Protein AF-0000000075746248 (afdb_homodimer)

Solvent-accessible surface area (backbone atoms only — not comparable to full-atom values): 30682 Å² total; per-residue (Å²): 119,76,53,39,78,80,53,58,86,33,44,60,57,70,67,57,39,54,51,15,45,62,68,57,39,67,68,55,47,50,39,48,50,46,31,56,51,49,52,47,64,72,66,44,85,36,56,56,53,65,52,75,48,77,47,79,45,95,90,53,33,28,39,36,39,37,39,31,38,23,62,31,35,35,38,27,27,21,63,73,71,54,19,34,24,60,50,47,45,61,47,50,55,54,51,45,22,51,29,79,43,52,35,39,38,32,38,29,87,65,80,79,55,43,60,44,40,28,42,38,50,75,71,67,52,77,46,39,30,50,35,47,78,82,61,77,79,63,88,32,72,58,84,65,45,26,25,29,36,15,30,44,69,61,3,42,53,52,39,51,48,45,40,71,68,31,79,62,37,42,78,44,82,44,84,63,74,51,39,32,36,32,52,36,57,99,82,66,73,70,58,45,65,40,40,56,57,30,43,28,81,46,45,37,38,33,28,65,49,84,62,80,83,44,82,85,42,44,79,40,83,78,51,71,68,57,60,60,68,50,92,44,42,30,36,37,32,48,70,94,43,44,76,78,59,57,42,64,58,16,29,34,29,17,65,89,36,52,44,52,56,63,64,46,72,69,53,62,70,74,60,39,38,23,17,30,34,44,38,54,45,78,76,58,68,74,79,129,119,76,55,38,78,80,52,59,88,33,43,61,58,70,68,57,40,55,51,15,45,60,69,58,38,67,68,55,47,50,39,48,51,47,30,53,51,50,52,46,63,71,66,43,85,37,54,55,55,66,52,76,48,76,46,79,46,95,87,52,33,28,39,37,40,36,39,31,37,23,63,32,36,36,38,27,27,22,62,73,70,55,20,34,25,60,50,47,46,62,48,50,57,54,51,44,22,50,28,81,42,55,35,40,38,31,37,29,88,66,80,78,53,43,61,46,41,27,42,37,51,75,71,67,49,77,45,40,29,50,34,48,78,82,61,75,79,64,90,32,72,58,85,63,46,25,25,30,38,16,29,43,69,61,3,42,51,52,40,51,50,45,39,72,68,31,78,61,36,41,78,43,81,44,84,64,74,53,40,32,35,32,52,38,57,98,78,67,74,70,58,46,65,40,41,56,57,28,44,27,82,47,46,38,37,34,28,65,51,84,60,81,83,44,81,87,42,44,81,42,83,77,53,70,68,58,60,61,69,48,92,43,44,30,36,38,32,50,69,94,44,44,74,78,60,56,41,63,58,16,29,32,29,17,67,89,37,54,41,53,56,65,63,46,70,70,54,62,72,73,57,39,38,23,17,30,32,43,39,55,44,80,76,57,68,74,78,128

Radius of gyration: 25.15 Å; Cα contacts (8 Å, |Δi|>4): 1266; chains: 2; bounding box: 55×68×60 Å

Organism: Desulfohalobium retbaense (strain ATCC 49708 / DSM 5692 / JCM 16813 / HR100) (NCBI:txid485915)

Sequence (576 aa):
MQWGTVLEPYLVPDTLFGQAYEAVGDVRRSWLKTQIARLYSWYGRGPCDAGYRERRHAEGFMTCVSWQPPQWGVVCLDASVQSPAVLLSAVVPLIMTGCPEVVVIRHTDADWPASLLAALELAGIEYVAGVPASFAIQETLPAGPGTVVSVGEQGRVAAQTIQSVSPGCRGVDHPDPKRLGLWNREQASWNTEALSWMYAGLSLDVWGRPVDDLSWATPLEGSWEMFCARSYDGVFVPEDRMRSAMAPGRLVLTPGFEYCWCDPELELASLGHRSLAWADTQATGEGIMQWGTVLEPYLVPDTLFGQAYEAVGDVRRSWLKTQIARLYSWYGRGPCDAGYRERRHAEGFMTCVSWQPPQWGVVCLDASVQSPAVLLSAVVPLIMTGCPEVVVIRHTDADWPASLLAALELAGIEYVAGVPASFAIQETLPAGPGTVVS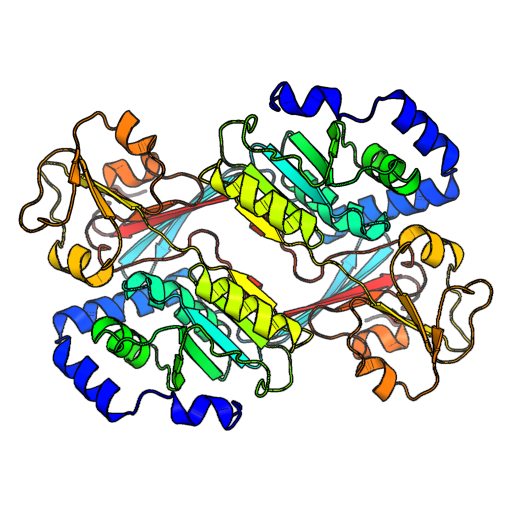VGEQGRVAAQTIQSVSPGCRGVDHPDPKRLGLWNREQASWNTEALSWMYAGLSLDVWGRPVDDLSWATPLEGSWEMFCARSYDGVFVPEDRMRSAMAPGRLVLTPGFEYCWCDPELELASLGHRSLAWADTQATGEGI

Foldseek 3Di:
DLWDPPQVVFWDDPVLLVVLQVVCDDVLLVLLLVQLVVVCVVQDQAQQDWDKDKDDDPVFKIKIKTWHQFQEEEEEEEPLDQALQLVCQQQSLSVSNNHPAYAYEYADPDDRHSSNSNSCVSSPHDTYGYHHLPDQSQPTHHAGEYEYEAEDDSSVVNQVSNCVNHPNYHYDYDYHFAEEEEEDDPPADAPLVLLCRNRPSHEYEYEDDDDPPNVRHHYDYDDPVVRLPDDGQEYEYAPVCQVVSDDPQYHYDYHPCSSYDHGPPDHSSSNIDMDMDMGGNVVPPPDD/DLWDPPQVVFWDDPVLLVVLLVVCDDVLLVLLLVQLVVVCVVQDQAQQDWDKDKDDDPVFKIKIKTWHQFQEEEEEEEPLDQALQLVCQQQSLSVSNNHPAYAYEYADPDDRHSSNSNSCVSSPHDTYGYHHLPDASQPTHHAGEYEYEAEDDSSVVNQVSNCVNHPNYHYDYDYHFAEEEEEDDPPADAPLVLLCRNRPSHEYEYEDDDDPPNVRHHYDYDDPVVRLPDDGQEYEYAPVCQVVSDDPQYHYDYHPCSSYDHGPPDHSSSNIDMDMDMGGNVVPPPDD

Secondary structure (DSSP, 8-state):
--S-GGGGGGBPPHHHHHHHHHHHHHHHHHHHHHHHHHHHHHH-S-----EEEEEE-TTSEEEEEEEE--SEEEEEEETT---HHHHHHHHHHHHHTT-S-EEEEEE-SSPPPHHHHHHHHHHT--EEEEE-TT---GGGPPSS-EEEEEESHHHHHHHHHHHHHSTT-EEEEE----EEEEEE-TT----HHHHHHHTTTSEEEEEESPPTT-TTSEEE---HHHHHHS--SEEE--GGGHHHH--TT-EEE-TT-TT----TT--GGGGSEEEEEEEESTT--S--/--S-GGGGGGBPPHHHHHHHHHHHHHHHHHHHHHHHHHHHHHH-S-----EEEEEE-TTSEEEEEEEE--SEEEEEEETT---HHHHHHHHHHHHHTT-S-EEEEEE-SSPPPHHHHHHHHHHT--EEEEE-TT---GGGPPSS-EEEEEESHHHHHHHHHHHHHSTT-EEEEE----EEEEEE-TT----HHHHHHHTTTSEEEEEESPPTT-TTSEEE---HHHHHHS--SEEE--GGGHHHH--TT-EEE-TT-TT----TT--GGGGSEEEEEEEESTT--S--

Nearest PDB structures (foldseek):
  4g09-assembly1_A-2  TM=6.142E-01  e=3.007E-10  Brucella suis 1330
  8v36-assembly1_A  TM=5.755E-01  e=6.902E-09  Cupriavidus pinatubonensis JMP134
  8v35-assembly1_A  TM=5.621E-01  e=3.698E-08  Cupriavidus pinatubonensis JMP134
  8v37-assembly1_B  TM=5.718E-01  e=6.119E-08  Cupriavidus pinatubonensis JMP134
  8v37-assembly1_A  TM=5.521E-01  e=3.307E-08  Cupriavidus pinatubonensis JMP134

Structure (mmCIF, N/CA/C/O backbone):
data_AF-0000000075746248-model_v1
#
loop_
_entity.id
_entity.type
_entity.pdbx_description
1 polymer 'Uncharacterized protein'
#
loop_
_atom_site.group_PDB
_atom_site.id
_atom_site.type_symbol
_atom_site.label_atom_id
_atom_site.label_alt_id
_atom_site.label_comp_id
_atom_site.label_asym_id
_atom_site.label_entity_id
_atom_site.label_seq_id
_atom_site.pdbx_PDB_ins_code
_atom_site.Cartn_x
_atom_site.Cartn_y
_atom_site.Cartn_z
_atom_site.occupancy
_atom_site.B_iso_or_equiv
_atom_site.auth_seq_id
_atom_site.auth_comp_id
_atom_site.auth_asym_id
_atom_site.auth_atom_id
_atom_site.pdbx_PDB_model_num
ATOM 1 N N . MET A 1 1 ? 26.219 12.789 -1.706 1 54.72 1 MET A N 1
ATOM 2 C CA . MET A 1 1 ? 24.828 12.539 -2.07 1 54.72 1 MET A CA 1
ATOM 3 C C . MET A 1 1 ? 24.703 11.32 -2.979 1 54.72 1 MET A C 1
ATOM 5 O O . MET A 1 1 ? 25.438 11.211 -3.971 1 54.72 1 MET A O 1
ATOM 9 N N . GLN A 1 2 ? 24.047 10.344 -2.418 1 63.12 2 GLN A N 1
ATOM 10 C CA . GLN A 1 2 ? 23.859 9.164 -3.256 1 63.12 2 GLN A CA 1
ATOM 11 C C . GLN A 1 2 ? 23.141 9.516 -4.547 1 63.12 2 GLN A C 1
ATOM 13 O O . GLN A 1 2 ? 23.172 8.75 -5.512 1 63.12 2 GLN A O 1
ATOM 18 N N . TRP A 1 3 ? 22.656 10.773 -4.414 1 65.56 3 TRP A N 1
ATOM 19 C CA . TRP A 1 3 ? 21.797 11.148 -5.527 1 65.56 3 TRP A CA 1
ATOM 20 C C . TRP A 1 3 ? 22.594 11.836 -6.633 1 65.56 3 TRP A C 1
ATOM 22 O O . TRP A 1 3 ? 23.594 12.492 -6.363 1 65.56 3 TRP A O 1
ATOM 32 N N . GLY A 1 4 ? 22.531 11.391 -7.766 1 61.19 4 GLY A N 1
ATOM 33 C CA . GLY A 1 4 ? 23.312 11.805 -8.922 1 61.19 4 GLY A CA 1
ATOM 34 C C . GLY A 1 4 ? 23.312 13.312 -9.117 1 61.19 4 GLY A C 1
ATOM 35 O O . GLY A 1 4 ? 22.547 14.039 -8.484 1 61.19 4 GLY A O 1
ATOM 36 N N . THR A 1 5 ? 24.172 13.828 -9.867 1 67.81 5 THR A N 1
ATOM 37 C CA . THR A 1 5 ? 24.5 15.203 -10.211 1 67.81 5 THR A CA 1
ATOM 38 C C . THR A 1 5 ? 23.328 15.867 -10.938 1 67.81 5 THR A C 1
ATOM 40 O O . THR A 1 5 ? 23.266 17.094 -11.016 1 67.81 5 THR A O 1
ATOM 43 N N . VAL A 1 6 ? 22.281 15.133 -11.266 1 74.69 6 VAL A N 1
ATOM 44 C CA . VAL A 1 6 ? 21.203 15.664 -12.102 1 74.69 6 VAL A CA 1
ATOM 45 C C . VAL A 1 6 ? 20.281 16.531 -11.258 1 74.69 6 VAL A C 1
ATOM 47 O O . VAL A 1 6 ? 19.703 17.516 -11.758 1 74.69 6 VAL A O 1
ATOM 50 N N . LEU A 1 7 ? 20.188 16.297 -9.953 1 81.69 7 LEU A N 1
ATOM 51 C CA . LEU A 1 7 ? 19.266 17 -9.086 1 81.69 7 LEU A CA 1
ATOM 52 C C . LEU A 1 7 ? 19.906 18.266 -8.508 1 81.69 7 LEU A C 1
ATOM 54 O O . LEU A 1 7 ? 19.219 19.141 -7.988 1 81.69 7 LEU A O 1
ATOM 58 N N . GLU A 1 8 ? 21.203 18.406 -8.664 1 83.44 8 GLU A N 1
ATOM 59 C CA . GLU A 1 8 ? 21.984 19.438 -7.977 1 83.44 8 GLU A CA 1
ATOM 60 C C . GLU A 1 8 ? 21.5 20.828 -8.344 1 83.44 8 GLU A C 1
ATOM 62 O O . GLU A 1 8 ? 21.312 21.672 -7.465 1 83.44 8 GLU A O 1
ATOM 67 N N . PRO A 1 9 ? 21.219 21.047 -9.625 1 85.69 9 PRO A N 1
ATOM 68 C CA . PRO A 1 9 ? 20.781 22.391 -10 1 85.69 9 PRO A CA 1
ATOM 69 C C . PRO A 1 9 ? 19.406 22.75 -9.43 1 85.69 9 PRO A C 1
ATOM 71 O O . PRO A 1 9 ? 19.031 23.938 -9.43 1 85.69 9 PRO A O 1
ATOM 74 N N . TYR A 1 10 ? 18.688 21.797 -8.945 1 88.88 10 TYR A N 1
ATOM 75 C CA . TYR A 1 10 ? 17.312 22.047 -8.523 1 88.88 10 TYR A CA 1
ATOM 76 C C . TYR A 1 10 ? 17.188 22.031 -7.008 1 88.88 10 TYR A C 1
ATOM 78 O O . TYR A 1 10 ? 16.109 22.266 -6.461 1 88.88 10 TYR A O 1
ATOM 86 N N . LEU A 1 11 ? 18.297 21.875 -6.371 1 91.25 11 LEU A N 1
ATOM 87 C CA . LEU A 1 11 ? 18.281 21.766 -4.914 1 91.25 11 LEU A CA 1
ATOM 88 C C . LEU A 1 11 ? 18.031 23.125 -4.277 1 91.25 11 LEU A C 1
ATOM 90 O O . LEU A 1 11 ? 18.578 24.141 -4.727 1 91.25 11 LEU A O 1
ATOM 94 N N . VAL A 1 12 ? 17.203 23.109 -3.299 1 93.62 12 VAL A N 1
ATOM 95 C CA . VAL A 1 12 ? 16.953 24.312 -2.512 1 93.62 12 VAL A CA 1
ATOM 96 C C . VAL A 1 12 ? 18.203 24.672 -1.692 1 93.62 12 VAL A C 1
ATOM 98 O O . VAL A 1 12 ? 18.719 23.828 -0.952 1 93.62 12 VAL A O 1
ATOM 101 N N . PRO A 1 13 ? 18.719 25.891 -1.808 1 93.62 13 PRO A N 1
ATOM 102 C CA . PRO A 1 13 ? 19.906 26.281 -1.051 1 93.62 13 PRO A CA 1
ATOM 103 C C . PRO A 1 13 ? 19.641 26.375 0.451 1 93.62 13 PRO A C 1
ATOM 105 O O . PRO A 1 13 ? 18.531 26.703 0.869 1 93.62 13 PRO A O 1
ATOM 108 N N . ASP A 1 14 ? 20.688 26.219 1.259 1 92.75 14 ASP A N 1
ATOM 109 C CA . ASP A 1 14 ? 20.609 26.266 2.717 1 92.75 14 ASP A CA 1
ATOM 110 C C . ASP A 1 14 ? 20.078 27.609 3.203 1 92.75 14 ASP A C 1
ATOM 112 O O . ASP A 1 14 ? 19.375 27.672 4.211 1 92.75 14 ASP A O 1
ATOM 116 N N . THR A 1 15 ? 20.375 28.594 2.518 1 94.75 15 THR A N 1
ATOM 117 C CA . THR A 1 15 ? 19.984 29.938 2.908 1 94.75 15 THR A CA 1
ATOM 118 C C . THR A 1 15 ? 18.453 30.062 2.938 1 94.75 15 THR A C 1
ATOM 120 O O . THR A 1 15 ? 17.906 30.734 3.812 1 94.75 15 THR A O 1
ATOM 123 N N . LEU A 1 16 ? 17.812 29.375 2.041 1 94.31 16 LEU A N 1
ATOM 124 C CA . LEU A 1 16 ? 16.359 29.453 1.977 1 94.31 16 LEU A CA 1
ATOM 125 C C . LEU A 1 16 ? 15.711 28.719 3.145 1 94.31 16 LEU A C 1
ATOM 127 O O . LEU A 1 16 ? 14.656 29.109 3.637 1 94.31 16 LEU A O 1
ATOM 131 N N . PHE A 1 17 ? 16.375 27.672 3.611 1 94.06 17 PHE A N 1
ATOM 132 C CA . PHE A 1 17 ? 15.883 26.969 4.789 1 94.06 17 PHE A CA 1
ATOM 133 C C . PHE A 1 17 ? 15.922 27.875 6.016 1 94.06 17 PHE A C 1
ATOM 135 O O . PHE A 1 17 ? 14.945 27.953 6.766 1 94.06 17 PHE A O 1
ATOM 142 N N . GLY A 1 18 ? 17.031 28.531 6.141 1 93 18 GLY A N 1
ATOM 143 C CA . GLY A 1 18 ? 17.172 29.438 7.262 1 93 18 GLY A CA 1
ATOM 144 C C . GLY A 1 18 ? 16.156 30.562 7.242 1 93 18 GLY A C 1
ATOM 145 O O . GLY A 1 18 ? 15.555 30.891 8.273 1 93 18 GLY A O 1
ATOM 146 N N . GLN A 1 19 ? 15.953 31.109 6.102 1 95.06 19 GLN A N 1
ATOM 147 C CA . GLN A 1 19 ? 14.969 32.188 5.941 1 95.06 19 GLN A CA 1
ATOM 148 C C . GLN A 1 19 ? 13.562 31.688 6.273 1 95.06 19 GLN A C 1
ATOM 150 O O . GLN A 1 19 ? 12.797 32.375 6.945 1 95.06 19 GLN A O 1
ATOM 155 N N . ALA A 1 20 ? 13.234 30.531 5.793 1 95.62 20 ALA A N 1
ATOM 156 C CA . ALA A 1 20 ? 11.914 29.953 6.043 1 95.62 20 ALA A CA 1
ATOM 157 C C . ALA A 1 20 ? 11.703 29.703 7.531 1 95.62 20 ALA A C 1
ATOM 159 O O . ALA A 1 20 ? 10.641 30.016 8.078 1 95.62 20 ALA A O 1
ATOM 160 N N . TYR A 1 21 ? 12.719 29.156 8.148 1 94.5 21 TYR A N 1
ATOM 161 C CA . TYR A 1 21 ? 12.68 28.875 9.578 1 94.5 21 TYR A CA 1
ATOM 162 C C . TYR A 1 21 ? 12.406 30.141 10.383 1 94.5 21 TYR A C 1
ATOM 164 O O . TYR A 1 21 ? 11.555 30.141 11.273 1 94.5 21 TYR A O 1
ATOM 172 N N . GLU A 1 22 ? 13.039 31.203 10 1 94.62 22 GLU A N 1
ATOM 173 C CA . GLU A 1 22 ? 12.859 32.469 10.688 1 94.62 22 GLU A CA 1
ATOM 174 C C . GLU A 1 22 ? 11.5 33.094 10.375 1 94.62 22 GLU A C 1
ATOM 176 O O . GLU A 1 22 ? 10.852 33.656 11.258 1 94.62 22 GLU A O 1
ATOM 181 N N . ALA A 1 23 ? 11.125 32.938 9.211 1 95.5 23 ALA A N 1
ATOM 182 C CA . ALA A 1 23 ? 9.883 33.562 8.742 1 95.5 23 ALA A CA 1
ATOM 183 C C . ALA A 1 23 ? 8.672 32.938 9.422 1 95.5 23 ALA A C 1
ATOM 185 O O . ALA A 1 23 ? 7.664 33.625 9.656 1 95.5 23 ALA A O 1
ATOM 186 N N . VAL A 1 24 ? 8.641 31.703 9.75 1 96.25 24 VAL A N 1
ATOM 187 C CA . VAL A 1 24 ? 7.496 30.969 10.273 1 96.25 24 VAL A CA 1
ATOM 188 C C . VAL A 1 24 ? 7.266 31.344 11.734 1 96.25 24 VAL A C 1
ATOM 190 O O . VAL A 1 24 ? 6.125 31.359 12.211 1 96.25 24 VAL A O 1
ATOM 193 N N . GLY A 1 25 ? 8.297 31.75 12.508 1 96.12 25 GLY A N 1
ATOM 194 C CA . GLY A 1 25 ? 8.156 32.156 13.891 1 96.12 25 GLY A CA 1
ATOM 195 C C . GLY A 1 25 ? 8.078 31 14.859 1 96.12 25 GLY A C 1
ATOM 196 O O . GLY A 1 25 ? 7.949 29.844 14.438 1 96.12 25 GLY A O 1
ATOM 197 N N . ASP A 1 26 ? 8.023 31.297 16.141 1 97.06 26 ASP A N 1
ATOM 198 C CA . ASP A 1 26 ? 8.18 30.312 17.203 1 97.06 26 ASP A CA 1
ATOM 199 C C . ASP A 1 26 ? 6.918 29.469 17.375 1 97.06 26 ASP A C 1
ATOM 201 O O . ASP A 1 26 ? 6.992 28.25 17.531 1 97.06 26 ASP A O 1
ATOM 205 N N . VAL A 1 27 ? 5.844 30.109 17.328 1 97.56 27 VAL A N 1
ATOM 206 C CA . VAL A 1 27 ? 4.582 29.422 17.578 1 97.56 27 VAL A CA 1
ATOM 207 C C . VAL A 1 27 ? 4.332 28.391 16.484 1 97.56 27 VAL A C 1
ATOM 209 O O . VAL A 1 27 ? 4.062 27.219 16.781 1 97.56 27 VAL A O 1
ATOM 212 N N . ARG A 1 28 ? 4.473 28.766 15.227 1 98.12 28 ARG A N 1
ATOM 213 C CA . ARG A 1 28 ? 4.246 27.859 14.109 1 98.12 28 ARG A CA 1
ATOM 214 C C . ARG A 1 28 ? 5.293 26.734 14.086 1 98.12 28 ARG A C 1
ATOM 216 O O . ARG A 1 28 ? 4.973 25.594 13.789 1 98.12 28 ARG A O 1
ATOM 223 N N . ARG A 1 29 ? 6.508 27.078 14.484 1 98.25 29 ARG A N 1
ATOM 224 C CA . ARG A 1 29 ? 7.535 26.047 14.602 1 98.25 29 ARG A CA 1
ATOM 225 C C . ARG A 1 29 ? 7.156 25.016 15.672 1 98.25 29 ARG A C 1
ATOM 227 O O . ARG A 1 29 ? 7.426 23.828 15.516 1 98.25 29 ARG A O 1
ATOM 234 N N . SER A 1 30 ? 6.574 25.484 16.703 1 98.12 30 SER A N 1
ATOM 235 C CA . SER A 1 30 ? 6.176 24.578 17.781 1 98.12 30 SER A CA 1
ATOM 236 C C . SER A 1 30 ? 5.094 23.609 17.297 1 98.12 30 SER A C 1
ATOM 238 O O . SER A 1 30 ? 5.059 22.453 17.719 1 98.12 30 SER A O 1
ATOM 240 N N . TRP A 1 31 ? 4.152 24.078 16.406 1 98 31 TRP A N 1
ATOM 241 C CA . TRP A 1 31 ? 3.146 23.188 15.836 1 98 31 TRP A CA 1
ATOM 242 C C . TRP A 1 31 ? 3.799 22.094 15 1 98 31 TRP A C 1
ATOM 244 O O . TRP A 1 31 ? 3.443 20.922 15.117 1 98 31 TRP A O 1
ATOM 254 N N . LEU A 1 32 ? 4.781 22.469 14.219 1 98.56 32 LEU A N 1
ATOM 255 C CA . LEU A 1 32 ? 5.5 21.516 13.383 1 98.56 32 LEU A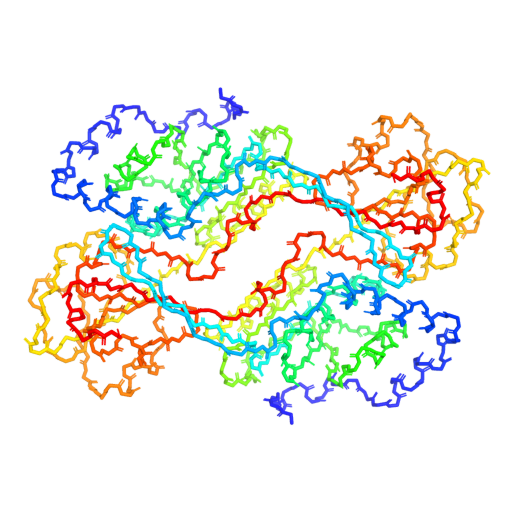 CA 1
ATOM 256 C C . LEU A 1 32 ? 6.238 20.484 14.234 1 98.56 32 LEU A C 1
ATOM 258 O O . LEU A 1 32 ? 6.16 19.281 13.977 1 98.56 32 LEU A O 1
ATOM 262 N N . LYS A 1 33 ? 6.898 20.969 15.258 1 98.25 33 LYS A N 1
ATOM 263 C CA . LYS A 1 33 ? 7.629 20.078 16.156 1 98.25 33 LYS A CA 1
ATOM 264 C C . LYS A 1 33 ? 6.684 19.125 16.875 1 98.25 33 LYS A C 1
ATOM 266 O O . LYS A 1 33 ? 7 17.953 17.047 1 98.25 33 LYS A O 1
ATOM 271 N N . THR A 1 34 ? 5.625 19.641 17.25 1 96.62 34 THR A N 1
ATOM 272 C CA . THR A 1 34 ? 4.656 18.812 17.953 1 96.62 34 THR A CA 1
ATOM 273 C C . THR A 1 34 ? 4.109 17.719 17.047 1 96.62 34 THR A C 1
ATOM 275 O O . THR A 1 34 ? 3.967 16.578 17.469 1 96.62 34 THR A O 1
ATOM 278 N N . GLN A 1 35 ? 3.746 18.078 15.836 1 96.94 35 GLN A N 1
ATOM 279 C CA . GLN A 1 35 ? 3.271 17.047 14.922 1 96.94 35 GLN A CA 1
ATOM 280 C C . GLN A 1 35 ? 4.324 15.953 14.727 1 96.94 35 GLN A C 1
ATOM 282 O O . GLN A 1 35 ? 4.004 14.758 14.742 1 96.94 35 GLN A O 1
ATOM 287 N N . ILE A 1 36 ? 5.57 16.359 14.492 1 97.69 36 ILE A N 1
ATOM 288 C CA . ILE A 1 36 ? 6.648 15.391 14.32 1 97.69 36 ILE A CA 1
ATOM 289 C C . ILE A 1 36 ? 6.707 14.469 15.531 1 97.69 36 ILE A C 1
ATOM 291 O O . ILE A 1 36 ? 6.742 13.242 15.391 1 97.69 36 ILE A O 1
ATOM 295 N N . ALA A 1 37 ? 6.633 15.062 16.703 1 96 37 ALA A N 1
ATOM 296 C CA . ALA A 1 37 ? 6.688 14.289 17.938 1 96 37 ALA A CA 1
ATOM 297 C C . ALA A 1 37 ? 5.508 13.32 18.031 1 96 37 ALA A C 1
ATOM 299 O O . ALA A 1 37 ? 5.664 12.18 18.469 1 96 37 ALA A O 1
ATOM 300 N N . ARG A 1 38 ? 4.328 13.766 17.641 1 95 38 ARG A N 1
ATOM 301 C CA . ARG A 1 38 ? 3.137 12.922 17.703 1 95 38 ARG A CA 1
ATOM 302 C C . ARG A 1 38 ? 3.232 11.758 16.734 1 95 38 ARG A C 1
ATOM 304 O O . ARG A 1 38 ? 2.809 10.648 17.031 1 95 38 ARG A O 1
ATOM 311 N N . LEU A 1 39 ? 3.758 12.016 15.547 1 95.75 39 LEU A N 1
ATOM 312 C CA . LEU A 1 39 ? 3.959 10.945 14.578 1 95.75 39 LEU A CA 1
ATOM 313 C C . LEU A 1 39 ? 4.922 9.898 15.125 1 95.75 39 LEU A C 1
ATOM 315 O O . LEU A 1 39 ? 4.676 8.695 15 1 95.75 39 LEU A O 1
ATOM 319 N N . TYR A 1 40 ? 5.988 10.289 15.797 1 94.5 40 TYR A N 1
ATOM 320 C CA . TYR A 1 40 ? 6.922 9.352 16.406 1 94.5 40 TYR A CA 1
ATOM 321 C C . TYR A 1 40 ? 6.25 8.555 17.531 1 94.5 40 TYR A C 1
ATOM 323 O O . TYR A 1 40 ? 6.504 7.363 17.688 1 94.5 40 TYR A O 1
ATOM 331 N N . SER A 1 41 ? 5.43 9.203 18.266 1 92.88 41 SER A N 1
ATOM 332 C CA . SER A 1 41 ? 4.715 8.508 19.344 1 92.88 41 SER A CA 1
ATOM 333 C C . SER A 1 41 ? 3.723 7.496 18.781 1 92.88 41 SER A C 1
ATOM 335 O O . SER A 1 41 ? 3.6 6.387 19.297 1 92.88 41 SER A O 1
ATOM 337 N N . TRP A 1 42 ? 3.016 7.832 17.734 1 92.56 42 TRP A N 1
ATOM 338 C CA . TRP A 1 42 ? 1.992 6.984 17.141 1 92.56 42 TRP A CA 1
ATOM 339 C C . TRP A 1 42 ? 2.615 5.738 16.516 1 92.56 42 TRP A C 1
ATOM 341 O O . TRP A 1 42 ? 2.189 4.617 16.797 1 92.56 42 TRP A O 1
ATOM 351 N N . TYR A 1 43 ? 3.656 5.941 15.68 1 91.12 43 TYR A N 1
ATOM 352 C CA . TYR A 1 43 ? 4.219 4.82 14.938 1 91.12 43 TYR A CA 1
ATOM 353 C C . TYR A 1 43 ? 5.184 4.02 15.805 1 91.12 43 TYR A C 1
ATOM 355 O O . TYR A 1 43 ? 5.41 2.832 15.562 1 91.12 43 TYR A O 1
ATOM 363 N N . GLY A 1 44 ? 5.652 4.688 16.859 1 86.75 44 GLY A N 1
ATOM 364 C CA . GLY A 1 44 ? 6.637 4.012 17.688 1 86.75 44 GLY A CA 1
ATOM 365 C C . GLY A 1 44 ? 7.961 3.785 16.984 1 86.75 44 GLY A C 1
ATOM 366 O O . GLY A 1 44 ? 8.336 4.562 16.109 1 86.75 44 GLY A O 1
ATOM 367 N N . ARG A 1 45 ? 8.695 2.775 17.609 1 71.62 45 ARG A N 1
ATOM 368 C CA . ARG A 1 45 ? 9.992 2.477 17 1 71.62 45 ARG A CA 1
ATOM 369 C C . ARG A 1 45 ? 9.812 1.82 15.641 1 71.62 45 ARG A C 1
ATOM 371 O O . ARG A 1 45 ? 9.156 0.782 15.523 1 71.62 45 ARG A O 1
ATOM 378 N N . GLY A 1 46 ? 9.953 2.52 14.609 1 65.19 46 GLY A N 1
ATOM 379 C CA . GLY A 1 46 ? 9.883 1.981 13.266 1 65.19 46 GLY A CA 1
ATOM 380 C C . GLY A 1 46 ? 10.859 0.846 13.023 1 65.19 46 GLY A C 1
ATOM 381 O O . GLY A 1 46 ? 11.727 0.575 13.859 1 65.19 46 GLY A O 1
ATOM 382 N N . PRO A 1 47 ? 10.461 0.086 12.023 1 65.69 47 PRO A N 1
ATOM 383 C CA . PRO A 1 47 ? 11.383 -0.993 11.68 1 65.69 47 PRO A CA 1
ATOM 384 C C . PRO A 1 47 ? 12.734 -0.474 11.18 1 65.69 47 PRO A C 1
ATOM 386 O O . PRO A 1 47 ? 12.945 -0.367 9.969 1 65.69 47 PRO A O 1
ATOM 389 N N . CYS A 1 48 ? 13.562 -0.128 12.078 1 75.31 48 CYS A N 1
ATOM 390 C CA . CYS A 1 48 ? 14.867 0.417 11.695 1 75.31 48 CYS A CA 1
ATOM 391 C C . CYS A 1 48 ? 15.914 -0.683 11.609 1 75.31 48 CYS A C 1
ATOM 393 O O . CYS A 1 48 ? 17.062 -0.428 11.227 1 75.31 48 CYS A O 1
ATOM 395 N N . ASP A 1 49 ? 15.391 -1.833 11.812 1 84.94 49 ASP A N 1
ATOM 396 C CA . ASP A 1 49 ? 16.344 -2.941 11.82 1 84.94 49 ASP A CA 1
ATOM 397 C C . ASP A 1 49 ? 16.141 -3.848 10.609 1 84.94 49 ASP A C 1
ATOM 399 O O . ASP A 1 49 ? 15.125 -3.754 9.914 1 84.94 49 ASP A O 1
ATOM 403 N N . ALA A 1 50 ? 17.203 -4.441 10.281 1 90.81 50 ALA A N 1
ATOM 404 C CA . ALA A 1 50 ? 17.156 -5.559 9.344 1 90.81 50 ALA A CA 1
ATOM 405 C C . ALA A 1 50 ? 17.172 -6.898 10.078 1 90.81 50 ALA A C 1
ATOM 407 O O . ALA A 1 50 ? 17.719 -7.008 11.172 1 90.81 50 ALA A O 1
ATOM 408 N N . GLY A 1 51 ? 16.406 -7.84 9.547 1 91.5 51 GLY A N 1
ATOM 409 C CA . GLY A 1 51 ? 16.375 -9.117 10.234 1 91.5 51 GLY A CA 1
ATOM 410 C C . GLY A 1 51 ? 15.945 -10.266 9.344 1 91.5 51 GLY A C 1
ATOM 411 O O . GLY A 1 51 ? 15.859 -10.109 8.125 1 91.5 51 GLY A O 1
ATOM 412 N N . TYR A 1 52 ? 15.992 -11.445 10.016 1 91.62 52 TYR A N 1
ATOM 413 C CA . TYR A 1 52 ? 15.68 -12.711 9.375 1 91.62 52 TYR A CA 1
ATOM 414 C C . TYR A 1 52 ? 14.922 -13.633 10.328 1 91.62 52 TYR A C 1
ATOM 416 O O . TYR A 1 52 ? 15.219 -13.688 11.516 1 91.62 52 TYR A O 1
ATOM 424 N N . ARG A 1 53 ? 13.836 -14.203 9.828 1 93.44 53 ARG A N 1
ATOM 425 C CA . ARG A 1 53 ? 13.055 -15.133 10.641 1 93.44 53 ARG A CA 1
ATOM 426 C C . ARG A 1 53 ? 12.68 -16.375 9.836 1 93.44 53 ARG A C 1
ATOM 428 O O . ARG A 1 53 ? 12.32 -16.281 8.656 1 93.44 53 ARG A O 1
ATOM 435 N N . GLU A 1 54 ? 12.82 -17.5 10.477 1 93.88 54 GLU A N 1
ATOM 436 C CA . GLU A 1 54 ? 12.367 -18.781 9.93 1 93.88 54 GLU A CA 1
ATOM 437 C C . GLU A 1 54 ? 11.18 -19.312 10.711 1 93.88 54 GLU A C 1
ATOM 439 O O . GLU A 1 54 ? 11.148 -19.234 11.938 1 93.88 54 GLU A O 1
ATOM 444 N N . ARG A 1 55 ? 10.164 -19.766 10.023 1 92.62 55 ARG A N 1
ATOM 445 C CA . ARG A 1 55 ? 8.992 -20.375 10.641 1 92.62 55 ARG A CA 1
ATOM 446 C C . ARG A 1 55 ? 8.68 -21.734 10.016 1 92.62 55 ARG A C 1
ATOM 448 O O . ARG A 1 55 ? 8.602 -21.859 8.789 1 92.62 55 ARG A O 1
ATOM 455 N N . ARG A 1 56 ? 8.5 -22.734 10.883 1 92.56 56 ARG A N 1
ATOM 456 C CA . ARG A 1 56 ? 8.039 -24.047 10.453 1 92.56 56 ARG A CA 1
ATOM 457 C C . ARG A 1 56 ? 6.531 -24.188 10.641 1 92.56 56 ARG A C 1
ATOM 459 O O . ARG A 1 56 ? 6.008 -23.906 11.719 1 92.56 56 ARG A O 1
ATOM 466 N N . HIS A 1 57 ? 5.895 -24.547 9.57 1 90.38 57 HIS A N 1
ATOM 467 C CA . HIS A 1 57 ? 4.441 -24.703 9.602 1 90.38 57 HIS A CA 1
ATOM 468 C C . HIS A 1 57 ? 4.043 -26.156 9.836 1 90.38 57 HIS A C 1
ATOM 470 O O . HIS A 1 57 ? 4.75 -27.062 9.414 1 90.38 57 HIS A O 1
ATOM 476 N N . ALA A 1 58 ? 2.879 -26.359 10.453 1 87 58 ALA A N 1
ATOM 477 C CA . ALA A 1 58 ? 2.377 -27.688 10.781 1 87 58 ALA A CA 1
ATOM 478 C C . ALA A 1 58 ? 2.088 -28.5 9.523 1 87 58 ALA A C 1
ATOM 480 O O . ALA A 1 58 ? 2.135 -29.734 9.539 1 87 58 ALA A O 1
ATOM 481 N N . GLU A 1 59 ? 1.933 -27.797 8.469 1 87 59 GLU A N 1
ATOM 482 C CA . GLU A 1 59 ? 1.562 -28.438 7.207 1 87 59 GLU A CA 1
ATOM 483 C C . GLU A 1 59 ? 2.785 -29 6.492 1 87 59 GLU A C 1
ATOM 485 O O . GLU A 1 59 ? 2.68 -29.5 5.371 1 87 59 GLU A O 1
ATOM 490 N N . GLY A 1 60 ? 4.02 -28.844 7.055 1 87.5 60 GLY A N 1
ATOM 491 C CA . GLY A 1 60 ? 5.184 -29.562 6.555 1 87.5 60 GLY A CA 1
ATOM 492 C C . GLY A 1 60 ? 6.074 -28.703 5.672 1 87.5 60 GLY A C 1
ATOM 493 O O . GLY A 1 60 ? 6.848 -29.234 4.871 1 87.5 60 GLY A O 1
ATOM 494 N N . PHE A 1 61 ? 5.941 -27.375 5.75 1 91.19 61 PHE A N 1
ATOM 495 C CA . PHE A 1 61 ? 6.852 -26.5 5.016 1 91.19 61 PHE A CA 1
ATOM 496 C C . PHE A 1 61 ? 7.367 -25.375 5.91 1 91.19 61 PHE A C 1
ATOM 498 O O . PHE A 1 61 ? 6.902 -25.219 7.039 1 91.19 61 PHE A O 1
ATOM 505 N N . MET A 1 62 ? 8.375 -24.781 5.457 1 93.75 62 MET A N 1
ATOM 506 C CA . MET A 1 62 ? 8.969 -23.672 6.191 1 93.75 62 MET A CA 1
ATOM 507 C C . MET A 1 62 ? 8.992 -22.406 5.34 1 93.75 62 MET A C 1
ATOM 509 O O . MET A 1 62 ? 9.047 -22.484 4.109 1 93.75 62 MET A O 1
ATOM 513 N N . THR A 1 63 ? 8.859 -21.312 6.027 1 94.44 63 THR A N 1
ATOM 514 C CA . THR A 1 63 ? 9.008 -20 5.395 1 94.44 63 THR A CA 1
ATOM 515 C C . THR A 1 63 ? 10.148 -19.219 6.039 1 94.44 63 THR A C 1
ATOM 517 O O . THR A 1 63 ? 10.383 -19.344 7.242 1 94.44 63 THR A O 1
ATOM 520 N N . CYS A 1 64 ? 10.867 -18.562 5.199 1 95.5 64 CYS A N 1
ATOM 521 C CA . CYS A 1 64 ? 11.891 -17.609 5.633 1 95.5 64 CYS A CA 1
ATOM 522 C C . CYS A 1 64 ? 11.562 -16.203 5.152 1 95.5 64 CYS A C 1
ATOM 524 O O . CYS A 1 64 ? 11.266 -15.992 3.973 1 95.5 64 CYS A O 1
ATOM 526 N N . VAL A 1 65 ? 11.602 -15.227 6.117 1 95.31 65 VAL A N 1
ATOM 527 C CA . VAL A 1 65 ? 11.352 -13.828 5.785 1 95.31 65 VAL A CA 1
ATOM 528 C C . VAL A 1 65 ? 12.562 -12.984 6.156 1 95.31 65 VAL A C 1
ATOM 530 O O . VAL A 1 65 ? 13.141 -13.156 7.234 1 95.31 65 VAL A O 1
ATOM 533 N N . SER A 1 66 ? 13.023 -12.211 5.246 1 95.19 66 SER A N 1
ATOM 534 C CA . SER A 1 66 ? 13.984 -11.156 5.562 1 95.19 66 SER A CA 1
ATOM 535 C C . SER A 1 66 ? 13.375 -9.773 5.375 1 95.19 66 SER A C 1
ATOM 537 O O . SER A 1 66 ? 12.469 -9.594 4.555 1 95.19 66 SER A O 1
ATOM 539 N N . TRP A 1 67 ? 13.789 -8.859 6.219 1 94.25 67 TRP A N 1
ATOM 540 C CA . TRP A 1 67 ? 13.312 -7.484 6.094 1 94.25 67 TRP A CA 1
ATOM 541 C C . TRP A 1 67 ? 14.461 -6.492 6.289 1 94.25 67 TRP A C 1
ATOM 543 O O . TRP A 1 67 ? 15.484 -6.832 6.879 1 94.25 67 TRP A O 1
ATOM 553 N N . GLN A 1 68 ? 14.352 -5.371 5.691 1 94.06 68 GLN A N 1
ATOM 554 C CA . GLN A 1 68 ? 15.32 -4.289 5.852 1 94.06 68 GLN A CA 1
ATOM 555 C C . GLN A 1 68 ? 14.688 -2.938 5.531 1 94.06 68 GLN A C 1
ATOM 557 O O . GLN A 1 68 ? 13.734 -2.857 4.75 1 94.06 68 GLN A O 1
ATOM 562 N N . PRO A 1 69 ? 15.219 -1.911 6.129 1 94.31 69 PRO A N 1
ATOM 563 C CA . PRO A 1 69 ? 14.805 -0.564 5.727 1 94.31 69 PRO A CA 1
ATOM 564 C C . PRO A 1 69 ? 15.203 -0.236 4.285 1 94.31 69 PRO A C 1
ATOM 566 O O . PRO A 1 69 ? 16.078 -0.898 3.715 1 94.31 69 PRO A O 1
ATOM 569 N N . PRO A 1 70 ? 14.492 0.742 3.699 1 94.56 70 PRO A N 1
ATOM 570 C CA . PRO A 1 70 ? 14.984 1.218 2.404 1 94.56 70 PRO A CA 1
ATOM 571 C C . PRO A 1 70 ? 16.391 1.803 2.488 1 94.56 70 PRO A C 1
ATOM 573 O O . PRO A 1 70 ? 16.75 2.434 3.488 1 94.56 70 PRO A O 1
ATOM 576 N N . GLN A 1 71 ? 17.141 1.612 1.413 1 93.12 71 GLN A N 1
ATOM 577 C CA . GLN A 1 71 ? 18.5 2.156 1.363 1 93.12 71 GLN A CA 1
ATOM 578 C C . GLN A 1 71 ? 18.484 3.621 0.936 1 93.12 71 GLN A C 1
ATOM 580 O O . GLN A 1 71 ? 19.453 4.348 1.16 1 93.12 71 GLN A O 1
ATOM 585 N N . TRP A 1 72 ? 17.453 3.996 0.257 1 92.5 72 TRP A N 1
ATOM 586 C CA . TRP A 1 72 ? 17.203 5.387 -0.098 1 92.5 72 TRP A CA 1
ATOM 587 C C . TRP A 1 72 ? 15.695 5.648 -0.216 1 92.5 72 TRP A C 1
ATOM 589 O O . TRP A 1 72 ? 14.914 4.719 -0.429 1 92.5 72 TRP A O 1
ATOM 599 N N . GLY A 1 73 ? 15.289 6.852 -0.01 1 94.38 73 GLY A N 1
ATOM 600 C CA . GLY A 1 73 ? 13.891 7.234 -0.085 1 94.38 73 GLY A CA 1
ATOM 601 C C . GLY A 1 73 ? 13.664 8.539 -0.829 1 94.38 73 GLY A C 1
ATOM 602 O O . GLY A 1 73 ? 14.492 9.445 -0.762 1 94.38 73 GLY A O 1
ATOM 603 N N . VAL A 1 74 ? 12.57 8.594 -1.509 1 94 74 VAL A N 1
ATOM 604 C CA . VAL A 1 74 ? 12.156 9.82 -2.189 1 94 74 VAL A CA 1
ATOM 605 C C . VAL A 1 74 ? 10.688 10.109 -1.89 1 94 74 VAL A C 1
ATOM 607 O O . VAL A 1 74 ? 9.859 9.195 -1.886 1 94 74 VAL A O 1
ATOM 610 N N . VAL A 1 75 ? 10.406 11.289 -1.57 1 96.69 75 VAL A N 1
ATOM 611 C CA . VAL A 1 75 ? 9.023 11.758 -1.51 1 96.69 75 VAL A CA 1
ATOM 612 C C . VAL A 1 75 ? 8.75 12.711 -2.666 1 96.69 75 VAL A C 1
ATOM 614 O O . VAL A 1 75 ? 9.391 13.766 -2.773 1 96.69 75 VAL A O 1
ATOM 617 N N . CYS A 1 76 ? 7.859 12.328 -3.514 1 94.38 76 CYS A N 1
ATOM 618 C CA . CYS A 1 76 ? 7.492 13.133 -4.672 1 94.38 76 CYS A CA 1
ATOM 619 C C . CYS A 1 76 ? 6.172 13.859 -4.434 1 94.38 76 CYS A C 1
ATOM 621 O O . CYS A 1 76 ? 5.148 13.227 -4.168 1 94.38 76 CYS A O 1
ATOM 623 N N . LEU A 1 77 ? 6.219 15.141 -4.648 1 94.94 77 LEU A N 1
ATOM 624 C CA . LEU A 1 77 ? 5.051 15.961 -4.352 1 94.94 77 LEU A CA 1
ATOM 625 C C . LEU A 1 77 ? 4.551 16.672 -5.605 1 94.94 77 LEU A C 1
ATOM 627 O O . LEU A 1 77 ? 5.352 17.125 -6.426 1 94.94 77 LEU A O 1
ATOM 631 N N . ASP A 1 78 ? 3.217 16.688 -5.566 1 91.19 78 ASP A N 1
ATOM 632 C CA . ASP A 1 78 ? 2.545 17.609 -6.492 1 91.19 78 ASP A CA 1
ATOM 633 C C . ASP A 1 78 ? 2.629 19.047 -6 1 91.19 78 ASP A C 1
ATOM 635 O O . ASP A 1 78 ? 2.68 19.297 -4.793 1 91.19 78 ASP A O 1
ATOM 639 N N . ALA A 1 79 ? 2.586 20.031 -6.934 1 90.06 79 ALA A N 1
ATOM 640 C CA . ALA A 1 79 ? 2.658 21.453 -6.598 1 90.06 79 ALA A CA 1
ATOM 641 C C . ALA A 1 79 ? 1.461 21.875 -5.754 1 90.06 79 ALA A C 1
ATOM 643 O O . ALA A 1 79 ? 1.525 22.875 -5.031 1 90.06 79 ALA A O 1
ATOM 644 N N . SER A 1 80 ? 0.476 21.188 -5.82 1 89.62 80 SER A N 1
ATOM 645 C CA . SER A 1 80 ? -0.749 21.562 -5.121 1 89.62 80 SER A CA 1
ATOM 646 C C . SER A 1 80 ? -0.626 21.312 -3.621 1 89.62 80 SER A C 1
ATOM 648 O O . SER A 1 80 ? -1.429 21.828 -2.836 1 89.62 80 SER A O 1
ATOM 650 N N . VAL A 1 81 ? 0.358 20.562 -3.199 1 92.75 81 VAL A N 1
ATOM 651 C CA . VAL A 1 81 ? 0.551 20.297 -1.777 1 92.75 81 VAL A CA 1
ATOM 652 C C . VAL A 1 81 ? 1.093 21.547 -1.087 1 92.75 81 VAL A C 1
ATOM 654 O O . VAL A 1 81 ? 2.227 21.969 -1.338 1 92.75 81 VAL A O 1
ATOM 657 N N . GLN A 1 82 ? 0.289 22.094 -0.226 1 95.5 82 GLN A N 1
ATOM 658 C CA . GLN A 1 82 ? 0.644 23.328 0.471 1 95.5 82 GLN A CA 1
ATOM 659 C C . GLN A 1 82 ? 0.618 23.125 1.983 1 95.5 82 GLN A C 1
ATOM 661 O O . GLN A 1 82 ? 1.075 23.984 2.736 1 95.5 82 GLN A O 1
ATOM 666 N N . SER A 1 83 ? 0.117 22.062 2.449 1 97.44 83 SER A N 1
ATOM 667 C CA . SER A 1 83 ? -0.085 21.797 3.871 1 97.44 83 SER A CA 1
ATOM 668 C C . SER A 1 83 ? 1.17 21.219 4.512 1 97.44 83 SER A C 1
ATOM 670 O O . SER A 1 83 ? 1.576 20.094 4.188 1 97.44 83 SER A O 1
ATOM 672 N N . PRO A 1 84 ? 1.748 21.875 5.527 1 98.25 84 PRO A N 1
ATOM 673 C CA . PRO A 1 84 ? 2.877 21.266 6.23 1 98.25 84 PRO A CA 1
ATOM 674 C C . PRO A 1 84 ? 2.482 20.016 7.004 1 98.25 84 PRO A C 1
ATOM 676 O O . PRO A 1 84 ? 3.291 19.094 7.152 1 98.25 84 PRO A O 1
ATOM 679 N N . ALA A 1 85 ? 1.228 19.984 7.461 1 98.31 85 ALA A N 1
ATOM 680 C CA . ALA A 1 85 ? 0.753 18.797 8.164 1 98.31 85 ALA A CA 1
ATOM 681 C C . ALA A 1 85 ? 0.757 17.578 7.254 1 98.31 85 ALA A C 1
ATOM 683 O O . ALA A 1 85 ? 1.236 16.5 7.641 1 98.31 85 ALA A O 1
ATOM 684 N N . VAL A 1 86 ? 0.269 17.75 6.055 1 97.12 86 VAL A N 1
ATOM 685 C CA . VAL A 1 86 ? 0.205 16.656 5.086 1 97.12 86 VAL A CA 1
ATOM 686 C C . VAL A 1 86 ? 1.617 16.25 4.66 1 97.12 86 VAL A C 1
ATOM 688 O O . VAL A 1 86 ? 1.94 15.07 4.586 1 97.12 86 VAL A O 1
ATOM 691 N N . LEU A 1 87 ? 2.445 17.234 4.441 1 98 87 LEU A N 1
ATOM 692 C CA . LEU A 1 87 ? 3.826 16.969 4.059 1 98 87 LEU A CA 1
ATOM 693 C C . LEU A 1 87 ? 4.527 16.125 5.113 1 98 87 LEU A C 1
ATOM 695 O O . LEU A 1 87 ? 5.152 15.109 4.789 1 98 87 LEU A O 1
ATOM 699 N N . LEU A 1 88 ? 4.41 16.531 6.348 1 98.56 88 LEU A N 1
ATOM 700 C CA . LEU A 1 88 ? 5.082 15.828 7.43 1 98.56 88 LEU A CA 1
ATOM 701 C C . LEU A 1 88 ? 4.543 14.406 7.562 1 98.56 88 LEU A C 1
ATOM 703 O O . LEU A 1 88 ? 5.297 13.477 7.859 1 98.56 88 LEU A O 1
ATOM 707 N N . SER A 1 89 ? 3.232 14.25 7.301 1 97.94 89 SER A N 1
ATOM 708 C CA . SER A 1 89 ? 2.635 12.922 7.395 1 97.94 89 SER A CA 1
ATOM 709 C C . SER A 1 89 ? 3.176 11.992 6.312 1 97.94 89 SER A C 1
ATOM 711 O O . SER A 1 89 ? 3.111 10.773 6.445 1 97.94 89 SER A O 1
ATOM 713 N N . ALA A 1 90 ? 3.75 12.508 5.25 1 97.69 90 ALA A N 1
ATOM 714 C CA . ALA A 1 90 ? 4.312 11.711 4.16 1 97.69 90 ALA A CA 1
ATOM 715 C C . ALA A 1 90 ? 5.801 11.461 4.379 1 97.69 90 ALA A C 1
ATOM 717 O O . ALA A 1 90 ? 6.316 10.406 3.994 1 97.69 90 ALA A O 1
ATOM 718 N N . VAL A 1 91 ? 6.5 12.352 5.043 1 98 91 VAL A N 1
ATOM 719 C CA . VAL A 1 91 ? 7.961 12.352 5.098 1 98 91 VAL A CA 1
ATOM 720 C C . VAL A 1 91 ? 8.43 11.641 6.363 1 98 91 VAL A C 1
ATOM 722 O O . VAL A 1 91 ? 9.344 10.812 6.316 1 98 91 VAL A O 1
ATOM 725 N N . VAL A 1 92 ? 7.801 11.945 7.434 1 97.88 92 VAL A N 1
ATOM 726 C CA . VAL A 1 92 ? 8.312 11.539 8.734 1 97.88 92 VAL A CA 1
ATOM 727 C C . VAL A 1 92 ? 8.281 10.016 8.852 1 97.88 92 VAL A C 1
ATOM 729 O O . VAL A 1 92 ? 9.266 9.406 9.281 1 97.88 92 VAL A O 1
ATOM 732 N N . PRO A 1 93 ? 7.199 9.344 8.391 1 97.12 93 PRO A N 1
ATOM 733 C CA . PRO A 1 93 ? 7.223 7.879 8.469 1 97.12 93 PRO A CA 1
ATOM 734 C C . PRO A 1 93 ? 8.383 7.266 7.695 1 97.12 93 PRO A C 1
ATOM 736 O O . PRO A 1 93 ? 8.953 6.262 8.125 1 97.12 93 PRO A O 1
ATOM 739 N N . LEU A 1 94 ? 8.695 7.812 6.543 1 96.62 94 LEU A N 1
ATOM 740 C CA . LEU A 1 94 ? 9.812 7.297 5.758 1 96.62 94 LEU A CA 1
ATOM 741 C C . LEU A 1 94 ? 11.125 7.449 6.512 1 96.62 94 LEU A C 1
ATOM 743 O O . LEU A 1 94 ? 11.961 6.539 6.508 1 96.62 94 LEU A O 1
ATOM 747 N N . ILE A 1 95 ? 11.305 8.562 7.223 1 96.06 95 ILE A N 1
ATOM 748 C CA . ILE A 1 95 ? 12.469 8.781 8.07 1 96.06 95 ILE A CA 1
ATOM 749 C C . ILE A 1 95 ? 12.5 7.734 9.18 1 96.06 95 ILE A C 1
ATOM 751 O O . ILE A 1 95 ? 13.555 7.164 9.469 1 96.06 95 ILE A O 1
ATOM 755 N N . MET A 1 96 ? 11.352 7.418 9.703 1 95.81 96 MET A N 1
ATOM 756 C CA . MET A 1 96 ? 11.227 6.543 10.867 1 95.81 96 MET A CA 1
ATOM 757 C C . MET A 1 96 ? 11.594 5.105 10.5 1 95.81 96 MET A C 1
ATOM 759 O O . MET A 1 96 ? 11.797 4.273 11.391 1 95.81 96 MET A O 1
ATOM 763 N N . THR A 1 97 ? 11.641 4.758 9.227 1 94.75 97 THR A N 1
ATOM 764 C CA . THR A 1 97 ? 12.031 3.414 8.82 1 94.75 97 THR A CA 1
ATOM 765 C C . THR A 1 97 ? 13.531 3.207 9.023 1 94.75 97 THR A C 1
ATOM 767 O O . THR A 1 97 ? 14.023 2.076 8.977 1 94.75 97 THR A O 1
ATOM 770 N N . GLY A 1 98 ? 14.25 4.281 9.242 1 93.19 98 GLY A N 1
ATOM 771 C CA . GLY A 1 98 ? 15.703 4.215 9.305 1 93.19 98 GLY A CA 1
ATOM 772 C C . GLY A 1 98 ? 16.359 4.434 7.953 1 93.19 98 GLY A C 1
ATOM 773 O O . GLY A 1 98 ? 17.547 4.148 7.789 1 93.19 98 GLY A O 1
ATOM 774 N N . CYS A 1 99 ? 15.625 4.824 6.965 1 93.69 99 CYS A N 1
ATOM 775 C CA . CYS A 1 99 ? 16.203 5.18 5.672 1 93.69 99 CYS A CA 1
ATOM 776 C C . CYS A 1 99 ? 17.312 6.207 5.832 1 93.69 99 CYS A C 1
ATOM 778 O O . CYS A 1 99 ? 17.094 7.277 6.398 1 93.69 99 CYS A O 1
ATOM 780 N N . PRO A 1 100 ? 18.484 5.922 5.359 1 91.5 100 PRO A N 1
ATOM 781 C CA . PRO A 1 100 ? 19.625 6.797 5.645 1 91.5 100 PRO A CA 1
ATOM 782 C C . PRO A 1 100 ? 19.531 8.133 4.914 1 91.5 100 PRO A C 1
ATOM 784 O O . PRO A 1 100 ? 20.078 9.133 5.387 1 91.5 100 PRO A O 1
ATOM 787 N N . GLU A 1 101 ? 18.875 8.125 3.752 1 91.5 101 GLU A N 1
ATOM 788 C CA . GLU A 1 101 ? 18.766 9.359 2.971 1 91.5 101 GLU A CA 1
ATOM 789 C C . GLU A 1 101 ? 17.375 9.492 2.34 1 91.5 101 GLU A C 1
ATOM 791 O O . GLU A 1 101 ? 16.938 8.594 1.622 1 91.5 101 GLU A O 1
ATOM 796 N N . VAL A 1 102 ? 16.75 10.555 2.621 1 94.69 102 VAL A N 1
ATOM 797 C CA . VAL A 1 102 ? 15.453 10.867 2.049 1 94.69 102 VAL A CA 1
ATOM 798 C C . VAL A 1 102 ? 15.531 12.18 1.273 1 94.69 102 VAL A C 1
ATOM 800 O O . VAL A 1 102 ? 16.031 13.188 1.786 1 94.69 102 VAL A O 1
ATOM 803 N N . VAL A 1 103 ? 15.102 12.156 0.047 1 93.75 103 VAL A N 1
ATOM 804 C CA . VAL A 1 103 ? 15.023 13.344 -0.796 1 93.75 103 VAL A CA 1
ATOM 805 C C . VAL A 1 103 ? 13.555 13.711 -1.025 1 93.75 103 VAL A C 1
ATOM 807 O O . VAL A 1 103 ? 12.719 12.836 -1.241 1 93.75 103 VAL A O 1
ATOM 810 N N . VAL A 1 104 ? 13.289 14.992 -0.933 1 95.94 104 VAL A N 1
ATOM 811 C CA . VAL A 1 104 ? 11.938 15.461 -1.231 1 95.94 104 VAL A CA 1
ATOM 812 C C . VAL A 1 104 ? 11.945 16.266 -2.527 1 95.94 104 VAL A C 1
ATOM 814 O O . VAL A 1 104 ? 12.703 17.234 -2.658 1 95.94 104 VAL A O 1
ATOM 817 N N . ILE A 1 105 ? 11.117 15.852 -3.441 1 93.25 105 ILE A N 1
ATOM 818 C CA . ILE A 1 105 ? 11.039 16.5 -4.746 1 93.25 105 ILE A CA 1
ATOM 819 C C . ILE A 1 105 ? 9.648 17.078 -4.953 1 93.25 105 ILE A C 1
ATOM 821 O O . ILE A 1 105 ? 8.641 16.391 -4.789 1 93.25 105 ILE A O 1
ATOM 825 N N . ARG A 1 106 ? 9.586 18.25 -5.223 1 94.12 106 ARG A N 1
ATOM 826 C CA . ARG A 1 106 ? 8.344 18.922 -5.582 1 94.12 106 ARG A CA 1
ATOM 827 C C . ARG A 1 106 ? 8.336 19.328 -7.055 1 94.12 106 ARG A C 1
ATOM 829 O O . ARG A 1 106 ? 9.266 19.984 -7.527 1 94.12 106 ARG A O 1
ATOM 836 N N . HIS A 1 107 ? 7.324 18.875 -7.711 1 90.12 107 HIS A N 1
ATOM 837 C CA . HIS A 1 107 ? 7.203 19.203 -9.125 1 90.12 107 HIS A CA 1
ATOM 838 C C . HIS A 1 107 ? 6.508 20.547 -9.328 1 90.12 107 HIS A C 1
ATOM 840 O O . HIS A 1 107 ? 5.273 20.609 -9.359 1 90.12 107 HIS A O 1
ATOM 846 N N . THR A 1 108 ? 7.328 21.531 -9.492 1 85.25 108 THR A N 1
ATOM 847 C CA . THR A 1 108 ? 6.793 22.891 -9.562 1 85.25 108 THR A CA 1
ATOM 848 C C . THR A 1 108 ? 7.805 23.844 -10.195 1 85.25 108 THR A C 1
ATOM 850 O O . THR A 1 108 ? 9.008 23.578 -10.188 1 85.25 108 THR A O 1
ATOM 853 N N . ASP A 1 109 ? 7.156 24.938 -10.719 1 83.12 109 ASP A N 1
ATOM 854 C CA . ASP A 1 109 ? 7.984 26.062 -11.148 1 83.12 109 ASP A CA 1
ATOM 855 C C . ASP A 1 109 ? 7.938 27.203 -10.141 1 83.12 109 ASP A C 1
ATOM 857 O O . ASP A 1 109 ? 8.664 28.188 -10.281 1 83.12 109 ASP A O 1
ATOM 861 N N . ALA A 1 110 ? 7.172 26.984 -9.18 1 86.31 110 ALA A N 1
ATOM 862 C CA . ALA A 1 110 ? 6.988 28.047 -8.188 1 86.31 110 ALA A CA 1
ATOM 863 C C . ALA A 1 110 ? 7.953 27.875 -7.016 1 86.31 110 ALA A C 1
ATOM 865 O O . ALA A 1 110 ? 8.57 26.812 -6.859 1 86.31 110 ALA A O 1
ATOM 866 N N . ASP A 1 111 ? 8.07 28.953 -6.258 1 89.38 111 ASP A N 1
ATOM 867 C CA . ASP A 1 111 ? 8.898 28.906 -5.059 1 89.38 111 ASP A CA 1
ATOM 868 C C . ASP A 1 111 ? 8.273 28.016 -3.988 1 89.38 111 ASP A C 1
ATOM 870 O O . ASP A 1 111 ? 7.047 27.891 -3.92 1 89.38 111 ASP A O 1
ATOM 874 N N . TRP A 1 112 ? 9.148 27.406 -3.188 1 94.38 112 TRP A N 1
ATOM 875 C CA . TRP A 1 112 ? 8.672 26.641 -2.047 1 94.38 112 TRP A CA 1
ATOM 876 C C . TRP A 1 112 ? 8.055 27.547 -0.988 1 94.38 112 TRP A C 1
ATOM 878 O O . TRP A 1 112 ? 8.625 28.578 -0.633 1 94.38 112 TRP A O 1
ATOM 888 N N . PRO A 1 113 ? 6.84 27.188 -0.604 1 95.38 113 PRO A N 1
ATOM 889 C CA . PRO A 1 113 ? 6.324 27.922 0.56 1 95.38 113 PRO A CA 1
ATOM 890 C C . PRO A 1 113 ? 7.234 27.797 1.78 1 95.38 113 PRO A C 1
ATOM 892 O O . PRO A 1 113 ? 7.805 26.734 2.029 1 95.38 113 PRO A O 1
ATOM 895 N N . ALA A 1 114 ? 7.332 28.891 2.533 1 97.06 114 ALA A N 1
ATOM 896 C CA . ALA A 1 114 ? 8.172 28.906 3.73 1 97.06 114 ALA A CA 1
ATOM 897 C C . ALA A 1 114 ? 7.715 27.844 4.73 1 97.06 114 ALA A C 1
ATOM 899 O O . ALA A 1 114 ? 8.531 27.25 5.434 1 97.06 114 ALA A O 1
ATOM 900 N N . SER A 1 115 ? 6.41 27.625 4.797 1 97.81 115 SER A N 1
ATOM 901 C CA . SER A 1 115 ? 5.852 26.641 5.727 1 97.81 115 SER A CA 1
ATOM 902 C C . SER A 1 115 ? 6.375 25.234 5.438 1 97.81 115 SER A C 1
ATOM 904 O O . SER A 1 115 ? 6.719 24.5 6.359 1 97.81 115 SER A O 1
ATOM 906 N N . LEU A 1 116 ? 6.488 24.875 4.172 1 98.06 116 LEU A N 1
ATOM 907 C CA . LEU A 1 116 ? 6.965 23.562 3.789 1 98.06 116 LEU A CA 1
ATOM 908 C C . LEU A 1 116 ? 8.461 23.422 4.051 1 98.06 116 LEU A C 1
ATOM 910 O O . LEU A 1 116 ? 8.914 22.391 4.562 1 98.06 116 LEU A O 1
ATOM 914 N N . LEU A 1 117 ? 9.211 24.453 3.711 1 97.94 117 LEU A N 1
ATOM 915 C CA . LEU A 1 117 ? 10.656 24.406 3.93 1 97.94 117 LEU A CA 1
ATOM 916 C C . LEU A 1 117 ? 10.977 24.297 5.418 1 97.94 117 LEU A C 1
ATOM 918 O O . LEU A 1 117 ? 11.859 23.531 5.812 1 97.94 117 LEU A O 1
ATOM 922 N N . ALA A 1 118 ? 10.219 25.078 6.211 1 98.19 118 ALA A N 1
ATOM 923 C CA . ALA A 1 118 ? 10.422 25.016 7.656 1 98.19 118 ALA A CA 1
ATOM 924 C C . ALA A 1 118 ? 10.094 23.625 8.195 1 98.19 118 ALA A C 1
ATOM 926 O O . ALA A 1 118 ? 10.812 23.094 9.047 1 98.19 118 ALA A O 1
ATOM 927 N N . ALA A 1 119 ? 9 23.031 7.707 1 98.44 119 ALA A N 1
ATOM 928 C CA . ALA A 1 119 ? 8.617 21.672 8.109 1 98.44 119 ALA A CA 1
ATOM 929 C C . ALA A 1 119 ? 9.719 20.672 7.77 1 98.44 119 ALA A C 1
ATOM 931 O O . ALA A 1 119 ? 10.078 19.828 8.602 1 98.44 119 ALA A O 1
ATOM 932 N N . LEU A 1 120 ? 10.266 20.766 6.562 1 98.12 120 LEU A N 1
ATOM 933 C CA . LEU A 1 120 ? 11.297 19.844 6.102 1 98.12 120 LEU A CA 1
ATOM 934 C C . LEU A 1 120 ? 12.586 20.031 6.891 1 98.12 120 LEU A C 1
ATOM 936 O O . LEU A 1 120 ? 13.258 19.062 7.238 1 98.12 120 LEU A O 1
ATOM 940 N N . GLU A 1 121 ? 12.914 21.266 7.176 1 96.94 121 GLU A N 1
ATOM 941 C CA . GLU A 1 121 ? 14.078 21.562 8 1 96.94 121 GLU A CA 1
ATOM 942 C C . GLU A 1 121 ? 13.953 20.922 9.383 1 96.94 121 GLU A C 1
ATOM 944 O O . GLU A 1 121 ? 14.875 20.266 9.852 1 96.94 121 GLU A O 1
ATOM 949 N N . LEU A 1 122 ? 12.82 21.109 9.969 1 97.75 122 LEU A N 1
ATOM 950 C CA . LEU A 1 122 ? 12.586 20.594 11.312 1 97.75 122 LEU A CA 1
ATOM 951 C C . LEU A 1 122 ? 12.547 19.062 11.312 1 97.75 122 LEU A C 1
ATOM 953 O O . LEU A 1 122 ? 12.898 18.438 12.312 1 97.75 122 LEU A O 1
ATOM 957 N N . ALA A 1 123 ? 12.164 18.469 10.188 1 97.5 123 ALA A N 1
ATOM 958 C CA . ALA A 1 123 ? 12.148 17.016 10.062 1 97.5 123 ALA A CA 1
ATOM 959 C C . ALA A 1 123 ? 13.547 16.469 9.773 1 97.5 123 ALA A C 1
ATOM 961 O O . ALA A 1 123 ? 13.75 15.258 9.742 1 97.5 123 ALA A O 1
ATOM 962 N N . GLY A 1 124 ? 14.492 17.297 9.438 1 95.44 124 GLY A N 1
ATOM 963 C CA . GLY A 1 124 ? 15.867 16.891 9.211 1 95.44 124 GLY A CA 1
ATOM 964 C C . GLY A 1 124 ? 16.156 16.516 7.766 1 95.44 124 GLY A C 1
ATOM 965 O O . GLY A 1 124 ? 17.094 15.781 7.48 1 95.44 124 GLY A O 1
ATOM 966 N N . ILE A 1 125 ? 15.344 16.969 6.852 1 96.44 125 ILE A N 1
ATOM 967 C CA . ILE A 1 125 ? 15.562 16.688 5.434 1 96.44 125 ILE A CA 1
ATOM 968 C C . ILE A 1 125 ? 16.594 17.672 4.867 1 96.44 125 ILE A C 1
ATOM 970 O O . ILE A 1 125 ? 16.391 18.875 4.91 1 96.44 125 ILE A O 1
ATOM 974 N N . GLU A 1 126 ? 17.578 17.156 4.277 1 90.88 126 GLU A N 1
ATOM 975 C CA . GLU A 1 126 ? 18.656 17.984 3.74 1 90.88 126 GLU A CA 1
ATOM 976 C C . GLU A 1 126 ? 18.469 18.234 2.248 1 90.88 126 GLU A C 1
ATOM 978 O O . GLU A 1 126 ? 18.828 19.297 1.748 1 90.88 126 GLU A O 1
ATOM 983 N N . TYR A 1 127 ? 17.969 17.266 1.594 1 92.62 127 TYR A N 1
ATOM 984 C CA . TYR A 1 127 ? 17.891 17.344 0.14 1 92.62 127 TYR A CA 1
ATOM 985 C C . TYR A 1 127 ? 16.453 17.594 -0.307 1 92.62 127 TYR A C 1
ATOM 987 O O . TYR A 1 127 ? 15.625 16.672 -0.28 1 92.62 127 TYR A O 1
ATOM 995 N N . VAL A 1 128 ? 16.219 18.781 -0.667 1 95.38 128 VAL A N 1
ATOM 996 C CA . VAL A 1 128 ? 14.93 19.234 -1.156 1 95.38 128 VAL A CA 1
ATOM 997 C C . VAL A 1 128 ? 15.086 19.859 -2.537 1 95.38 128 VAL A C 1
ATOM 999 O O . VAL A 1 128 ? 15.961 20.719 -2.742 1 95.38 128 VAL A O 1
ATOM 1002 N N . ALA A 1 129 ? 14.242 19.422 -3.479 1 92.62 129 ALA A N 1
ATOM 1003 C CA . ALA A 1 129 ? 14.398 19.922 -4.844 1 92.62 129 ALA A CA 1
ATOM 1004 C C . ALA A 1 129 ? 13.062 20.344 -5.43 1 92.62 129 ALA A C 1
ATOM 1006 O O . ALA A 1 129 ? 12.039 19.703 -5.203 1 92.62 129 ALA A O 1
ATOM 1007 N N . GLY A 1 130 ? 13.039 21.469 -6.062 1 92.69 130 GLY A N 1
ATOM 1008 C CA . GLY A 1 130 ? 11.969 21.875 -6.953 1 92.69 130 GLY A CA 1
ATOM 1009 C C . GLY A 1 130 ? 12.297 21.672 -8.422 1 92.69 130 GLY A C 1
ATOM 1010 O O . GLY A 1 130 ? 13.266 22.234 -8.93 1 92.69 130 GLY A O 1
ATOM 1011 N N . VAL A 1 131 ? 11.484 20.766 -9.047 1 89.06 131 VAL A N 1
ATOM 1012 C CA . VAL A 1 131 ? 11.789 20.453 -10.445 1 89.06 131 VAL A CA 1
ATOM 1013 C C . VAL A 1 131 ? 10.586 20.797 -11.32 1 89.06 131 VAL A C 1
ATOM 1015 O O . VAL A 1 131 ? 9.438 20.734 -10.867 1 89.06 131 VAL A O 1
ATOM 1018 N N . PRO A 1 132 ? 10.836 21.156 -12.531 1 84.88 132 PRO A N 1
ATOM 1019 C CA . PRO A 1 132 ? 9.703 21.375 -13.43 1 84.88 132 PRO A CA 1
ATOM 1020 C C . PRO A 1 132 ? 8.906 20.094 -13.703 1 84.88 132 PRO A C 1
ATOM 1022 O O . PRO A 1 132 ? 9.422 18.984 -13.508 1 84.88 132 PRO A O 1
ATOM 1025 N N . ALA A 1 133 ? 7.664 20.266 -14.047 1 75.88 133 ALA A N 1
ATOM 1026 C CA . ALA A 1 133 ? 6.777 19.141 -14.312 1 75.88 133 ALA A CA 1
ATOM 1027 C C . ALA A 1 133 ? 7.363 18.219 -15.383 1 75.88 133 ALA A C 1
ATOM 1029 O O . ALA A 1 133 ? 7.129 17.016 -15.367 1 75.88 133 ALA A O 1
ATOM 1030 N N . SER A 1 134 ? 8.164 18.766 -16.219 1 73.81 134 SER A N 1
ATOM 1031 C CA . SER A 1 134 ? 8.711 18.031 -17.344 1 73.81 134 SER A CA 1
ATOM 1032 C C . SER A 1 134 ? 9.953 17.25 -16.953 1 73.81 134 SER A C 1
ATOM 1034 O O . SER A 1 134 ? 10.469 16.438 -17.719 1 73.81 134 SER A O 1
ATOM 1036 N N . PHE A 1 135 ? 10.344 17.5 -15.719 1 75.19 135 PHE A N 1
ATOM 1037 C CA . PHE A 1 135 ? 11.594 16.891 -15.281 1 75.19 135 PHE A CA 1
ATOM 1038 C C . PHE A 1 135 ? 11.438 15.391 -15.094 1 75.19 135 PHE A C 1
ATOM 1040 O O . PHE A 1 135 ? 10.555 14.938 -14.367 1 75.19 135 PHE A O 1
ATOM 1047 N N . ALA A 1 136 ? 12.18 14.523 -15.883 1 66.56 136 ALA A N 1
ATOM 1048 C CA . ALA A 1 136 ? 12.227 13.078 -15.695 1 66.56 136 ALA A CA 1
ATOM 1049 C C . ALA A 1 136 ? 13.391 12.672 -14.789 1 66.56 136 ALA A C 1
ATOM 1051 O O . ALA A 1 136 ? 14.555 12.938 -15.109 1 66.56 136 ALA A O 1
ATOM 1052 N N . ILE A 1 137 ? 13.156 12.219 -13.547 1 65.12 137 ILE A N 1
ATOM 1053 C CA . ILE A 1 137 ? 14.133 11.898 -12.508 1 65.12 137 ILE A CA 1
ATOM 1054 C C . ILE A 1 137 ? 14.961 10.688 -12.945 1 65.12 137 ILE A C 1
ATOM 1056 O O . ILE A 1 137 ? 15.945 10.336 -12.289 1 65.12 137 ILE A O 1
ATOM 1060 N N . GLN A 1 138 ? 14.914 9.977 -14.086 1 62.06 138 GLN A N 1
ATOM 1061 C CA . GLN A 1 138 ? 15.391 8.664 -14.516 1 62.06 138 GLN A CA 1
ATOM 1062 C C . GLN A 1 138 ? 16.875 8.5 -14.242 1 62.06 138 GLN A C 1
ATOM 1064 O O . GLN A 1 138 ? 17.344 7.402 -13.922 1 62.06 138 GLN A O 1
ATOM 1069 N N . GLU A 1 139 ? 17.844 9.453 -14.336 1 58.16 139 GLU A N 1
ATOM 1070 C CA . GLU A 1 139 ? 19.266 9.164 -14.562 1 58.16 139 GLU A CA 1
ATOM 1071 C C . GLU A 1 139 ? 20.016 9.062 -13.234 1 58.16 139 GLU A C 1
ATOM 1073 O O . GLU A 1 139 ? 21.219 8.766 -13.219 1 58.16 139 GLU A O 1
ATOM 1078 N N . THR A 1 140 ? 19.312 9.156 -12.094 1 62.16 140 THR A N 1
ATOM 1079 C CA . THR A 1 140 ? 20.281 9.352 -11.023 1 62.16 140 THR A CA 1
ATOM 1080 C C . THR A 1 140 ? 19.828 8.648 -9.75 1 62.16 140 THR A C 1
ATOM 1082 O O . THR A 1 140 ? 20.172 9.07 -8.641 1 62.16 140 THR A O 1
ATOM 1085 N N . LEU A 1 141 ? 19.344 7.359 -9.867 1 75.31 141 LEU A N 1
ATOM 1086 C CA . LEU A 1 141 ? 18.938 6.785 -8.594 1 75.31 141 LEU A CA 1
ATOM 1087 C C . LEU A 1 141 ? 20.016 5.859 -8.039 1 75.31 141 LEU A C 1
ATOM 1089 O O . LEU A 1 141 ? 20.75 5.23 -8.797 1 75.31 141 LEU A O 1
ATOM 1093 N N . PRO A 1 142 ? 20.203 6.004 -6.668 1 78.19 142 PRO A N 1
ATOM 1094 C CA . PRO A 1 142 ? 21.156 5.074 -6.062 1 78.19 142 PRO A CA 1
ATOM 1095 C C . PRO A 1 142 ? 20.781 3.611 -6.277 1 78.19 142 PRO A C 1
ATOM 1097 O O . PRO A 1 142 ? 19.609 3.311 -6.57 1 78.19 142 PRO A O 1
ATOM 1100 N N . ALA A 1 143 ? 21.844 2.801 -6.195 1 78.06 143 ALA A N 1
ATOM 1101 C CA . ALA A 1 143 ? 21.594 1.363 -6.242 1 78.06 143 ALA A CA 1
ATOM 1102 C C . ALA A 1 143 ? 20.922 0.879 -4.957 1 78.06 143 ALA A C 1
ATOM 1104 O O . ALA A 1 143 ? 21 1.546 -3.924 1 78.06 143 ALA A O 1
ATOM 1105 N N . GLY A 1 144 ? 20.203 -0.25 -5.027 1 84 144 GLY A N 1
ATOM 1106 C CA . GLY A 1 144 ? 19.625 -0.855 -3.844 1 84 144 GLY A CA 1
ATOM 1107 C C . GLY A 1 144 ? 18.125 -0.636 -3.744 1 84 144 GLY A C 1
ATOM 1108 O O . GLY A 1 144 ? 17.547 0.1 -4.547 1 84 144 GLY A O 1
ATOM 1109 N N . PRO A 1 145 ? 17.578 -1.268 -2.729 1 90.62 145 PRO A N 1
ATOM 1110 C CA . PRO A 1 145 ? 16.125 -1.173 -2.57 1 90.62 145 PRO A CA 1
ATOM 1111 C C . PRO A 1 145 ? 15.68 0.17 -1.997 1 90.62 145 PRO A C 1
ATOM 1113 O O . PRO A 1 145 ? 15.977 0.482 -0.841 1 90.62 145 PRO A O 1
ATOM 1116 N N . GLY A 1 146 ? 15.078 0.95 -2.846 1 93.19 146 GLY A N 1
ATOM 1117 C CA . GLY A 1 146 ? 14.57 2.25 -2.439 1 93.19 146 GLY A CA 1
ATOM 1118 C C . GLY A 1 146 ? 13.062 2.279 -2.297 1 93.19 146 GLY A C 1
ATOM 1119 O O . GLY A 1 146 ? 12.375 1.327 -2.678 1 93.19 146 GLY A O 1
ATOM 1120 N N . THR A 1 147 ? 12.594 3.291 -1.628 1 95.5 147 THR A N 1
ATOM 1121 C CA . THR A 1 147 ? 11.156 3.518 -1.485 1 95.5 147 THR A CA 1
ATOM 1122 C C . THR A 1 147 ? 10.789 4.934 -1.926 1 95.5 147 THR A C 1
ATOM 1124 O O . THR A 1 147 ? 11.461 5.898 -1.555 1 95.5 147 THR A O 1
ATOM 1127 N N . VAL A 1 148 ? 9.812 5.004 -2.738 1 94.5 148 VAL A N 1
ATOM 1128 C CA . VAL A 1 148 ? 9.305 6.293 -3.197 1 94.5 148 VAL A CA 1
ATOM 1129 C C . VAL A 1 148 ? 7.875 6.496 -2.705 1 94.5 148 VAL A C 1
ATOM 1131 O O . VAL A 1 148 ? 7.008 5.656 -2.941 1 94.5 148 VAL A O 1
ATOM 1134 N N . VAL A 1 149 ? 7.641 7.605 -2.008 1 96.69 149 VAL A N 1
ATOM 1135 C CA . VAL A 1 149 ? 6.316 7.996 -1.536 1 96.69 149 VAL A CA 1
ATOM 1136 C C . VAL A 1 149 ? 5.781 9.141 -2.395 1 96.69 149 VAL A C 1
ATOM 1138 O O . VAL A 1 149 ? 6.48 10.133 -2.627 1 96.69 149 VAL A O 1
ATOM 1141 N N . SER A 1 150 ? 4.566 9.008 -2.867 1 95.06 150 SER A N 1
ATOM 1142 C CA . SER A 1 150 ? 3.982 10.031 -3.729 1 95.06 150 SER A CA 1
ATOM 1143 C C . SER A 1 150 ? 2.803 10.719 -3.049 1 95.06 150 SER A C 1
ATOM 1145 O O . SER A 1 150 ? 2.049 10.078 -2.311 1 95.06 150 SER A O 1
ATOM 1147 N N . VAL A 1 151 ? 2.678 11.984 -3.285 1 94.75 151 VAL A N 1
ATOM 1148 C CA . VAL A 1 151 ? 1.522 12.758 -2.852 1 94.75 151 VAL A CA 1
ATOM 1149 C C . VAL A 1 151 ? 0.981 13.578 -4.023 1 94.75 151 VAL A C 1
ATOM 1151 O O . VAL A 1 151 ? 1.699 14.398 -4.602 1 94.75 151 VAL A O 1
ATOM 1154 N N . GLY A 1 152 ? -0.247 13.32 -4.355 1 90.31 152 GLY A N 1
ATOM 1155 C CA . GLY A 1 152 ? -0.851 14.023 -5.473 1 90.31 152 GLY A CA 1
ATOM 1156 C C . GLY A 1 152 ? -0.567 13.367 -6.812 1 90.31 152 GLY A C 1
ATOM 1157 O O . GLY A 1 152 ? 0.277 12.477 -6.91 1 90.31 152 GLY A O 1
ATOM 1158 N N . GLU A 1 153 ? -1.184 13.875 -7.848 1 85.62 153 GLU A N 1
ATOM 1159 C CA . GLU A 1 153 ? -1.166 13.25 -9.164 1 85.62 153 GLU A CA 1
ATOM 1160 C C . GLU A 1 153 ? 0.229 13.297 -9.781 1 85.62 153 GLU A C 1
ATOM 1162 O O . GLU A 1 153 ? 0.738 12.281 -10.266 1 85.62 153 GLU A O 1
ATOM 1167 N N . GLN A 1 154 ? 0.821 14.469 -9.844 1 88 154 GLN A N 1
ATOM 1168 C CA . GLN A 1 154 ? 2.15 14.586 -10.438 1 88 154 GLN A CA 1
ATOM 1169 C C . GLN A 1 154 ? 3.182 13.812 -9.617 1 88 154 GLN A C 1
ATOM 1171 O O . GLN A 1 154 ? 4.152 13.289 -10.172 1 88 154 GLN A O 1
ATOM 1176 N N . GLY A 1 155 ? 2.98 13.812 -8.289 1 90.06 155 GLY A N 1
ATOM 1177 C CA . GLY A 1 155 ? 3.828 12.977 -7.449 1 90.06 155 GLY A CA 1
ATOM 1178 C C . GLY A 1 155 ? 3.77 11.508 -7.816 1 90.06 155 GLY A C 1
ATOM 1179 O O . GLY A 1 155 ? 4.801 10.828 -7.863 1 90.06 155 GLY A O 1
ATOM 1180 N N . ARG A 1 156 ? 2.586 11.008 -8.109 1 87.94 156 ARG A N 1
ATOM 1181 C CA . ARG A 1 156 ? 2.383 9.617 -8.5 1 87.94 156 ARG A CA 1
ATOM 1182 C C . ARG A 1 156 ? 3.07 9.312 -9.828 1 87.94 156 ARG A C 1
ATOM 1184 O O . ARG A 1 156 ? 3.709 8.266 -9.977 1 87.94 156 ARG A O 1
ATOM 1191 N N . VAL A 1 157 ? 2.934 10.203 -10.727 1 85.75 157 VAL A N 1
ATOM 1192 C CA . VAL A 1 157 ? 3.557 10.031 -12.031 1 85.75 157 VAL A CA 1
ATOM 1193 C C . VAL A 1 157 ? 5.074 9.961 -11.883 1 85.75 157 VAL A C 1
ATOM 1195 O O . VAL A 1 157 ? 5.727 9.102 -12.477 1 85.75 157 VAL A O 1
ATOM 1198 N N . ALA A 1 158 ? 5.586 10.82 -11.086 1 87.69 158 ALA A N 1
ATOM 1199 C CA . ALA A 1 158 ? 7.023 10.844 -10.836 1 87.69 158 ALA A CA 1
ATOM 1200 C C . ALA A 1 158 ? 7.484 9.547 -10.18 1 87.69 158 ALA A C 1
ATOM 1202 O O . ALA A 1 158 ? 8.516 8.984 -10.547 1 87.69 158 ALA A O 1
ATOM 1203 N N . ALA A 1 159 ? 6.695 9.117 -9.188 1 88.06 159 ALA A N 1
ATOM 1204 C CA . ALA A 1 159 ? 7.023 7.875 -8.484 1 88.06 159 ALA A CA 1
ATOM 1205 C C . ALA A 1 159 ? 7.035 6.691 -9.453 1 88.06 159 ALA A C 1
ATOM 1207 O O . ALA A 1 159 ? 7.926 5.84 -9.391 1 88.06 159 ALA A O 1
ATOM 1208 N N . GLN A 1 160 ? 6.113 6.645 -10.312 1 83.81 160 GLN A N 1
ATOM 1209 C CA . GLN A 1 160 ? 6.035 5.57 -11.297 1 83.81 160 GLN A CA 1
ATOM 1210 C C . GLN A 1 160 ? 7.242 5.59 -12.227 1 83.81 160 GLN A C 1
ATOM 1212 O O . GLN A 1 160 ? 7.766 4.539 -12.602 1 83.81 160 GLN A O 1
ATOM 1217 N N . THR A 1 161 ? 7.598 6.781 -12.633 1 83.81 161 THR A N 1
ATOM 1218 C CA . THR A 1 161 ? 8.773 6.934 -13.477 1 83.81 161 THR A CA 1
ATOM 1219 C C . THR A 1 161 ? 10.023 6.41 -12.766 1 83.81 161 THR A C 1
ATOM 1221 O O . THR A 1 161 ? 10.828 5.695 -13.359 1 83.81 161 THR A O 1
ATOM 1224 N N . ILE A 1 162 ? 10.164 6.711 -11.516 1 85.75 162 ILE A N 1
ATOM 1225 C CA . ILE A 1 162 ? 11.297 6.246 -10.727 1 85.75 162 ILE A CA 1
ATOM 1226 C C . ILE A 1 162 ? 11.273 4.723 -10.641 1 85.75 162 ILE A C 1
ATOM 1228 O O . ILE A 1 162 ? 12.305 4.066 -10.82 1 85.75 162 ILE A O 1
ATOM 1232 N N . GLN A 1 163 ? 10.117 4.184 -10.352 1 84.12 163 GLN A N 1
ATOM 1233 C CA . GLN A 1 163 ? 9.984 2.734 -10.234 1 84.12 163 GLN A CA 1
ATOM 1234 C C . GLN A 1 163 ? 10.352 2.037 -11.539 1 84.12 163 GLN A C 1
ATOM 1236 O O . GLN A 1 163 ? 10.883 0.923 -11.523 1 84.12 163 GLN A O 1
ATOM 1241 N N . SER A 1 164 ? 10.117 2.684 -12.656 1 80.81 164 SER A N 1
ATOM 1242 C CA . SER A 1 164 ? 10.375 2.074 -13.953 1 80.81 164 SER A CA 1
ATOM 1243 C C . SER A 1 164 ? 11.867 1.957 -14.227 1 80.81 164 SER A C 1
ATOM 1245 O O . SER A 1 164 ? 12.297 1.104 -15 1 80.81 164 SER A O 1
ATOM 1247 N N . VAL A 1 165 ? 12.633 2.777 -13.609 1 80.81 165 VAL A N 1
ATOM 1248 C CA . VAL A 1 165 ? 14.062 2.775 -13.906 1 80.81 165 VAL A CA 1
ATOM 1249 C C . VAL A 1 165 ? 14.836 2.217 -12.711 1 80.81 165 VAL A C 1
ATOM 1251 O O . VAL A 1 165 ? 16.062 2.119 -12.758 1 80.81 165 VAL A O 1
ATOM 1254 N N . SER A 1 166 ? 14.172 1.912 -11.68 1 81.5 166 SER A N 1
ATOM 1255 C CA . SER A 1 166 ? 14.789 1.321 -10.5 1 81.5 166 SER A CA 1
ATOM 1256 C C . SER A 1 166 ? 14.078 0.038 -10.086 1 81.5 166 SER A C 1
ATOM 1258 O O . SER A 1 166 ? 13.242 0.051 -9.18 1 81.5 166 SER A O 1
ATOM 1260 N N . PRO A 1 167 ? 14.555 -1 -10.68 1 74.75 167 PRO A N 1
ATOM 1261 C CA . PRO A 1 167 ? 13.938 -2.273 -10.297 1 74.75 167 PRO A CA 1
ATOM 1262 C C . PRO A 1 167 ? 14.102 -2.576 -8.812 1 74.75 167 PRO A C 1
ATOM 1264 O O . PRO A 1 167 ? 15.156 -2.311 -8.227 1 74.75 167 PRO A O 1
ATOM 1267 N N . GLY A 1 168 ? 13.031 -2.963 -8.172 1 77.12 168 GLY A N 1
ATOM 1268 C CA . GLY A 1 168 ? 13.062 -3.295 -6.754 1 77.12 168 GLY A CA 1
ATOM 1269 C C . GLY A 1 168 ? 12.602 -2.156 -5.863 1 77.12 168 GLY A C 1
ATOM 1270 O O . GLY A 1 168 ? 12.461 -2.328 -4.652 1 77.12 168 GLY A O 1
ATOM 1271 N N . CYS A 1 169 ? 12.5 -1.006 -6.5 1 88.44 169 CYS A N 1
ATOM 1272 C CA . CYS A 1 169 ? 12.016 0.147 -5.754 1 88.44 169 CYS A CA 1
ATOM 1273 C C . CYS A 1 169 ? 10.539 -0.007 -5.414 1 88.44 169 CYS A C 1
ATOM 1275 O O . CYS A 1 169 ? 9.742 -0.417 -6.262 1 88.44 169 CYS A O 1
ATOM 1277 N N . ARG A 1 170 ? 10.242 0.313 -4.191 1 91.19 170 ARG A N 1
ATOM 1278 C CA . ARG A 1 170 ? 8.859 0.241 -3.74 1 91.19 170 ARG A CA 1
ATOM 1279 C C . ARG A 1 170 ? 8.172 1.602 -3.844 1 91.19 170 ARG A C 1
ATOM 1281 O O . ARG A 1 170 ? 8.766 2.625 -3.486 1 91.19 170 ARG A O 1
ATOM 1288 N N . GLY A 1 171 ? 6.992 1.546 -4.383 1 91.44 171 GLY A N 1
ATOM 1289 C CA . GLY A 1 171 ? 6.18 2.748 -4.426 1 91.44 171 GLY A CA 1
ATOM 1290 C C . GLY A 1 171 ? 5.02 2.721 -3.443 1 91.44 171 GLY A C 1
ATOM 1291 O O . GLY A 1 171 ? 4.355 1.694 -3.291 1 91.44 171 GLY A O 1
ATOM 1292 N N . VAL A 1 172 ? 4.82 3.846 -2.738 1 93 172 VAL A N 1
ATOM 1293 C CA . VAL A 1 172 ? 3.699 3.992 -1.817 1 93 172 VAL A CA 1
ATOM 1294 C C . VAL A 1 172 ? 2.967 5.301 -2.1 1 93 172 VAL A C 1
ATOM 1296 O O . VAL A 1 172 ? 3.576 6.375 -2.098 1 93 172 VAL A O 1
ATOM 1299 N N . ASP A 1 173 ? 1.69 5.191 -2.328 1 90.75 173 ASP A N 1
ATOM 1300 C CA . ASP A 1 173 ? 0.873 6.379 -2.539 1 90.75 173 ASP A CA 1
ATOM 1301 C C . ASP A 1 173 ? 0.302 6.895 -1.221 1 90.75 173 ASP A C 1
ATOM 1303 O O . ASP A 1 173 ? -0.548 6.246 -0.61 1 90.75 173 ASP A O 1
ATOM 1307 N N . HIS A 1 174 ? 0.792 8.016 -0.854 1 93.56 174 HIS A N 1
ATOM 1308 C CA . HIS A 1 174 ? 0.208 8.703 0.294 1 93.56 174 HIS A CA 1
ATOM 1309 C C . HIS A 1 174 ? -1.092 9.406 -0.084 1 93.56 174 HIS A C 1
ATOM 1311 O O . HIS A 1 174 ? -1.179 10.031 -1.143 1 93.56 174 HIS A O 1
ATOM 1317 N N . PRO A 1 175 ? -2.086 9.336 0.788 1 90.19 175 PRO A N 1
ATOM 1318 C CA . PRO A 1 175 ? -3.316 10.078 0.492 1 90.19 175 PRO A CA 1
ATOM 1319 C C . PRO A 1 175 ? -3.074 11.57 0.305 1 90.19 175 PRO A C 1
ATOM 1321 O O . PRO A 1 175 ? -2.141 12.125 0.89 1 90.19 175 PRO A O 1
ATOM 1324 N N . ASP A 1 176 ? -3.824 12.141 -0.574 1 91.19 176 ASP A N 1
ATOM 1325 C CA . ASP A 1 176 ? -3.848 13.578 -0.849 1 91.19 176 ASP A CA 1
ATOM 1326 C C . ASP A 1 176 ? -5.16 14.203 -0.384 1 91.19 176 ASP A C 1
ATOM 1328 O O . ASP A 1 176 ? -6.043 14.477 -1.197 1 91.19 176 ASP A O 1
ATOM 1332 N N . PRO A 1 177 ? -5.262 14.406 0.941 1 93.75 177 PRO A N 1
ATOM 1333 C CA . PRO A 1 177 ? -6.523 14.945 1.457 1 93.75 177 PRO A CA 1
ATOM 1334 C C . PRO A 1 177 ? -6.906 16.281 0.816 1 93.75 177 PRO A C 1
ATOM 1336 O O . PRO A 1 177 ? -6.039 17.109 0.553 1 93.75 177 PRO A O 1
ATOM 1339 N N . LYS A 1 178 ? -8.242 16.453 0.625 1 93.19 178 LYS A N 1
ATOM 1340 C CA . LYS A 1 178 ? -8.734 17.672 -0.015 1 93.19 178 LYS A CA 1
ATOM 1341 C C . LYS A 1 178 ? -9.789 18.359 0.85 1 93.19 178 LYS A C 1
ATOM 1343 O O . LYS A 1 178 ? -9.883 19.594 0.861 1 93.19 178 LYS A O 1
ATOM 1348 N N . ARG A 1 179 ? -10.523 17.609 1.593 1 95.38 179 ARG A N 1
ATOM 1349 C CA . ARG A 1 179 ? -11.695 18.156 2.26 1 95.38 179 ARG A CA 1
ATOM 1350 C C . ARG A 1 179 ? -11.711 17.781 3.738 1 95.38 179 ARG A C 1
ATOM 1352 O O . ARG A 1 179 ? -11.609 16.609 4.09 1 95.38 179 ARG A O 1
ATOM 1359 N N . LEU A 1 180 ? -11.875 18.75 4.516 1 97.94 180 LEU A N 1
ATOM 1360 C CA . LEU A 1 180 ? -11.977 18.594 5.961 1 97.94 180 LEU A CA 1
ATOM 1361 C C . LEU A 1 180 ? -13.328 19.078 6.465 1 97.94 180 LEU A C 1
ATOM 1363 O O . LEU A 1 180 ? -13.992 19.891 5.809 1 97.94 180 LEU A O 1
ATOM 1367 N N . GLY A 1 181 ? -13.758 18.531 7.547 1 97.44 181 GLY A N 1
ATOM 1368 C CA . GLY A 1 181 ? -14.961 18.969 8.227 1 97.44 181 GLY A CA 1
ATOM 1369 C C . GLY A 1 181 ? -14.711 19.359 9.68 1 97.44 181 GLY A C 1
ATOM 1370 O O . GLY A 1 181 ? -13.938 18.703 10.375 1 97.44 181 GLY A O 1
ATOM 1371 N N . LEU A 1 182 ? -15.312 20.422 10.086 1 96.75 182 LEU A N 1
ATOM 1372 C CA . LEU A 1 182 ? -15.266 20.859 11.477 1 96.75 182 LEU A CA 1
ATOM 1373 C C . LEU A 1 182 ? -16.672 21 12.055 1 96.75 182 LEU A C 1
ATOM 1375 O O . LEU A 1 182 ? -17.516 21.703 11.477 1 96.75 182 LEU A O 1
ATOM 1379 N N . TRP A 1 183 ? -16.891 20.266 13.078 1 95.75 183 TRP A N 1
ATOM 1380 C CA . TRP A 1 183 ? -18.125 20.406 13.828 1 95.75 183 TRP A CA 1
ATOM 1381 C C . TRP A 1 183 ? -17.953 21.359 15.008 1 95.75 183 TRP A C 1
ATOM 1383 O O . TRP A 1 183 ? -17.297 21 15.992 1 95.75 183 TRP A O 1
ATOM 1393 N N . ASN A 1 184 ? -18.547 22.578 14.867 1 90.88 184 ASN A N 1
ATOM 1394 C CA . ASN A 1 184 ? -18.312 23.609 15.875 1 90.88 184 ASN A CA 1
ATOM 1395 C C . ASN A 1 184 ? -19.547 23.812 16.75 1 90.88 184 ASN A C 1
ATOM 1397 O O . ASN A 1 184 ? -20.5 24.469 16.344 1 90.88 184 ASN A O 1
ATOM 1401 N N . ARG A 1 185 ? -19.672 23.172 17.781 1 75.12 185 ARG A N 1
ATOM 1402 C CA . ARG A 1 185 ? -20.703 23.5 18.766 1 75.12 185 ARG A CA 1
ATOM 1403 C C . ARG A 1 185 ? -20.141 24.344 19.906 1 75.12 185 ARG A C 1
ATOM 1405 O O . ARG A 1 185 ? -18.922 24.484 20.031 1 75.12 185 ARG A O 1
ATOM 1412 N N . GLU A 1 186 ? -20.984 25 20.781 1 63.72 186 GLU A N 1
ATOM 1413 C CA . GLU A 1 186 ? -20.766 26.094 21.719 1 63.72 186 GLU A CA 1
ATOM 1414 C C . GLU A 1 186 ? -19.516 25.859 22.562 1 63.72 186 GLU A C 1
ATOM 1416 O O . GLU A 1 186 ? -18.828 26.812 22.938 1 63.72 186 GLU A O 1
ATOM 1421 N N . GLN A 1 187 ? -19.031 24.625 22.656 1 62.12 187 GLN A N 1
ATOM 1422 C CA . GLN A 1 187 ? -18.094 24.484 23.75 1 62.12 187 GLN A CA 1
ATOM 1423 C C . GLN A 1 187 ? -16.688 24.219 23.25 1 62.12 187 GLN A C 1
ATOM 1425 O O . GLN A 1 187 ? -15.727 24.25 24.016 1 62.12 187 GLN A O 1
ATOM 1430 N N . ALA A 1 188 ? -16.375 24.312 21.906 1 65.25 188 ALA A N 1
ATOM 1431 C CA . ALA A 1 188 ? -15.016 23.922 21.562 1 65.25 188 ALA A CA 1
ATOM 1432 C C . ALA A 1 188 ? -14.188 25.125 21.141 1 65.25 188 ALA A C 1
ATOM 1434 O O . ALA A 1 188 ? -14.695 26.047 20.484 1 65.25 188 ALA A O 1
ATOM 1435 N N . SER A 1 189 ? -13.023 25.219 21.844 1 83.81 189 SER A N 1
ATOM 1436 C CA . SER A 1 189 ? -12.07 26.234 21.422 1 83.81 189 SER A CA 1
ATOM 1437 C C . SER A 1 189 ? -11.078 25.672 20.406 1 83.81 189 SER A C 1
ATOM 1439 O O . SER A 1 189 ? -10.266 24.812 20.75 1 83.81 189 SER A O 1
ATOM 1441 N N . TRP A 1 190 ? -11.25 26.094 19.156 1 92 190 TRP A N 1
ATOM 1442 C CA . TRP A 1 190 ? -10.375 25.625 18.078 1 92 190 TRP A CA 1
ATOM 1443 C C . TRP A 1 190 ? -9.25 26.625 17.828 1 92 190 TRP A C 1
ATOM 1445 O O . TRP A 1 190 ? -9.477 27.828 17.844 1 92 190 TRP A O 1
ATOM 1455 N N . ASN A 1 191 ? -8.078 26.094 17.688 1 94.31 191 ASN A N 1
ATOM 1456 C CA . ASN A 1 191 ? -6.973 26.922 17.203 1 94.31 191 ASN A CA 1
ATOM 1457 C C . ASN A 1 191 ? -7.094 27.219 15.711 1 94.31 191 ASN A C 1
ATOM 1459 O O . ASN A 1 191 ? -6.562 26.469 14.883 1 94.31 191 ASN A O 1
ATOM 1463 N N . THR A 1 192 ? -7.719 28.344 15.375 1 94.12 192 THR A N 1
ATOM 1464 C CA . THR A 1 192 ? -8.07 28.641 13.992 1 94.12 192 THR A CA 1
ATOM 1465 C C . THR A 1 192 ? -6.832 29.031 13.188 1 94.12 192 THR A C 1
ATOM 1467 O O . THR A 1 192 ? -6.77 28.797 11.977 1 94.12 192 THR A O 1
ATOM 1470 N N . GLU A 1 193 ? -5.918 29.594 13.875 1 95.12 193 GLU A N 1
ATOM 1471 C CA . GLU A 1 193 ? -4.676 29.906 13.172 1 95.12 193 GLU A CA 1
ATOM 1472 C C . GLU A 1 193 ? -3.955 28.641 12.734 1 95.12 193 GLU A C 1
ATOM 1474 O O . GLU A 1 193 ? -3.471 28.547 11.602 1 95.12 193 GLU A O 1
ATOM 1479 N N . ALA A 1 194 ? -3.879 27.703 13.633 1 96.75 194 ALA A N 1
ATOM 1480 C CA . ALA A 1 194 ? -3.25 26.422 13.297 1 96.75 194 ALA A CA 1
ATOM 1481 C C . ALA A 1 194 ? -3.969 25.75 12.133 1 96.75 194 ALA A C 1
ATOM 1483 O O . ALA A 1 194 ? -3.328 25.25 11.203 1 96.75 194 ALA A O 1
ATOM 1484 N N . LEU A 1 195 ? -5.285 25.734 12.219 1 96.12 195 LEU A N 1
ATOM 1485 C CA . LEU A 1 195 ? -6.07 25.141 11.148 1 96.12 195 LEU A CA 1
ATOM 1486 C C . LEU A 1 195 ? -5.746 25.781 9.805 1 96.12 195 LEU A C 1
ATOM 1488 O O . LEU A 1 195 ? -5.512 25.094 8.812 1 96.12 195 LEU A O 1
ATOM 1492 N N . SER A 1 196 ? -5.656 27.109 9.773 1 96.19 196 SER A N 1
ATOM 1493 C CA . SER A 1 196 ? -5.438 27.859 8.539 1 96.19 196 SER A CA 1
ATOM 1494 C C . SER A 1 196 ? -4.027 27.641 8 1 96.19 196 SER A C 1
ATOM 1496 O O . SER A 1 196 ? -3.824 27.531 6.789 1 96.19 196 SER A O 1
ATOM 1498 N N . TRP A 1 197 ? -3.137 27.562 8.906 1 97.19 197 TRP A N 1
ATOM 1499 C CA . TRP A 1 197 ? -1.737 27.531 8.5 1 97.19 197 TRP A CA 1
ATOM 1500 C C . TRP A 1 197 ? -1.284 26.109 8.211 1 97.19 197 TRP A C 1
ATOM 1502 O O . TRP A 1 197 ? -0.623 25.844 7.203 1 97.19 197 TRP A O 1
ATOM 1512 N N . MET A 1 198 ? -1.679 25.078 9.039 1 98.12 198 MET A N 1
ATOM 1513 C CA . MET A 1 198 ? -1.203 23.703 8.938 1 98.12 198 MET A CA 1
ATOM 1514 C C . MET A 1 198 ? -1.894 22.984 7.785 1 98.12 198 MET A C 1
ATOM 1516 O O . MET A 1 198 ? -1.352 22.016 7.242 1 98.12 198 MET A O 1
ATOM 1520 N N . TYR A 1 199 ? -3.1 23.453 7.445 1 97.62 199 TYR A N 1
ATOM 1521 C CA . TYR A 1 199 ? -3.883 22.75 6.434 1 97.62 199 TYR A CA 1
ATOM 1522 C C . TYR A 1 199 ? -4.105 23.641 5.211 1 97.62 199 TYR A C 1
ATOM 1524 O O . TYR A 1 199 ? -5.148 23.547 4.559 1 97.62 199 TYR A O 1
ATOM 1532 N N . ALA A 1 200 ? -3.088 24.5 4.949 1 96.12 200 ALA A N 1
ATOM 1533 C CA . ALA A 1 200 ? -3.131 25.359 3.766 1 96.12 200 ALA A CA 1
ATOM 1534 C C . ALA A 1 200 ? -3.367 24.531 2.504 1 96.12 200 ALA A C 1
ATOM 1536 O O . ALA A 1 200 ? -2.787 23.453 2.34 1 96.12 200 ALA A O 1
ATOM 1537 N N . GLY A 1 201 ? -4.23 25.016 1.596 1 94.56 201 GLY A N 1
ATOM 1538 C CA . GLY A 1 201 ? -4.504 24.359 0.328 1 94.56 201 GLY A CA 1
ATOM 1539 C C . GLY A 1 201 ? -5.688 23.406 0.39 1 94.56 201 GLY A C 1
ATOM 1540 O O . GLY A 1 201 ? -6.203 22.984 -0.646 1 94.56 201 GLY A O 1
ATOM 1541 N N . LEU A 1 202 ? -6.176 23 1.577 1 96.56 202 LEU A N 1
ATOM 1542 C CA . LEU A 1 202 ? -7.344 22.141 1.731 1 96.56 202 LEU A CA 1
ATOM 1543 C C . LEU A 1 202 ? -8.609 22.969 1.924 1 96.56 202 LEU A C 1
ATOM 1545 O O . LEU A 1 202 ? -8.539 24.156 2.193 1 96.56 202 LEU A O 1
ATOM 1549 N N . SER A 1 203 ? -9.742 22.359 1.696 1 97.06 203 SER A N 1
ATOM 1550 C CA . SER A 1 203 ? -11.023 22.984 1.993 1 97.06 203 SER A CA 1
ATOM 1551 C C . SER A 1 203 ? -11.555 22.531 3.352 1 97.06 203 SER A C 1
ATOM 1553 O O . SER A 1 203 ? -11.273 21.422 3.799 1 97.06 203 SER A O 1
ATOM 1555 N N . LEU A 1 204 ? -12.25 23.406 3.982 1 97 204 LEU A N 1
ATOM 1556 C CA . LEU A 1 204 ? -12.82 23.141 5.293 1 97 204 LEU A CA 1
ATOM 1557 C C . LEU A 1 204 ? -14.289 23.547 5.34 1 97 204 LEU A C 1
ATOM 1559 O O . LEU A 1 204 ? -14.633 24.703 5.066 1 97 204 LEU A O 1
ATOM 1563 N N . ASP A 1 205 ? -15.156 22.594 5.582 1 96.88 205 ASP A N 1
ATOM 1564 C CA . ASP A 1 205 ? -16.562 22.859 5.883 1 96.88 205 ASP A CA 1
ATOM 1565 C C . ASP A 1 205 ? -16.781 23.016 7.387 1 96.88 205 ASP A C 1
ATOM 1567 O O . ASP A 1 205 ? -16.391 22.141 8.164 1 96.88 205 ASP A O 1
ATOM 1571 N N . VAL A 1 206 ? -17.344 24.109 7.766 1 95.75 206 VAL A N 1
ATOM 1572 C CA . VAL A 1 206 ? -17.641 24.344 9.18 1 95.75 206 VAL A CA 1
ATOM 1573 C C . VAL A 1 206 ? -19.141 24.203 9.422 1 95.75 206 VAL A C 1
ATOM 1575 O O . VAL A 1 206 ? -19.938 24.969 8.875 1 95.75 206 VAL A O 1
ATOM 1578 N N . TRP A 1 207 ? -19.406 23.188 10.203 1 94.5 207 TRP A N 1
ATOM 1579 C CA . TRP A 1 207 ? -20.797 22.922 10.539 1 94.5 207 TRP A CA 1
ATOM 1580 C C . TRP A 1 207 ? -21.156 23.516 11.898 1 94.5 207 TRP A C 1
ATOM 1582 O O . TRP A 1 207 ? -20.328 23.531 12.82 1 94.5 207 TRP A O 1
ATOM 1592 N N . GLY A 1 208 ? -22.406 23.922 12.078 1 87.69 208 GLY A N 1
ATOM 1593 C CA . GLY A 1 208 ? -22.859 24.5 13.328 1 87.69 208 GLY A CA 1
ATOM 1594 C C . GLY A 1 208 ? -22.641 26 13.398 1 87.69 208 GLY A C 1
ATOM 1595 O O . GLY A 1 208 ? -23.047 26.75 12.5 1 87.69 208 GLY A O 1
ATOM 1596 N N . ARG A 1 209 ? -21.922 26.391 14.445 1 84.19 209 ARG A N 1
ATOM 1597 C CA . ARG A 1 209 ? -21.688 27.812 14.633 1 84.19 209 ARG A CA 1
ATOM 1598 C C . ARG A 1 209 ? -20.484 28.297 13.812 1 84.19 209 ARG A C 1
ATOM 1600 O O . ARG A 1 209 ? -19.469 27.594 13.734 1 84.19 209 ARG A O 1
ATOM 1607 N N . PRO A 1 210 ? -20.688 29.328 13.211 1 79.5 210 PRO A N 1
ATOM 1608 C CA . PRO A 1 210 ? -19.531 29.859 12.5 1 79.5 210 PRO A CA 1
ATOM 1609 C C . PRO A 1 210 ? -18.328 30.094 13.414 1 79.5 210 PRO A C 1
ATOM 1611 O O . PRO A 1 210 ? -18.5 30.375 14.602 1 79.5 210 PRO A O 1
ATOM 1614 N N . VAL A 1 211 ? -17.25 29.781 12.938 1 80.25 211 VAL A N 1
ATOM 1615 C CA . VAL A 1 211 ? -16.016 30.047 13.648 1 80.25 211 VAL A CA 1
ATOM 1616 C C . VAL A 1 211 ? -15.352 31.312 13.094 1 80.25 211 VAL A C 1
ATOM 1618 O O . VAL A 1 211 ? -15.109 31.406 11.891 1 80.25 211 VAL A O 1
ATOM 1621 N N . ASP A 1 212 ? -15.086 32.188 13.992 1 78.69 212 ASP A N 1
ATOM 1622 C CA . ASP A 1 212 ? -14.461 33.438 13.578 1 78.69 212 ASP A CA 1
ATOM 1623 C C . ASP A 1 212 ? -13.039 33.219 13.07 1 78.69 212 ASP A C 1
ATOM 1625 O O . ASP A 1 212 ? -12.375 32.25 13.492 1 78.69 212 ASP A O 1
ATOM 1629 N N . ASP A 1 213 ? -12.516 33.906 12.148 1 84.25 213 ASP A N 1
ATOM 1630 C CA . ASP A 1 213 ? -11.141 33.938 11.648 1 84.25 213 ASP A CA 1
ATOM 1631 C C . ASP A 1 213 ? -10.883 32.781 10.68 1 84.25 213 ASP A C 1
ATOM 1633 O O . ASP A 1 213 ? -9.734 32.406 10.422 1 84.25 213 ASP A O 1
ATOM 1637 N N . LEU A 1 214 ? -11.938 31.984 10.422 1 89.69 214 LEU A N 1
ATOM 1638 C CA . LEU A 1 214 ? -11.828 30.984 9.359 1 89.69 214 LEU A CA 1
ATOM 1639 C C . LEU A 1 214 ? -12.578 31.438 8.109 1 89.69 214 LEU A C 1
ATOM 1641 O O . LEU A 1 214 ? -13.492 30.766 7.645 1 89.69 214 LEU A O 1
ATOM 1645 N N . SER A 1 215 ? -12.141 32.562 7.559 1 85.69 215 SER A N 1
ATOM 1646 C CA . SER A 1 215 ? -12.844 33.188 6.438 1 85.69 215 SER A CA 1
ATOM 1647 C C . SER A 1 215 ? -12.742 32.312 5.18 1 85.69 215 SER A C 1
ATOM 1649 O O . SER A 1 215 ? -13.578 32.406 4.281 1 85.69 215 SER A O 1
ATOM 1651 N N . TRP A 1 216 ? -11.789 31.469 5.16 1 89.81 216 TRP A N 1
ATOM 1652 C CA . TRP A 1 216 ? -11.586 30.641 3.975 1 89.81 216 TRP A CA 1
ATOM 1653 C C . TRP A 1 216 ? -12.477 29.391 4.016 1 89.81 216 TRP A C 1
ATOM 1655 O O . TRP A 1 216 ? -12.602 28.688 3.018 1 89.81 216 TRP A O 1
ATOM 1665 N N . ALA A 1 217 ? -13.109 29.125 5.191 1 94.12 217 ALA A N 1
ATOM 1666 C CA . ALA A 1 217 ? -13.922 27.922 5.363 1 94.12 217 ALA A CA 1
ATOM 1667 C C . ALA A 1 217 ? -15.344 28.156 4.855 1 94.12 217 ALA A C 1
ATOM 1669 O O . ALA A 1 217 ? -15.789 29.297 4.727 1 94.12 217 ALA A O 1
ATOM 1670 N N . THR A 1 218 ? -16.047 27.094 4.477 1 95.25 218 THR A N 1
ATOM 1671 C CA . THR A 1 218 ? -17.422 27.141 3.994 1 95.25 218 THR A CA 1
ATOM 1672 C C . THR A 1 218 ? -18.391 26.781 5.113 1 95.25 218 THR A C 1
ATOM 1674 O O . THR A 1 218 ? -18.391 25.641 5.605 1 95.25 218 THR A O 1
ATOM 1677 N N . PRO A 1 219 ? -19.219 27.734 5.492 1 93.5 219 PRO A N 1
ATOM 1678 C CA . PRO A 1 219 ? -20.219 27.422 6.512 1 93.5 219 PRO A CA 1
ATOM 1679 C C . PRO A 1 219 ? -21.328 26.516 5.977 1 93.5 219 PRO A C 1
ATOM 1681 O O . PRO A 1 219 ? -21.844 26.75 4.871 1 93.5 219 PRO A O 1
ATOM 1684 N N . LEU A 1 220 ? -21.641 25.5 6.703 1 93.56 220 LEU A N 1
ATOM 1685 C CA . LEU A 1 220 ? -22.703 24.578 6.344 1 93.56 220 LEU A CA 1
ATOM 1686 C C . LEU A 1 220 ? -23.672 24.375 7.508 1 93.56 220 LEU A C 1
ATOM 1688 O O . LEU A 1 220 ? -23.297 24.531 8.672 1 93.56 220 LEU A O 1
ATOM 1692 N N . GLU A 1 221 ? -24.906 24.094 7.113 1 92.5 221 GLU A N 1
ATOM 1693 C CA . GLU A 1 221 ? -25.938 23.75 8.102 1 92.5 221 GLU A CA 1
ATOM 1694 C C . GLU A 1 221 ? -26.406 22.312 7.941 1 92.5 221 GLU A C 1
ATOM 1696 O O . GLU A 1 221 ? -26.359 21.75 6.84 1 92.5 221 GLU A O 1
ATOM 1701 N N . GLY A 1 222 ? -26.797 21.734 9.055 1 93.62 222 GLY A N 1
ATOM 1702 C CA . GLY A 1 222 ? -27.328 20.375 9.016 1 93.62 222 GLY A CA 1
ATOM 1703 C C . GLY A 1 222 ? -27.172 19.641 10.336 1 93.62 222 GLY A C 1
ATOM 1704 O O . GLY A 1 222 ? -26.719 20.219 11.328 1 93.62 222 GLY A O 1
ATOM 1705 N N . SER A 1 223 ? -27.625 18.375 10.328 1 94.88 223 SER A N 1
ATOM 1706 C CA . SER A 1 223 ? -27.562 17.516 11.508 1 94.88 223 SER A CA 1
ATOM 1707 C C . SER A 1 223 ? -26.219 16.828 11.625 1 94.88 223 SER A C 1
ATOM 1709 O O . SER A 1 223 ? -25.406 16.844 10.695 1 94.88 223 SER A O 1
ATOM 1711 N N . TRP A 1 224 ? -25.953 16.312 12.812 1 95.56 224 TRP A N 1
ATOM 1712 C CA . TRP A 1 224 ? -24.75 15.516 13.047 1 95.56 224 TRP A CA 1
ATOM 1713 C C . TRP A 1 224 ? -24.672 14.344 12.078 1 95.56 224 TRP A C 1
ATOM 1715 O O . TRP A 1 224 ? -23.594 14.031 11.555 1 95.56 224 TRP A O 1
ATOM 1725 N N . GLU A 1 225 ? -25.828 13.734 11.805 1 95.44 225 GLU A N 1
ATOM 1726 C CA . GLU A 1 225 ? -25.891 12.609 10.883 1 95.44 225 GLU A CA 1
ATOM 1727 C C . GLU A 1 225 ? -25.469 13.023 9.477 1 95.44 225 GLU A C 1
ATOM 1729 O O . GLU A 1 225 ? -24.781 12.273 8.781 1 95.44 225 GLU A O 1
ATOM 1734 N N . MET A 1 226 ? -25.859 14.18 9.086 1 95.69 226 MET A N 1
ATOM 1735 C CA . MET A 1 226 ? -25.484 14.695 7.777 1 95.69 226 MET A CA 1
ATOM 1736 C C . MET A 1 226 ? -23.984 14.961 7.711 1 95.69 226 MET A C 1
ATOM 1738 O O . MET A 1 226 ? -23.328 14.656 6.707 1 95.69 226 MET A O 1
ATOM 1742 N N . PHE A 1 227 ? -23.469 15.547 8.828 1 96.62 227 PHE A N 1
ATOM 1743 C CA . PHE A 1 227 ? -22.031 15.797 8.938 1 96.62 227 PHE A CA 1
ATOM 1744 C C . PHE A 1 227 ? -21.25 14.5 8.773 1 96.62 227 PHE A C 1
ATOM 1746 O O . PHE A 1 227 ? -20.328 14.422 7.961 1 96.62 227 PHE A O 1
ATOM 1753 N N . CYS A 1 228 ? -21.641 13.43 9.445 1 95.56 228 CYS A N 1
ATOM 1754 C CA . CYS A 1 228 ? -20.922 12.156 9.461 1 95.56 228 CYS A CA 1
ATOM 1755 C C . CYS A 1 228 ? -21.047 11.445 8.117 1 95.56 228 CYS A C 1
ATOM 1757 O O . CYS A 1 228 ? -20.188 10.648 7.754 1 95.56 228 CYS A O 1
ATOM 1759 N N . ALA A 1 229 ? -22.062 11.766 7.348 1 92.69 229 ALA A N 1
ATOM 1760 C CA . ALA A 1 229 ? -22.328 11.094 6.078 1 92.69 229 ALA A CA 1
ATOM 1761 C C . ALA A 1 229 ? -21.453 11.672 4.965 1 92.69 229 ALA A C 1
ATOM 1763 O O . ALA A 1 229 ? -21.344 11.078 3.889 1 92.69 229 ALA A O 1
ATOM 1764 N N . ARG A 1 230 ? -20.859 12.844 5.25 1 92.75 230 ARG A N 1
ATOM 1765 C CA . ARG A 1 230 ? -19.984 13.469 4.246 1 92.75 230 ARG A CA 1
ATOM 1766 C C . ARG A 1 230 ? -18.672 12.719 4.125 1 92.75 230 ARG A C 1
ATOM 1768 O O . ARG A 1 230 ? -18.172 12.156 5.102 1 92.75 230 ARG A O 1
ATOM 1775 N N . SER A 1 231 ? -18.156 12.711 2.902 1 90.06 231 SER A N 1
ATOM 1776 C CA . SER A 1 231 ? -16.875 12.07 2.648 1 90.06 231 SER A CA 1
ATOM 1777 C C . SER A 1 231 ? -15.711 13.023 2.928 1 90.06 231 SER A C 1
ATOM 1779 O O . SER A 1 231 ? -15.141 13.602 2.002 1 90.06 231 SER A O 1
ATOM 1781 N N . TYR A 1 232 ? -15.367 13.195 4.203 1 95.69 232 TYR A N 1
ATOM 1782 C CA . TYR A 1 232 ? -14.211 13.984 4.605 1 95.69 232 TYR A CA 1
ATOM 1783 C C . TYR A 1 232 ? -12.984 13.102 4.781 1 95.69 232 TYR A C 1
ATOM 1785 O O . TYR A 1 232 ? -13.086 11.977 5.266 1 95.69 232 TYR A O 1
ATOM 1793 N N . ASP A 1 233 ? -11.836 13.641 4.434 1 95 233 ASP A N 1
ATOM 1794 C CA . ASP A 1 233 ? -10.57 12.977 4.73 1 95 233 ASP A CA 1
ATOM 1795 C C . ASP A 1 233 ? -10.25 13.031 6.223 1 95 233 ASP A C 1
ATOM 1797 O O . ASP A 1 233 ? -9.711 12.078 6.785 1 95 233 ASP A O 1
ATOM 1801 N N . GLY A 1 234 ? -10.539 14.055 6.824 1 97.44 234 GLY A N 1
ATOM 1802 C CA . GLY A 1 234 ? -10.375 14.297 8.25 1 97.44 234 GLY A CA 1
ATOM 1803 C C . GLY A 1 234 ? -11.43 15.227 8.812 1 97.44 234 GLY A C 1
ATOM 1804 O O . GLY A 1 234 ? -12.008 16.047 8.086 1 97.44 234 GLY A O 1
ATOM 1805 N N . VAL A 1 235 ? -11.672 15.086 10.07 1 97.94 235 VAL A N 1
ATOM 1806 C CA . VAL A 1 235 ? -12.672 15.938 10.711 1 97.94 235 VAL A CA 1
ATOM 1807 C C . VAL A 1 235 ? -12.148 16.438 12.055 1 97.94 235 VAL A C 1
ATOM 1809 O O . VAL A 1 235 ? -11.312 15.773 12.688 1 97.94 235 VAL A O 1
ATOM 1812 N N . PHE A 1 236 ? -12.602 17.562 12.406 1 97.12 236 PHE A N 1
ATOM 1813 C CA . PHE A 1 236 ? -12.398 18.156 13.719 1 97.12 236 PHE A CA 1
ATOM 1814 C C . PHE A 1 236 ? -13.711 18.203 14.5 1 97.12 236 PHE A C 1
ATOM 1816 O O . PHE A 1 236 ? -14.648 18.891 14.109 1 97.12 236 PHE A O 1
ATOM 1823 N N . VAL A 1 237 ? -13.742 17.484 15.594 1 96.12 237 VAL A N 1
ATOM 1824 C CA . VAL A 1 237 ? -14.984 17.375 16.344 1 96.12 237 VAL A CA 1
ATOM 1825 C C . VAL A 1 237 ? -14.695 17.453 17.844 1 96.12 237 VAL A C 1
ATOM 1827 O O . VAL A 1 237 ? -13.57 17.203 18.281 1 96.12 237 VAL A O 1
ATOM 1830 N N . PRO A 1 238 ? -15.734 17.875 18.609 1 93.62 238 PRO A N 1
ATOM 1831 C CA . PRO A 1 238 ? -15.555 17.797 20.047 1 93.62 238 PRO A CA 1
ATOM 1832 C C . PRO A 1 238 ? -15.281 16.375 20.547 1 93.62 238 PRO A C 1
ATOM 1834 O O . PRO A 1 238 ? -15.648 15.414 19.875 1 93.62 238 PRO A O 1
ATOM 1837 N N . GLU A 1 239 ? -14.648 16.25 21.641 1 91.31 239 GLU A N 1
ATOM 1838 C CA . GLU A 1 239 ? -14.195 14.969 22.172 1 91.31 239 GLU A CA 1
ATOM 1839 C C . GLU A 1 239 ? -15.359 14 22.344 1 91.31 239 GLU A C 1
ATOM 1841 O O . GLU A 1 239 ? -15.211 12.797 22.125 1 91.31 239 GLU A O 1
ATOM 1846 N N . ASP A 1 240 ? -16.469 14.508 22.781 1 90.62 240 ASP A N 1
ATOM 1847 C CA . ASP A 1 240 ? -17.609 13.648 23.078 1 90.62 240 ASP A CA 1
ATOM 1848 C C . ASP A 1 240 ? -18.203 13.07 21.797 1 90.62 240 ASP A C 1
ATOM 1850 O O . ASP A 1 240 ? -19.031 12.164 21.844 1 90.62 240 ASP A O 1
ATOM 1854 N N . ARG A 1 241 ? -17.719 13.562 20.594 1 93.62 241 ARG A N 1
ATOM 1855 C CA . ARG A 1 241 ? -18.234 13.086 19.312 1 93.62 241 ARG A CA 1
ATOM 1856 C C . ARG A 1 241 ? -17.172 12.281 18.562 1 93.62 241 ARG A C 1
ATOM 1858 O O . ARG A 1 241 ? -17.438 11.781 17.469 1 93.62 241 ARG A O 1
ATOM 1865 N N . MET A 1 242 ? -16.094 12.164 19.156 1 94.5 242 MET A N 1
ATOM 1866 C CA . MET A 1 242 ? -14.922 11.594 18.484 1 94.5 242 MET A CA 1
ATOM 1867 C C . MET A 1 242 ? -15.219 10.195 17.953 1 94.5 242 MET A C 1
ATOM 1869 O O . MET A 1 242 ? -15 9.914 16.781 1 94.5 242 MET A O 1
ATOM 1873 N N . ARG A 1 243 ? -15.797 9.336 18.781 1 93.19 243 ARG A N 1
ATOM 1874 C CA . ARG A 1 243 ? -16.031 7.941 18.406 1 93.19 243 ARG A CA 1
ATOM 1875 C C . ARG A 1 243 ? -17.062 7.836 17.297 1 93.19 243 ARG A C 1
ATOM 1877 O O . ARG A 1 243 ? -16.891 7.066 16.344 1 93.19 243 ARG A O 1
ATOM 1884 N N . SER A 1 244 ? -18.062 8.617 17.375 1 95.19 244 SER A N 1
ATOM 1885 C CA . SER A 1 244 ? -19.156 8.539 16.406 1 95.19 244 SER A CA 1
ATOM 1886 C C . SER A 1 244 ? -18.734 9.156 15.07 1 95.19 244 SER A C 1
ATOM 1888 O O . SER A 1 244 ? -19.406 8.961 14.055 1 95.19 244 SER A O 1
ATOM 1890 N N . ALA A 1 245 ? -17.656 9.938 15.07 1 96.44 245 ALA A N 1
ATOM 1891 C CA . ALA A 1 245 ? -17.188 10.578 13.844 1 96.44 245 ALA A CA 1
ATOM 1892 C C . ALA A 1 245 ? -16.234 9.664 13.07 1 96.44 245 ALA A C 1
ATOM 1894 O O . ALA A 1 245 ? -15.875 9.953 11.93 1 96.44 245 ALA A O 1
ATOM 1895 N N . MET A 1 246 ? -15.852 8.562 13.656 1 95.44 246 MET A N 1
ATOM 1896 C CA . MET A 1 246 ? -14.891 7.664 13.016 1 95.44 246 MET A CA 1
ATOM 1897 C C . MET A 1 246 ? -15.531 6.938 11.836 1 95.44 246 MET A C 1
ATOM 1899 O O . MET A 1 246 ? -16.703 6.543 11.898 1 95.44 246 MET A O 1
ATOM 1903 N N . ALA A 1 247 ? -14.836 6.836 10.797 1 93 247 ALA A N 1
ATOM 1904 C CA . ALA A 1 247 ? -15.203 6.156 9.562 1 93 247 ALA A CA 1
ATOM 1905 C C . ALA A 1 247 ? -13.969 5.648 8.82 1 93 247 ALA A C 1
ATOM 1907 O O . ALA A 1 247 ? -12.875 6.18 9 1 93 247 ALA A O 1
ATOM 1908 N N . PRO A 1 248 ? -14.125 4.695 7.992 1 90.62 248 PRO A N 1
ATOM 1909 C CA . PRO A 1 248 ? -12.977 4.137 7.277 1 90.62 248 PRO A CA 1
ATOM 1910 C C . PRO A 1 248 ? -12.172 5.199 6.531 1 90.62 248 PRO A C 1
ATOM 1912 O O . PRO A 1 248 ? -12.727 5.957 5.734 1 90.62 248 PRO A O 1
ATOM 1915 N N . GLY A 1 249 ? -10.906 5.117 6.84 1 91.75 249 GLY A N 1
ATOM 1916 C CA . GLY A 1 249 ? -9.992 6.004 6.145 1 91.75 249 GLY A CA 1
ATOM 1917 C C . GLY A 1 249 ? -9.984 7.414 6.707 1 91.75 249 GLY A C 1
ATOM 1918 O O . GLY A 1 249 ? -9.211 8.266 6.262 1 91.75 249 GLY A O 1
ATOM 1919 N N . ARG A 1 250 ? -10.766 7.715 7.723 1 95.31 250 ARG A N 1
ATOM 1920 C CA . ARG A 1 250 ? -10.938 9.078 8.219 1 95.31 250 ARG A CA 1
ATOM 1921 C C . ARG A 1 250 ? -10.055 9.32 9.445 1 95.31 250 ARG A C 1
ATOM 1923 O O . ARG A 1 250 ? -9.938 8.453 10.312 1 95.31 250 ARG A O 1
ATOM 1930 N N . LEU A 1 251 ? -9.445 10.469 9.438 1 97.81 251 LEU A N 1
ATOM 1931 C CA . LEU A 1 251 ? -8.773 10.938 10.648 1 97.81 251 LEU A CA 1
ATOM 1932 C C . LEU A 1 251 ? -9.68 11.859 11.453 1 97.81 251 LEU A C 1
ATOM 1934 O O . LEU A 1 251 ? -10.273 12.797 10.898 1 97.81 251 LEU A O 1
ATOM 1938 N N . VAL A 1 252 ? -9.797 11.578 12.711 1 98.12 252 VAL A N 1
ATOM 1939 C CA . VAL A 1 252 ? -10.625 12.391 13.602 1 98.12 252 VAL A CA 1
ATOM 1940 C C . VAL A 1 252 ? -9.742 13.094 14.625 1 98.12 252 VAL A C 1
ATOM 1942 O O . VAL A 1 252 ? -9.016 12.438 15.383 1 98.12 252 VAL A O 1
ATOM 1945 N N . LEU A 1 253 ? -9.836 14.336 14.617 1 97.62 253 LEU A N 1
ATOM 1946 C CA . LEU A 1 253 ? -9.031 15.133 15.539 1 97.62 253 LEU A CA 1
ATOM 1947 C C . LEU A 1 253 ? -9.93 15.945 16.469 1 97.62 253 LEU A C 1
ATOM 1949 O O . LEU A 1 253 ? -10.969 16.453 16.047 1 97.62 253 LEU A O 1
ATOM 1953 N N . THR A 1 254 ? -9.539 16.062 17.688 1 95.62 254 THR A N 1
ATOM 1954 C CA . THR A 1 254 ? -10.266 16.828 18.703 1 95.62 254 THR A CA 1
ATOM 1955 C C . THR A 1 254 ? -9.492 18.094 19.062 1 95.62 254 THR A C 1
ATOM 1957 O O . THR A 1 254 ? -8.383 18.312 18.578 1 95.62 254 THR A O 1
ATOM 1960 N N . PRO A 1 255 ? -10.133 19.016 19.859 1 93.5 255 PRO A N 1
ATOM 1961 C CA . PRO A 1 255 ? -9.438 20.266 20.203 1 93.5 255 PRO A CA 1
ATOM 1962 C C . PRO A 1 255 ? -8.047 20.016 20.797 1 93.5 255 PRO A C 1
ATOM 1964 O O . PRO A 1 255 ? -7.887 19.172 21.672 1 93.5 255 PRO A O 1
ATOM 1967 N N . GLY A 1 256 ? -7.094 20.734 20.281 1 93.12 256 GLY A N 1
ATOM 1968 C CA . GLY A 1 256 ? -5.715 20.562 20.703 1 93.12 256 GLY A CA 1
ATOM 1969 C C . GLY A 1 256 ? -4.875 19.797 19.688 1 93.12 256 GLY A C 1
ATOM 1970 O O . GLY A 1 256 ? -3.654 19.703 19.828 1 93.12 256 GLY A O 1
ATOM 1971 N N . PHE A 1 257 ? -5.508 19.344 18.641 1 96 257 PHE A N 1
ATOM 1972 C CA . PHE A 1 257 ? -4.789 18.547 17.641 1 96 257 PHE A CA 1
ATOM 1973 C C . PHE A 1 257 ? -4.945 19.172 16.25 1 96 257 PHE A C 1
ATOM 1975 O O . PHE A 1 257 ? -4.82 18.469 15.242 1 96 257 PHE A O 1
ATOM 1982 N N . GLU A 1 258 ? -5.172 20.484 16.203 1 95.56 258 GLU A N 1
ATOM 1983 C CA . GLU A 1 258 ? -5.391 21.219 14.953 1 95.56 258 GLU A CA 1
ATOM 1984 C C . GLU A 1 258 ? -4.109 21.281 14.133 1 95.56 258 GLU A C 1
ATOM 1986 O O . GLU A 1 258 ? -4.125 21.734 12.984 1 95.56 258 GLU A O 1
ATOM 1991 N N . TYR A 1 259 ? -3.031 20.844 14.664 1 95.12 259 TYR A N 1
ATOM 1992 C CA . TYR A 1 259 ? -1.765 20.922 13.945 1 95.12 259 TYR A CA 1
ATOM 1993 C C . TYR A 1 259 ? -1.243 19.531 13.602 1 95.12 259 TYR A C 1
ATOM 1995 O O . TYR A 1 259 ? -0.129 19.391 13.094 1 95.12 259 TYR A O 1
ATOM 2003 N N . CYS A 1 260 ? -2.086 18.484 13.812 1 95.62 260 CYS A N 1
ATOM 2004 C CA . CYS A 1 260 ? -1.642 17.125 13.602 1 95.62 260 CYS A CA 1
ATOM 2005 C C . CYS A 1 260 ? -2.344 16.5 12.406 1 95.62 260 CYS A C 1
ATOM 2007 O O . CYS A 1 260 ? -3.506 16.797 12.133 1 95.62 260 CYS A O 1
ATOM 2009 N N . TRP A 1 261 ? -1.629 15.695 11.688 1 97.38 261 TRP A N 1
ATOM 2010 C CA . TRP A 1 261 ? -2.174 14.883 10.609 1 97.38 261 TRP A CA 1
ATOM 2011 C C . TRP A 1 261 ? -1.43 13.555 10.5 1 97.38 261 TRP A C 1
ATOM 2013 O O . TRP A 1 261 ? -0.224 13.492 10.75 1 97.38 261 TRP A O 1
ATOM 2023 N N . CYS A 1 262 ? -2.143 12.57 10.18 1 95.94 262 CYS A N 1
ATOM 2024 C CA . CYS A 1 262 ? -1.578 11.234 9.969 1 95.94 262 CYS A CA 1
ATOM 2025 C C . CYS A 1 262 ? -2.453 10.414 9.039 1 95.94 262 CYS A C 1
ATOM 2027 O O . CYS A 1 262 ? -3.666 10.617 8.977 1 95.94 262 CYS A O 1
ATOM 2029 N N . ASP A 1 263 ? -1.851 9.578 8.258 1 94.19 263 ASP A N 1
ATOM 2030 C CA . ASP A 1 263 ? -2.596 8.594 7.48 1 94.19 263 ASP A CA 1
ATOM 2031 C C . ASP A 1 263 ? -3.043 7.426 8.359 1 94.19 263 ASP A C 1
ATOM 2033 O O . ASP A 1 263 ? -2.217 6.621 8.797 1 94.19 263 ASP A O 1
ATOM 2037 N N . PRO A 1 264 ? -4.383 7.258 8.547 1 93.38 264 PRO A N 1
ATOM 2038 C CA . PRO A 1 264 ? -4.855 6.188 9.438 1 93.38 264 PRO A CA 1
ATOM 2039 C C . PRO A 1 264 ? -4.477 4.797 8.938 1 93.38 264 PRO A C 1
ATOM 2041 O O . PRO A 1 264 ? -4.453 3.842 9.711 1 93.38 264 PRO A O 1
ATOM 2044 N N . GLU A 1 265 ? -4.145 4.676 7.715 1 90.88 265 GLU A N 1
ATOM 2045 C CA . GLU A 1 265 ? -4.02 3.34 7.145 1 90.88 265 GLU A CA 1
ATOM 2046 C C . GLU A 1 265 ? -2.561 3.002 6.848 1 90.88 265 GLU A C 1
ATOM 2048 O O . GLU A 1 265 ? -2.252 1.901 6.387 1 90.88 265 GLU A O 1
ATOM 2053 N N . LEU A 1 266 ? -1.64 3.857 7.141 1 91.62 266 LEU A N 1
ATOM 2054 C CA . LEU A 1 266 ? -0.228 3.609 6.867 1 91.62 266 LEU A CA 1
ATOM 2055 C C . LEU A 1 266 ? 0.399 2.766 7.973 1 91.62 266 LEU A C 1
ATOM 2057 O O . LEU A 1 266 ? 0.252 3.076 9.156 1 91.62 266 LEU A O 1
ATOM 2061 N N . GLU A 1 267 ? 1.035 1.737 7.559 1 88.44 267 GLU A N 1
ATOM 2062 C CA . GLU A 1 267 ? 1.934 0.963 8.406 1 88.44 267 GLU A CA 1
ATOM 2063 C C . GLU A 1 267 ? 3.393 1.185 8.016 1 88.44 267 GLU A C 1
ATOM 2065 O O . GLU A 1 267 ? 3.746 1.085 6.844 1 88.44 267 GLU A O 1
ATOM 2070 N N . LEU A 1 268 ? 4.254 1.382 9.008 1 90.38 268 LEU A N 1
ATOM 2071 C CA . LEU A 1 268 ? 5.652 1.675 8.719 1 90.38 268 LEU A CA 1
ATOM 2072 C C . LEU A 1 268 ? 6.297 0.526 7.949 1 90.38 268 LEU A C 1
ATOM 2074 O O . LEU A 1 268 ? 7.164 0.751 7.102 1 90.38 268 LEU A O 1
ATOM 2078 N N . ALA A 1 269 ? 5.844 -0.674 8.305 1 87.75 269 ALA A N 1
ATOM 2079 C CA . ALA A 1 269 ? 6.426 -1.854 7.668 1 87.75 269 ALA A CA 1
ATOM 2080 C C . ALA A 1 269 ? 6.227 -1.812 6.152 1 87.75 269 ALA A C 1
ATOM 2082 O O . ALA A 1 269 ? 7.012 -2.396 5.402 1 87.75 269 ALA A O 1
ATOM 2083 N N . SER A 1 270 ? 5.211 -1.123 5.711 1 90.31 270 SER A N 1
ATOM 2084 C CA . SER A 1 270 ? 4.91 -1.056 4.285 1 90.31 270 SER A CA 1
ATOM 2085 C C . SER A 1 270 ? 5.91 -0.17 3.551 1 90.31 270 SER A C 1
ATOM 2087 O O . SER A 1 270 ? 5.953 -0.157 2.318 1 90.31 270 SER A O 1
ATOM 2089 N N . LEU A 1 271 ? 6.742 0.545 4.266 1 93.88 271 LEU A N 1
ATOM 2090 C CA . LEU A 1 271 ? 7.738 1.416 3.654 1 93.88 271 LEU A CA 1
ATOM 2091 C C . LEU A 1 271 ? 9.086 0.709 3.547 1 93.88 271 LEU A C 1
ATOM 2093 O O . LEU A 1 271 ? 10.023 1.234 2.939 1 93.88 271 LEU A O 1
ATOM 2097 N N . GLY A 1 272 ? 9.188 -0.447 4.195 1 93.69 272 GLY A N 1
ATOM 2098 C CA . GLY A 1 272 ? 10.406 -1.239 4.133 1 93.69 272 GLY A CA 1
ATOM 2099 C C . GLY A 1 272 ? 10.375 -2.291 3.039 1 93.69 272 GLY A C 1
ATOM 2100 O O . GLY A 1 272 ? 9.562 -2.215 2.119 1 93.69 272 GLY A O 1
ATOM 2101 N N . HIS A 1 273 ? 11.375 -3.168 3.131 1 94.44 273 HIS A N 1
ATOM 2102 C CA . HIS A 1 273 ? 11.484 -4.223 2.131 1 94.44 273 HIS A CA 1
ATOM 2103 C C . HIS A 1 273 ? 11.531 -5.602 2.787 1 94.44 273 HIS A C 1
ATOM 2105 O O . HIS A 1 273 ? 12.164 -5.773 3.836 1 94.44 273 HIS A O 1
ATOM 2111 N N . ARG A 1 274 ? 10.891 -6.543 2.117 1 94.06 274 ARG A N 1
ATOM 2112 C CA . ARG A 1 274 ? 10.859 -7.918 2.602 1 94.06 274 ARG A CA 1
ATOM 2113 C C . ARG A 1 274 ? 11.109 -8.906 1.467 1 94.06 274 ARG A C 1
ATOM 2115 O O . ARG A 1 274 ? 10.82 -8.609 0.306 1 94.06 274 ARG A O 1
ATOM 2122 N N . SER A 1 275 ? 11.703 -9.984 1.808 1 95.25 275 SER A N 1
ATOM 2123 C CA . SER A 1 275 ? 11.82 -11.164 0.954 1 95.25 275 SER A CA 1
ATOM 2124 C C . SER A 1 275 ? 11.195 -12.391 1.615 1 95.25 275 SER A C 1
ATOM 2126 O O . SER A 1 275 ? 11.031 -12.422 2.836 1 95.25 275 SER A O 1
ATOM 2128 N N . LEU A 1 276 ? 10.758 -13.297 0.801 1 97.25 276 LEU A N 1
ATOM 2129 C CA . LEU A 1 276 ? 10.086 -14.492 1.294 1 97.25 276 LEU A CA 1
ATOM 2130 C C . LEU A 1 276 ? 10.602 -15.742 0.581 1 97.25 276 LEU A C 1
ATOM 2132 O O . LEU A 1 276 ? 10.781 -15.734 -0.638 1 97.25 276 LEU A O 1
ATOM 2136 N N . ALA A 1 277 ? 10.898 -16.766 1.316 1 97.75 277 ALA A N 1
ATOM 2137 C CA . ALA A 1 277 ? 11.305 -18.047 0.764 1 97.75 277 ALA A CA 1
ATOM 2138 C C . ALA A 1 277 ? 10.453 -19.188 1.329 1 97.75 277 ALA A C 1
ATOM 2140 O O . ALA A 1 277 ? 10.094 -19.172 2.51 1 97.75 277 ALA A O 1
ATOM 2141 N N . TRP A 1 278 ? 10.094 -20.109 0.554 1 96.31 278 TRP A N 1
ATOM 2142 C CA . TRP A 1 278 ? 9.359 -21.312 0.952 1 96.31 278 TRP A CA 1
ATOM 2143 C C . TRP A 1 278 ? 10.172 -22.562 0.653 1 96.31 278 TRP A C 1
ATOM 2145 O O . TRP A 1 278 ? 10.742 -22.703 -0.432 1 96.31 278 TRP A O 1
ATOM 2155 N N . ALA A 1 279 ? 10.219 -23.453 1.571 1 94.5 279 ALA A N 1
ATOM 2156 C CA . ALA A 1 279 ? 10.93 -24.719 1.424 1 94.5 279 ALA A CA 1
ATOM 2157 C C . ALA A 1 279 ? 10.219 -25.828 2.178 1 94.5 279 ALA A C 1
ATOM 2159 O O . ALA A 1 279 ? 9.406 -25.578 3.068 1 94.5 279 ALA A O 1
ATOM 2160 N N . ASP A 1 280 ? 10.492 -27.047 1.711 1 89.38 280 ASP A N 1
ATOM 2161 C CA . ASP A 1 280 ? 10 -28.219 2.424 1 89.38 280 ASP A CA 1
ATOM 2162 C C . ASP A 1 280 ? 10.797 -28.469 3.701 1 89.38 280 ASP A C 1
ATOM 2164 O O . ASP A 1 280 ? 12.008 -28.234 3.732 1 89.38 280 ASP A O 1
ATOM 2168 N N . THR A 1 281 ? 10.125 -28.703 4.902 1 77.56 281 THR A N 1
ATOM 2169 C CA . THR A 1 281 ? 10.812 -28.984 6.156 1 77.56 281 THR A CA 1
ATOM 2170 C C . THR A 1 281 ? 11.578 -30.297 6.078 1 77.56 281 THR A C 1
ATOM 2172 O O . THR A 1 281 ? 12.57 -30.5 6.781 1 77.56 281 THR A O 1
ATOM 2175 N N . GLN A 1 282 ? 11 -31.328 5.477 1 63.09 282 GLN A N 1
ATOM 2176 C CA . GLN A 1 282 ? 11.609 -32.656 5.488 1 63.09 282 GLN A CA 1
ATOM 2177 C C . GLN A 1 282 ? 12.977 -32.625 4.805 1 63.09 282 GLN A C 1
ATOM 2179 O O . GLN A 1 282 ? 13.828 -33.469 5.09 1 63.09 282 GLN A O 1
ATOM 2184 N N . ALA A 1 283 ? 13.25 -31.859 3.951 1 52 283 ALA A N 1
ATOM 2185 C CA . ALA A 1 283 ? 14.539 -31.875 3.27 1 52 283 ALA A CA 1
ATOM 2186 C C . ALA A 1 283 ? 15.641 -31.312 4.164 1 52 283 ALA A C 1
ATOM 2188 O O . ALA A 1 283 ? 16.828 -31.406 3.836 1 52 283 ALA A O 1
ATOM 2189 N N . THR A 1 284 ? 15.266 -30.328 5.09 1 48 284 THR A N 1
ATOM 2190 C CA . THR A 1 284 ? 16.344 -29.781 5.906 1 48 284 THR A CA 1
ATOM 2191 C C . THR A 1 284 ? 16.688 -30.719 7.051 1 48 284 THR A C 1
ATOM 2193 O O . THR A 1 284 ? 15.945 -30.828 8.031 1 48 284 THR A O 1
ATOM 2196 N N . GLY A 1 285 ? 17.078 -31.828 6.82 1 37.03 285 GLY A N 1
ATOM 2197 C CA . GLY A 1 285 ? 17.625 -32.75 7.809 1 37.03 285 GLY A CA 1
ATOM 2198 C C . GLY A 1 285 ? 18.359 -32.031 8.938 1 37.03 285 GLY A C 1
ATOM 2199 O O . GLY A 1 285 ? 18.844 -32.688 9.867 1 37.03 285 GLY A O 1
ATOM 2200 N N . GLU A 1 286 ? 19.094 -30.922 8.773 1 36.41 286 GLU A N 1
ATOM 2201 C CA . GLU A 1 286 ? 19.969 -30.625 9.898 1 36.41 286 GLU A CA 1
ATOM 2202 C C . GLU A 1 286 ? 19.203 -29.984 11.047 1 36.41 286 GLU A C 1
ATOM 2204 O O . GLU A 1 286 ? 18.484 -29 10.852 1 36.41 286 GLU A O 1
ATOM 2209 N N . GLY A 1 287 ? 18.75 -30.641 12.109 1 30.94 287 GLY A N 1
ATOM 2210 C CA . GLY A 1 287 ? 18.359 -30.25 13.461 1 30.94 287 GLY A CA 1
ATOM 2211 C C . GLY A 1 287 ? 18.922 -28.906 13.875 1 30.94 287 GLY A C 1
ATOM 2212 O O . GLY A 1 287 ? 20.125 -28.656 13.727 1 30.94 287 GLY A O 1
ATOM 2213 N N . ILE A 1 288 ? 18.047 -27.844 13.797 1 26.33 288 ILE A N 1
ATOM 2214 C CA . ILE A 1 288 ? 18.562 -26.812 14.688 1 26.33 288 ILE A CA 1
ATOM 2215 C C . ILE A 1 288 ? 18.625 -27.344 16.109 1 26.33 288 ILE A C 1
ATOM 2217 O O . ILE A 1 288 ? 17.703 -28.031 16.562 1 26.33 288 ILE A O 1
ATOM 2221 N N . MET B 1 1 ? -26.781 -9.758 -5.766 1 54.47 1 MET B N 1
ATOM 2222 C CA . MET B 1 1 ? -25.484 -9.203 -6.086 1 54.47 1 MET B CA 1
ATOM 2223 C C . MET B 1 1 ? -25.422 -7.715 -5.746 1 54.47 1 MET B C 1
ATOM 2225 O O . MET B 1 1 ? -26.312 -6.953 -6.133 1 54.47 1 MET B O 1
ATOM 2229 N N . GLN B 1 2 ? -24.562 -7.473 -4.789 1 63.28 2 GLN B N 1
ATOM 2230 C CA . GLN B 1 2 ? -24.438 -6.059 -4.445 1 63.28 2 GLN B CA 1
ATOM 2231 C C . GLN B 1 2 ? -24.016 -5.234 -5.656 1 63.28 2 GLN B C 1
ATOM 2233 O O . GLN B 1 2 ? -24.156 -4.012 -5.66 1 63.28 2 GLN B O 1
ATOM 2238 N N . TRP B 1 3 ? -23.641 -6.074 -6.637 1 65.44 3 TRP B N 1
ATOM 2239 C CA . TRP B 1 3 ? -23.047 -5.383 -7.777 1 65.44 3 TRP B CA 1
ATOM 2240 C C . TRP B 1 3 ? -24.109 -5.047 -8.82 1 65.44 3 TRP B C 1
ATOM 2242 O O . TRP B 1 3 ? -25.094 -5.773 -8.969 1 65.44 3 TRP B O 1
ATOM 2252 N N . GLY B 1 4 ? -24.219 -3.895 -9.164 1 61.09 4 GLY B N 1
ATOM 2253 C CA . GLY B 1 4 ? -25.25 -3.336 -10.023 1 61.09 4 GLY B CA 1
ATOM 2254 C C . GLY B 1 4 ? -25.453 -4.133 -11.305 1 61.09 4 GLY B C 1
ATOM 2255 O O . GLY B 1 4 ? -24.656 -5.012 -11.625 1 61.09 4 GLY B O 1
ATOM 2256 N N . THR B 1 5 ? -26.484 -3.949 -11.992 1 67.62 5 THR B N 1
ATOM 2257 C CA . THR B 1 5 ? -27 -4.582 -13.203 1 67.62 5 THR B CA 1
ATOM 2258 C C . THR B 1 5 ? -26.062 -4.34 -14.383 1 67.62 5 THR B C 1
ATOM 2260 O O . THR B 1 5 ? -26.141 -5.051 -15.383 1 67.62 5 THR B O 1
ATOM 2263 N N . VAL B 1 6 ? -25.031 -3.523 -14.219 1 74.38 6 VAL B N 1
ATOM 2264 C CA . VAL B 1 6 ? -24.188 -3.121 -15.352 1 74.38 6 VAL B CA 1
ATOM 2265 C C . VAL B 1 6 ? -23.203 -4.234 -15.688 1 74.38 6 VAL B C 1
ATOM 2267 O O . VAL B 1 6 ? -22.844 -4.422 -16.844 1 74.38 6 VAL B O 1
ATOM 2270 N N . LEU B 1 7 ? -22.844 -5.07 -14.711 1 81.56 7 LEU B N 1
ATOM 2271 C CA . LEU B 1 7 ? -21.844 -6.098 -14.922 1 81.56 7 LEU B CA 1
ATOM 2272 C C . LEU B 1 7 ? -22.469 -7.402 -15.383 1 81.56 7 LEU B C 1
ATOM 2274 O O . LEU B 1 7 ? -21.781 -8.297 -15.875 1 81.56 7 LEU B O 1
ATOM 2278 N N . GLU B 1 8 ? -23.781 -7.492 -15.32 1 83.25 8 GLU B N 1
ATOM 2279 C CA . GLU B 1 8 ? -24.5 -8.742 -15.516 1 83.25 8 GLU B CA 1
ATOM 2280 C C . GLU B 1 8 ? -24.25 -9.312 -16.906 1 83.25 8 GLU B C 1
ATOM 2282 O O . GLU B 1 8 ? -23.969 -10.508 -17.047 1 83.25 8 GLU B O 1
ATOM 2287 N N . PRO B 1 9 ? -24.25 -8.445 -17.922 1 85.62 9 PRO B N 1
ATOM 2288 C CA . PRO B 1 9 ? -24.047 -8.984 -19.266 1 85.62 9 PRO B CA 1
ATOM 2289 C C . PRO B 1 9 ? -22.625 -9.523 -19.484 1 85.62 9 PRO B C 1
ATOM 2291 O O . PRO B 1 9 ? -22.375 -10.242 -20.453 1 85.62 9 PRO B O 1
ATOM 2294 N N . TYR B 1 10 ? -21.734 -9.219 -18.594 1 88.88 10 TYR B N 1
ATOM 2295 C CA . TYR B 1 10 ? -20.328 -9.57 -18.812 1 88.88 10 TYR B CA 1
ATOM 2296 C C . TYR B 1 10 ? -19.906 -10.711 -17.891 1 88.88 10 TYR B C 1
ATOM 2298 O O . TYR B 1 10 ? -18.781 -11.18 -17.969 1 88.88 10 TYR B O 1
ATOM 2306 N N . LEU B 1 11 ? -20.844 -11.195 -17.156 1 91.31 11 LEU B N 1
ATOM 2307 C CA . LEU B 1 11 ? -20.516 -12.234 -16.188 1 91.31 11 LEU B CA 1
ATOM 2308 C C . LEU B 1 11 ? -20.266 -13.57 -16.891 1 91.31 11 LEU B C 1
ATOM 2310 O O . LEU B 1 11 ? -20.984 -13.922 -17.828 1 91.31 11 LEU B O 1
ATOM 2314 N N . VAL B 1 12 ? -19.266 -14.234 -16.453 1 93.62 12 VAL B N 1
ATOM 2315 C CA . VAL B 1 12 ? -18.984 -15.578 -16.938 1 93.62 12 VAL B CA 1
ATOM 2316 C C . VAL B 1 12 ? -20.062 -16.547 -16.453 1 93.62 12 VAL B C 1
ATOM 2318 O O . VAL B 1 12 ? -20.344 -16.625 -15.258 1 93.62 12 VAL B O 1
ATOM 2321 N N . PRO B 1 13 ? -20.703 -17.297 -17.359 1 93.69 13 PRO B N 1
ATOM 2322 C CA . PRO B 1 13 ? -21.75 -18.234 -16.953 1 93.69 13 PRO B CA 1
ATOM 2323 C C . PRO B 1 13 ? -21.188 -19.422 -16.156 1 93.69 13 PRO B C 1
ATOM 2325 O O . PRO B 1 13 ? -20.047 -19.828 -16.359 1 93.69 13 PRO B O 1
ATOM 2328 N N . ASP B 1 14 ? -22.031 -20.031 -15.32 1 92.81 14 ASP B N 1
ATOM 2329 C CA . ASP B 1 14 ? -21.672 -21.156 -14.469 1 92.81 14 ASP B CA 1
ATOM 2330 C C . ASP B 1 14 ? -21.188 -22.328 -15.305 1 92.81 14 ASP B C 1
ATOM 2332 O O . ASP B 1 14 ? -20.297 -23.078 -14.875 1 92.81 14 ASP B O 1
ATOM 2336 N N . THR B 1 15 ? -21.719 -22.469 -16.422 1 94.75 15 THR B N 1
ATOM 2337 C CA . THR B 1 15 ? -21.375 -23.594 -17.297 1 94.75 15 THR B CA 1
ATOM 2338 C C . THR B 1 15 ? -19.891 -23.547 -17.672 1 94.75 15 THR B C 1
ATOM 2340 O O . THR B 1 15 ? -19.234 -24.594 -17.766 1 94.75 15 THR B O 1
ATOM 2343 N N . LEU B 1 16 ? -19.391 -22.359 -17.844 1 94.31 16 LEU B N 1
ATOM 2344 C CA . LEU B 1 16 ? -17.984 -22.219 -18.234 1 94.31 16 LEU B CA 1
ATOM 2345 C C . LEU B 1 16 ? -17.062 -22.578 -17.078 1 94.31 16 LEU B C 1
ATOM 2347 O O . LEU B 1 16 ? -15.969 -23.109 -17.297 1 94.31 16 LEU B O 1
ATOM 2351 N N . PHE B 1 17 ? -17.5 -22.344 -15.867 1 94.06 17 PHE B N 1
ATOM 2352 C CA . PHE B 1 17 ? -16.719 -22.75 -14.703 1 94.06 17 PHE B CA 1
ATOM 2353 C C . PHE B 1 17 ? -16.594 -24.266 -14.641 1 94.06 17 PHE B C 1
ATOM 2355 O O . PHE B 1 17 ? -15.492 -24.781 -14.438 1 94.06 17 PHE B O 1
ATOM 2362 N N . GLY B 1 18 ? -17.719 -24.875 -14.828 1 93.12 18 GLY B N 1
ATOM 2363 C CA . GLY B 1 18 ? -17.703 -26.328 -14.812 1 93.12 18 GLY B CA 1
ATOM 2364 C C . GLY B 1 18 ? -16.812 -26.938 -15.883 1 93.12 18 GLY B C 1
ATOM 2365 O O . GLY B 1 18 ? -16.062 -27.875 -15.617 1 93.12 18 GLY B O 1
ATOM 2366 N N . GLN B 1 19 ? -16.922 -26.391 -17.047 1 95.06 19 GLN B N 1
ATOM 2367 C CA . GLN B 1 19 ? -16.094 -26.859 -18.156 1 95.06 19 GLN B CA 1
ATOM 2368 C C . GLN B 1 19 ? -14.609 -26.672 -17.859 1 95.06 19 GLN B C 1
ATOM 2370 O O . GLN B 1 19 ? -13.797 -27.562 -18.125 1 95.06 19 GLN B O 1
ATOM 2375 N N . ALA B 1 20 ? -14.266 -25.531 -17.359 1 95.69 20 ALA B N 1
ATOM 2376 C CA . ALA B 1 20 ? -12.875 -25.219 -17.016 1 95.69 20 ALA B CA 1
ATOM 2377 C C . ALA B 1 20 ? -12.352 -26.172 -15.953 1 95.69 20 ALA B C 1
ATOM 2379 O O . ALA B 1 20 ? -11.234 -26.688 -16.078 1 95.69 20 ALA B O 1
ATOM 2380 N N . TYR B 1 21 ? -13.156 -26.406 -14.938 1 94.56 21 TYR B N 1
ATOM 2381 C CA . TYR B 1 21 ? -12.805 -27.297 -13.852 1 94.56 21 TYR B CA 1
ATOM 2382 C C . TYR B 1 21 ? -12.5 -28.703 -14.375 1 94.56 21 TYR B C 1
ATOM 2384 O O . TYR B 1 21 ? -11.484 -29.297 -14.008 1 94.56 21 TYR B O 1
ATOM 2392 N N . GLU B 1 22 ? -13.297 -29.156 -15.305 1 94.62 22 GLU B N 1
ATOM 2393 C CA . GLU B 1 22 ? -13.109 -30.469 -15.891 1 94.62 22 GLU B CA 1
ATOM 2394 C C . GLU B 1 22 ? -11.906 -30.5 -16.828 1 94.62 22 GLU B C 1
ATOM 2396 O O . GLU B 1 22 ? -11.148 -31.469 -16.844 1 94.62 22 GLU B O 1
ATOM 2401 N N . ALA B 1 23 ? -11.766 -29.484 -17.5 1 95.56 23 ALA B N 1
ATOM 2402 C CA . ALA B 1 23 ? -10.711 -29.406 -18.5 1 95.56 23 ALA B CA 1
ATOM 2403 C C . ALA B 1 23 ? -9.328 -29.406 -17.859 1 95.56 23 ALA B C 1
ATOM 2405 O O . ALA B 1 23 ? -8.375 -29.938 -18.422 1 95.56 23 ALA B O 1
ATOM 2406 N N . VAL B 1 24 ? -9.117 -28.859 -16.719 1 96.25 24 VAL B N 1
ATOM 2407 C CA . VAL B 1 24 ? -7.82 -28.688 -16.062 1 96.25 24 VAL B CA 1
ATOM 2408 C C . VAL B 1 24 ? -7.344 -30.031 -15.508 1 96.25 24 VAL B C 1
ATOM 2410 O O . VAL B 1 24 ? -6.137 -30.281 -15.453 1 96.25 24 VAL B O 1
ATOM 2413 N N . GLY B 1 25 ? -8.227 -30.969 -15.133 1 96.19 25 GLY B N 1
ATOM 2414 C CA . GLY B 1 25 ? -7.855 -32.281 -14.625 1 96.19 25 GLY B CA 1
ATOM 2415 C C . GLY B 1 25 ? -7.48 -32.25 -13.156 1 96.19 25 GLY B C 1
ATOM 2416 O O . GLY B 1 25 ? -7.324 -31.188 -12.562 1 96.19 25 GLY B O 1
ATOM 2417 N N . ASP B 1 26 ? -7.203 -33.438 -12.617 1 97.12 26 ASP B N 1
ATOM 2418 C CA . ASP B 1 26 ? -7.051 -33.625 -11.18 1 97.12 26 ASP B CA 1
ATOM 2419 C C . ASP B 1 26 ? -5.703 -33.094 -10.695 1 97.12 26 ASP B C 1
ATOM 2421 O O . ASP B 1 26 ? -5.621 -32.469 -9.648 1 97.12 26 ASP B O 1
ATOM 2425 N N . VAL B 1 27 ? -4.73 -33.375 -11.422 1 97.56 27 VAL B N 1
ATOM 2426 C CA . VAL B 1 27 ? -3.379 -33 -11.008 1 97.56 27 VAL B CA 1
ATOM 2427 C C . VAL B 1 27 ? -3.252 -31.484 -10.93 1 97.56 27 VAL B C 1
ATOM 2429 O O . VAL B 1 27 ? -2.822 -30.938 -9.906 1 97.56 27 VAL B O 1
ATOM 2432 N N . ARG B 1 28 ? -3.67 -30.781 -11.953 1 98.12 28 ARG B N 1
ATOM 2433 C CA . ARG B 1 28 ? -3.588 -29.328 -11.984 1 98.12 28 ARG B CA 1
ATOM 2434 C C . ARG B 1 28 ? -4.504 -28.703 -10.945 1 98.12 28 ARG B C 1
ATOM 2436 O O . ARG B 1 28 ? -4.145 -27.703 -10.305 1 98.12 28 ARG B O 1
ATOM 2443 N N . ARG B 1 29 ? -5.656 -29.328 -10.711 1 98.25 29 ARG B N 1
ATOM 2444 C CA . ARG B 1 29 ? -6.531 -28.859 -9.641 1 98.25 29 ARG B CA 1
ATOM 2445 C C . ARG B 1 29 ? -5.855 -28.984 -8.281 1 98.25 29 ARG B C 1
ATOM 2447 O O . ARG B 1 29 ? -6.031 -28.141 -7.414 1 98.25 29 ARG B O 1
ATOM 2454 N N . SER B 1 30 ? -5.137 -30.016 -8.117 1 98.12 30 SER B N 1
ATOM 2455 C CA . SER B 1 30 ? -4.445 -30.219 -6.852 1 98.12 30 SER B CA 1
ATOM 2456 C C . SER B 1 30 ? -3.391 -29.141 -6.625 1 98.12 30 SER B C 1
ATOM 2458 O O . SER B 1 30 ? -3.16 -28.719 -5.488 1 98.12 30 SER B O 1
ATOM 2460 N N . TRP B 1 31 ? -2.689 -28.672 -7.715 1 98 31 TRP B N 1
ATOM 2461 C CA . TRP B 1 31 ? -1.736 -27.578 -7.594 1 98 31 TRP B CA 1
ATOM 2462 C C . TRP B 1 31 ? -2.436 -26.297 -7.137 1 98 31 TRP B C 1
ATOM 2464 O O . TRP B 1 31 ? -1.951 -25.594 -6.238 1 98 31 TRP B O 1
ATOM 2474 N N . LEU B 1 32 ? -3.574 -26.016 -7.699 1 98.56 32 LEU B N 1
ATOM 2475 C CA . LEU B 1 32 ? -4.355 -24.844 -7.34 1 98.56 32 LEU B CA 1
ATOM 2476 C C . LEU B 1 32 ? -4.809 -24.906 -5.887 1 98.56 32 LEU B C 1
ATOM 2478 O O . LEU B 1 32 ? -4.668 -23.938 -5.141 1 98.56 32 LEU B O 1
ATOM 2482 N N . LYS B 1 33 ? -5.305 -26.062 -5.504 1 98.25 33 LYS B N 1
ATOM 2483 C CA . LYS B 1 33 ? -5.754 -26.234 -4.129 1 98.25 33 LYS B CA 1
ATOM 2484 C C . LYS B 1 33 ? -4.594 -26.094 -3.146 1 98.25 33 LYS B C 1
ATOM 2486 O O . LYS B 1 33 ? -4.754 -25.516 -2.072 1 98.25 33 LYS B O 1
ATOM 2491 N N . THR B 1 34 ? -3.533 -26.609 -3.52 1 96.62 34 THR B N 1
ATOM 2492 C CA . THR B 1 34 ? -2.367 -26.531 -2.646 1 96.62 34 THR B CA 1
ATOM 2493 C C . THR B 1 34 ? -1.915 -25.094 -2.48 1 96.62 34 THR B C 1
ATOM 2495 O O . THR B 1 34 ? -1.582 -24.656 -1.373 1 96.62 34 THR B O 1
ATOM 2498 N N . GLN B 1 35 ? -1.832 -24.344 -3.564 1 96.94 35 GLN B N 1
ATOM 2499 C CA . GLN B 1 35 ? -1.455 -22.938 -3.432 1 96.94 35 GLN B CA 1
ATOM 2500 C C . GLN B 1 35 ? -2.416 -22.203 -2.51 1 96.94 35 GLN B C 1
ATOM 2502 O O . GLN B 1 35 ? -1.988 -21.422 -1.651 1 96.94 35 GLN B O 1
ATOM 2507 N N . ILE B 1 36 ? -3.723 -22.406 -2.713 1 97.62 36 ILE B N 1
ATOM 2508 C CA . ILE B 1 36 ? -4.715 -21.75 -1.863 1 97.62 36 ILE B CA 1
ATOM 2509 C C . ILE B 1 36 ? -4.445 -22.094 -0.399 1 97.62 36 ILE B C 1
ATOM 2511 O O . ILE B 1 36 ? -4.395 -21.203 0.453 1 97.62 36 ILE B O 1
ATOM 2515 N N . ALA B 1 37 ? -4.199 -23.375 -0.157 1 95.94 37 ALA B N 1
ATOM 2516 C CA . ALA B 1 37 ? -3.932 -23.812 1.205 1 95.94 37 ALA B CA 1
ATOM 2517 C C . ALA B 1 37 ? -2.67 -23.156 1.762 1 95.94 37 ALA B C 1
ATOM 2519 O O . ALA B 1 37 ? -2.627 -22.781 2.934 1 95.94 37 ALA B O 1
ATOM 2520 N N . ARG B 1 38 ? -1.635 -23.031 0.956 1 94.94 38 ARG B N 1
ATOM 2521 C CA . ARG B 1 38 ? -0.379 -22.438 1.392 1 94.94 38 ARG B CA 1
ATOM 2522 C C . ARG B 1 38 ? -0.56 -20.953 1.698 1 94.94 38 ARG B C 1
ATOM 2524 O O . ARG B 1 38 ? 0.022 -20.438 2.654 1 94.94 38 ARG B O 1
ATOM 2531 N N . LEU B 1 39 ? -1.336 -20.266 0.873 1 95.69 39 LEU B N 1
ATOM 2532 C CA . LEU B 1 39 ? -1.626 -18.859 1.142 1 95.69 39 LEU B CA 1
ATOM 2533 C C . LEU B 1 39 ? -2.355 -18.703 2.471 1 95.69 39 LEU B C 1
ATOM 2535 O O . LEU B 1 39 ? -2.029 -17.812 3.262 1 95.69 39 LEU B O 1
ATOM 2539 N N . TYR B 1 40 ? -3.289 -19.562 2.801 1 94.38 40 TYR B N 1
ATOM 2540 C CA . TYR B 1 40 ? -3.992 -19.516 4.07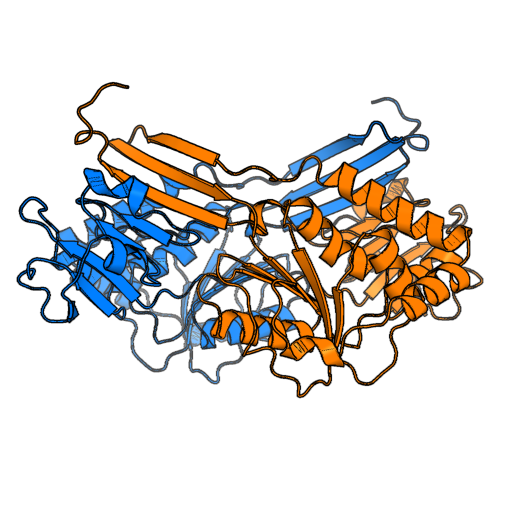8 1 94.38 40 TYR B CA 1
ATOM 2541 C C . TYR B 1 40 ? -3.039 -19.797 5.234 1 94.38 40 TYR B C 1
ATOM 2543 O O . TYR B 1 40 ? -3.145 -19.188 6.297 1 94.38 40 TYR B O 1
ATOM 2551 N N . SER B 1 41 ? -2.156 -20.703 5.039 1 92.75 41 SER B N 1
ATOM 2552 C CA . SER B 1 41 ? -1.183 -21.016 6.078 1 92.75 41 SER B CA 1
ATOM 2553 C C . SER B 1 41 ? -0.228 -19.844 6.309 1 92.75 41 SER B C 1
ATOM 2555 O O . SER B 1 41 ? 0.102 -19.516 7.453 1 92.75 41 SER B O 1
ATOM 2557 N N . TRP B 1 42 ? 0.231 -19.203 5.277 1 92.38 42 TRP B N 1
ATOM 2558 C CA . TRP B 1 42 ? 1.189 -18.109 5.348 1 92.38 42 TRP B CA 1
ATOM 2559 C C . TRP B 1 42 ? 0.579 -16.891 6.043 1 92.38 42 TRP B C 1
ATOM 2561 O O . TRP B 1 42 ? 1.159 -16.359 6.988 1 92.38 42 TRP B O 1
ATOM 2571 N N . TYR B 1 43 ? -0.627 -16.484 5.586 1 91 43 TYR B N 1
ATOM 2572 C CA . TYR B 1 43 ? -1.221 -15.25 6.098 1 91 43 TYR B CA 1
ATOM 2573 C C . TYR B 1 43 ? -1.914 -15.492 7.43 1 91 43 TYR B C 1
ATOM 2575 O O . TYR B 1 43 ? -2.074 -14.562 8.234 1 91 43 TYR B O 1
ATOM 2583 N N . GLY B 1 44 ? -2.221 -16.766 7.676 1 86.81 44 GLY B N 1
ATOM 2584 C CA . GLY B 1 44 ? -2.953 -17.062 8.898 1 86.81 44 GLY B CA 1
ATOM 2585 C C . GLY B 1 44 ? -4.367 -16.5 8.891 1 86.81 44 GLY B C 1
ATOM 2586 O O . GLY B 1 44 ? -4.988 -16.391 7.836 1 86.81 44 GLY B O 1
ATOM 2587 N N . ARG B 1 45 ? -4.871 -16.391 10.203 1 71.44 45 ARG B N 1
ATOM 2588 C CA . ARG B 1 45 ? -6.23 -15.875 10.305 1 71.44 45 ARG B CA 1
ATOM 2589 C C . ARG B 1 45 ? -6.285 -14.398 9.914 1 71.44 45 ARG B C 1
ATOM 2591 O O . ARG B 1 45 ? -5.582 -13.57 10.5 1 71.44 45 ARG B O 1
ATOM 2598 N N . GLY B 1 46 ? -6.699 -14.086 8.766 1 65.12 46 GLY B N 1
ATOM 2599 C CA . GLY B 1 46 ? -6.859 -12.711 8.32 1 65.12 46 GLY B CA 1
ATOM 2600 C C . GLY B 1 46 ? -7.75 -11.891 9.234 1 65.12 46 GLY B C 1
ATOM 2601 O O . GLY B 1 46 ? -8.391 -12.43 10.141 1 65.12 46 GLY B O 1
ATOM 2602 N N . PRO B 1 47 ? -7.469 -10.609 9.125 1 65.56 47 PRO B N 1
ATOM 2603 C CA . PRO B 1 47 ? -8.336 -9.734 9.914 1 65.56 47 PRO B CA 1
ATOM 2604 C C . PRO B 1 47 ? -9.797 -9.82 9.492 1 65.56 47 PRO B C 1
ATOM 2606 O O . PRO B 1 47 ? -10.258 -9.008 8.688 1 65.56 47 PRO B O 1
ATOM 2609 N N . CYS B 1 48 ? -10.461 -10.789 9.984 1 74.56 48 CYS B N 1
ATOM 2610 C CA . CYS B 1 48 ? -11.852 -10.984 9.609 1 74.56 48 CYS B CA 1
ATOM 2611 C C . CYS B 1 48 ? -12.789 -10.312 10.609 1 74.56 48 CYS B C 1
ATOM 2613 O O . CYS B 1 48 ? -14 -10.273 10.406 1 74.56 48 CYS B O 1
ATOM 2615 N N . ASP B 1 49 ? -12.125 -9.695 11.508 1 84.75 49 ASP B N 1
ATOM 2616 C CA . ASP B 1 49 ? -12.945 -9.078 12.547 1 84.75 49 ASP B CA 1
ATOM 2617 C C . ASP B 1 49 ? -12.898 -7.555 12.453 1 84.75 49 ASP B C 1
ATOM 2619 O O . ASP B 1 49 ? -12.055 -6.996 11.75 1 84.75 49 ASP B O 1
ATOM 2623 N N . ALA B 1 50 ? -13.938 -7.023 12.922 1 90.75 50 ALA B N 1
ATOM 2624 C CA . ALA B 1 50 ? -13.977 -5.586 13.188 1 90.75 50 ALA B CA 1
ATOM 2625 C C . ALA B 1 50 ? -13.711 -5.297 14.656 1 90.75 50 ALA B C 1
ATOM 2627 O O . ALA B 1 50 ? -14.023 -6.113 15.523 1 90.75 50 ALA B O 1
ATOM 2628 N N . GLY B 1 51 ? -12.984 -4.211 14.906 1 91.44 51 GLY B N 1
ATOM 2629 C CA . GLY B 1 51 ? -12.695 -3.922 16.297 1 91.44 51 GLY B CA 1
ATOM 2630 C C . GLY B 1 51 ? -12.344 -2.467 16.547 1 91.44 51 GLY B C 1
ATOM 2631 O O . GLY B 1 51 ? -12.531 -1.618 15.672 1 91.44 51 GLY B O 1
ATOM 2632 N N . TYR B 1 52 ? -12.133 -2.254 17.859 1 91.31 52 TYR B N 1
ATOM 2633 C CA . TYR B 1 52 ? -11.828 -0.921 18.375 1 91.31 52 TYR B CA 1
ATOM 2634 C C . TYR B 1 52 ? -10.812 -0.989 19.5 1 91.31 52 TYR B C 1
ATOM 2636 O O . TYR B 1 52 ? -10.844 -1.907 20.328 1 91.31 52 TYR B O 1
ATOM 2644 N N . ARG B 1 53 ? -9.797 -0.122 19.438 1 93.56 53 ARG B N 1
ATOM 2645 C CA . ARG B 1 53 ? -8.789 -0.077 20.484 1 93.56 53 ARG B CA 1
ATOM 2646 C C . ARG B 1 53 ? -8.453 1.362 20.859 1 93.56 53 ARG B C 1
ATOM 2648 O O . ARG B 1 53 ? -8.359 2.232 20 1 93.56 53 ARG B O 1
ATOM 2655 N N . GLU B 1 54 ? -8.359 1.581 22.141 1 94.06 54 GLU B N 1
ATOM 2656 C CA . GLU B 1 54 ? -7.906 2.855 22.688 1 94.06 54 GLU B CA 1
ATOM 2657 C C . GLU B 1 54 ? -6.539 2.717 23.344 1 94.06 54 GLU B C 1
ATOM 2659 O O . GLU B 1 54 ? -6.27 1.726 24.031 1 94.06 54 GLU B O 1
ATOM 2664 N N . ARG B 1 55 ? -5.648 3.652 23.078 1 92.94 55 ARG B N 1
ATOM 2665 C CA . ARG B 1 55 ? -4.324 3.676 23.688 1 92.94 55 ARG B CA 1
ATOM 2666 C C . ARG B 1 55 ? -4.016 5.047 24.281 1 92.94 55 ARG B C 1
ATOM 2668 O O . ARG B 1 55 ? -4.18 6.07 23.609 1 92.94 55 ARG B O 1
ATOM 2675 N N . ARG B 1 56 ? -3.564 5.023 25.516 1 92.88 56 ARG B N 1
ATOM 2676 C CA . ARG B 1 56 ? -3.074 6.238 26.156 1 92.88 56 ARG B CA 1
ATOM 2677 C C . ARG B 1 56 ? -1.555 6.328 26.078 1 92.88 56 ARG B C 1
ATOM 2679 O O . ARG B 1 56 ? -0.852 5.375 26.422 1 92.88 56 ARG B O 1
ATOM 2686 N N . HIS B 1 57 ? -1.126 7.43 25.594 1 90.56 57 HIS B N 1
ATOM 2687 C CA . HIS B 1 57 ? 0.308 7.645 25.422 1 90.56 57 HIS B CA 1
ATOM 2688 C C . HIS B 1 57 ? 0.886 8.438 26.594 1 90.56 57 HIS B C 1
ATOM 2690 O O . HIS B 1 57 ? 0.199 9.273 27.172 1 90.56 57 HIS B O 1
ATOM 2696 N N . ALA B 1 58 ? 2.156 8.195 26.906 1 87.25 58 ALA B N 1
ATOM 2697 C CA . ALA B 1 58 ? 2.84 8.844 28.016 1 87.25 58 ALA B CA 1
ATOM 2698 C C . ALA B 1 58 ? 2.947 10.352 27.797 1 87.25 58 ALA B C 1
ATOM 2700 O O . ALA B 1 58 ? 3.023 11.125 28.75 1 87.25 58 ALA B O 1
ATOM 2701 N N . GLU B 1 59 ? 2.807 10.711 26.594 1 87.25 59 GLU B N 1
ATOM 2702 C CA . GLU B 1 59 ? 2.977 12.117 26.219 1 87.25 59 GLU B CA 1
ATOM 2703 C C . GLU B 1 59 ? 1.693 12.906 26.453 1 87.25 59 GLU B C 1
ATOM 2705 O O . GLU B 1 59 ? 1.62 14.094 26.125 1 87.25 59 GLU B O 1
ATOM 2710 N N . GLY B 1 60 ? 0.605 12.266 26.953 1 87.5 60 GLY B N 1
ATOM 2711 C CA . GLY B 1 60 ? -0.56 12.992 27.422 1 87.5 60 GLY B CA 1
ATOM 2712 C C . GLY B 1 60 ? -1.688 13.047 26.406 1 87.5 60 GLY B C 1
ATOM 2713 O O . GLY B 1 60 ? -2.545 13.93 26.469 1 87.5 60 GLY B O 1
ATOM 2714 N N . PHE B 1 61 ? -1.677 12.164 25.422 1 91.12 61 PHE B N 1
ATOM 2715 C CA . PHE B 1 61 ? -2.797 12.078 24.484 1 91.12 61 PHE B CA 1
ATOM 2716 C C . PHE B 1 61 ? -3.229 10.633 24.281 1 91.12 61 PHE B C 1
ATOM 2718 O O . PHE B 1 61 ? -2.566 9.711 24.75 1 91.12 61 PHE B O 1
ATOM 2725 N N . MET B 1 62 ? -4.355 10.5 23.75 1 93.94 62 MET B N 1
ATOM 2726 C CA . MET B 1 62 ? -4.883 9.172 23.469 1 93.94 62 MET B CA 1
ATOM 2727 C C . MET B 1 62 ? -5.203 9.016 21.984 1 93.94 62 MET B C 1
ATOM 2729 O O . MET B 1 62 ? -5.492 10 21.297 1 93.94 62 MET B O 1
ATOM 2733 N N . THR B 1 63 ? -5.039 7.809 21.547 1 94.5 63 THR B N 1
ATOM 2734 C CA . THR B 1 63 ? -5.434 7.445 20.188 1 94.5 63 THR B CA 1
ATOM 2735 C C . THR B 1 63 ? -6.492 6.344 20.203 1 94.5 63 THR B C 1
ATOM 2737 O O . THR B 1 63 ? -6.477 5.48 21.094 1 94.5 63 THR B O 1
ATOM 2740 N N . CYS B 1 64 ? -7.422 6.484 19.328 1 95.56 64 CYS B N 1
ATOM 2741 C CA . CYS B 1 64 ? -8.422 5.449 19.078 1 95.56 64 CYS B CA 1
ATOM 2742 C C . CYS B 1 64 ? -8.336 4.953 17.641 1 95.56 64 CYS B C 1
ATOM 2744 O O . CYS B 1 64 ? -8.312 5.75 16.703 1 95.56 64 CYS B O 1
ATOM 2746 N N . VAL B 1 65 ? -8.266 3.594 17.5 1 95.38 65 VAL B N 1
ATOM 2747 C CA . VAL B 1 65 ? -8.227 2.979 16.172 1 95.38 65 VAL B CA 1
ATOM 2748 C C . VAL B 1 65 ? -9.422 2.045 16 1 95.38 65 VAL B C 1
ATOM 2750 O O . VAL B 1 65 ? -9.75 1.272 16.906 1 95.38 65 VAL B O 1
ATOM 2753 N N . SER B 1 66 ? -10.125 2.209 14.938 1 95.31 66 SER B N 1
ATOM 2754 C CA . SER B 1 66 ? -11.102 1.208 14.523 1 95.31 66 SER B CA 1
ATOM 2755 C C . SER B 1 66 ? -10.68 0.525 13.234 1 95.31 66 SER B C 1
ATOM 2757 O O . SER B 1 66 ? -9.984 1.123 12.406 1 95.31 66 SER B O 1
ATOM 2759 N N . TRP B 1 67 ? -11.008 -0.754 13.125 1 94.25 67 TRP B N 1
ATOM 2760 C CA . TRP B 1 67 ? -10.711 -1.488 11.898 1 94.25 67 TRP B CA 1
ATOM 2761 C C . TRP B 1 67 ? -11.883 -2.373 11.492 1 94.25 67 TRP B C 1
ATOM 2763 O O . TRP B 1 67 ? -12.734 -2.707 12.32 1 94.25 67 TRP B O 1
ATOM 2773 N N . GLN B 1 68 ? -11.992 -2.629 10.242 1 94.06 68 GLN B N 1
ATOM 2774 C CA . GLN B 1 68 ? -13.008 -3.531 9.711 1 94.06 68 GLN B CA 1
ATOM 2775 C C . GLN B 1 68 ? -12.594 -4.094 8.359 1 94.06 68 GLN B C 1
ATOM 2777 O O . GLN B 1 68 ? -11.828 -3.459 7.625 1 94.06 68 GLN B O 1
ATOM 2782 N N . PRO B 1 69 ? -13.078 -5.258 8.055 1 94.38 69 PRO B N 1
ATOM 2783 C CA . PRO B 1 69 ? -12.891 -5.77 6.699 1 94.38 69 PRO B CA 1
ATOM 2784 C C . PRO B 1 69 ? -13.602 -4.922 5.645 1 94.38 69 PRO B C 1
ATOM 2786 O O . PRO B 1 69 ? -14.492 -4.145 5.973 1 94.38 69 PRO B O 1
ATOM 2789 N N . PRO B 1 70 ? -13.125 -5.039 4.395 1 94.56 70 PRO B N 1
ATOM 2790 C CA . PRO B 1 70 ? -13.906 -4.398 3.336 1 94.56 70 PRO B CA 1
ATOM 2791 C C . PRO B 1 70 ? -15.32 -4.973 3.219 1 94.56 70 PRO B C 1
ATOM 2793 O O . PRO B 1 70 ? -15.516 -6.172 3.42 1 94.56 70 PRO B O 1
ATOM 2796 N N . GLN B 1 71 ? -16.25 -4.105 2.846 1 93.06 71 GLN B N 1
ATOM 2797 C CA . GLN B 1 71 ? -17.625 -4.543 2.668 1 93.06 71 GLN B CA 1
ATOM 2798 C C . GLN B 1 71 ? -17.844 -5.148 1.284 1 93.06 71 GLN B C 1
ATOM 2800 O O . GLN B 1 71 ? -18.812 -5.875 1.06 1 93.06 71 GLN B O 1
ATOM 2805 N N . TRP B 1 72 ? -17.016 -4.766 0.374 1 92.44 72 TRP B N 1
ATOM 2806 C CA . TRP B 1 72 ? -16.953 -5.359 -0.958 1 92.44 72 TRP B CA 1
ATOM 2807 C C . TRP B 1 72 ? -15.547 -5.293 -1.527 1 92.44 72 TRP B C 1
ATOM 2809 O O . TRP B 1 72 ? -14.734 -4.469 -1.103 1 92.44 72 TRP B O 1
ATOM 2819 N N . GLY B 1 73 ? -15.219 -6.188 -2.396 1 94.31 73 GLY B N 1
ATOM 2820 C CA . GLY B 1 73 ? -13.898 -6.242 -3.014 1 94.31 73 GLY B CA 1
ATOM 2821 C C . GLY B 1 73 ? -13.953 -6.484 -4.508 1 94.31 73 GLY B C 1
ATOM 2822 O O . GLY B 1 73 ? -14.836 -7.191 -5 1 94.31 73 GLY B O 1
ATOM 2823 N N . VAL B 1 74 ? -13.023 -5.895 -5.191 1 93.94 74 VAL B N 1
ATOM 2824 C CA . VAL B 1 74 ? -12.875 -6.113 -6.625 1 93.94 74 VAL B CA 1
ATOM 2825 C C . VAL B 1 74 ? -11.406 -6.391 -6.953 1 93.94 74 VAL B C 1
ATOM 2827 O O . VAL B 1 74 ? -10.508 -5.734 -6.418 1 93.94 74 VAL B O 1
ATOM 2830 N N . VAL B 1 75 ? -11.188 -7.359 -7.723 1 96.69 75 VAL B N 1
ATOM 2831 C CA . VAL B 1 75 ? -9.867 -7.57 -8.312 1 96.69 75 VAL B CA 1
ATOM 2832 C C . VAL B 1 75 ? -9.922 -7.277 -9.812 1 96.69 75 VAL B C 1
ATOM 2834 O O . VAL B 1 75 ? -10.664 -7.926 -10.555 1 96.69 75 VAL B O 1
ATOM 2837 N N . CYS B 1 76 ? -9.188 -6.289 -10.219 1 94.38 76 CYS B N 1
ATOM 2838 C CA . CYS B 1 76 ? -9.133 -5.883 -11.617 1 94.38 76 CYS B CA 1
ATOM 2839 C C . CYS B 1 76 ? -7.867 -6.406 -12.289 1 94.38 76 CYS B C 1
ATOM 2841 O O . CYS B 1 76 ? -6.758 -6.105 -11.852 1 94.38 76 CYS B O 1
ATOM 2843 N N . LEU B 1 77 ? -8.07 -7.066 -13.391 1 94.88 77 LEU B N 1
ATOM 2844 C CA . LEU B 1 77 ? -6.953 -7.703 -14.07 1 94.88 77 LEU B CA 1
ATOM 2845 C C . LEU B 1 77 ? -6.785 -7.145 -15.484 1 94.88 77 LEU B C 1
ATOM 2847 O O . LEU B 1 77 ? -7.777 -6.883 -16.172 1 94.88 77 LEU B O 1
ATOM 2851 N N . ASP B 1 78 ? -5.477 -7.066 -15.742 1 91 78 ASP B N 1
ATOM 2852 C CA . ASP B 1 78 ? -5.098 -6.879 -17.141 1 91 78 ASP B CA 1
ATOM 2853 C C . ASP B 1 78 ? -5.215 -8.188 -17.922 1 91 78 ASP B C 1
ATOM 2855 O O . ASP B 1 78 ? -5.055 -9.273 -17.359 1 91 78 ASP B O 1
ATOM 2859 N N . ALA B 1 79 ? -5.449 -8.094 -19.266 1 89.88 79 ALA B N 1
ATOM 2860 C CA . ALA B 1 79 ? -5.586 -9.266 -20.125 1 89.88 79 ALA B CA 1
ATOM 2861 C C . ALA B 1 79 ? -4.289 -10.07 -20.172 1 89.88 79 ALA B C 1
ATOM 2863 O O . ALA B 1 79 ? -4.305 -11.266 -20.484 1 89.88 79 ALA B O 1
ATOM 2864 N N . SER B 1 80 ? -3.281 -9.484 -19.875 1 89.5 80 SER B N 1
ATOM 2865 C CA . SER B 1 80 ? -1.982 -10.148 -19.984 1 89.5 80 SER B CA 1
ATOM 2866 C C . SER B 1 80 ? -1.778 -11.148 -18.844 1 89.5 80 SER B C 1
ATOM 2868 O O . SER B 1 80 ? -0.887 -12 -18.922 1 89.5 80 SER B O 1
ATOM 2870 N N . VAL B 1 81 ? -2.574 -11.086 -17.828 1 92.75 81 VAL B N 1
ATOM 2871 C CA . VAL B 1 81 ? -2.453 -12.016 -16.703 1 92.75 81 VAL B CA 1
ATOM 2872 C C . VAL B 1 81 ? -2.963 -13.398 -17.141 1 92.75 81 VAL B C 1
ATOM 2874 O O . VAL B 1 81 ? -4.16 -13.578 -17.375 1 92.75 81 VAL B O 1
ATOM 2877 N N . GLN B 1 82 ? -2.061 -14.32 -17.188 1 95.5 82 GLN B N 1
ATOM 2878 C CA . GLN B 1 82 ? -2.381 -15.672 -17.625 1 95.5 82 GLN B CA 1
ATOM 2879 C C . GLN B 1 82 ? -2.033 -16.703 -16.547 1 95.5 82 GLN B C 1
ATOM 2881 O O . GLN B 1 82 ? -2.412 -17.875 -16.656 1 95.5 82 GLN B O 1
ATOM 2886 N N . SER B 1 83 ? -1.36 -16.328 -15.547 1 97.44 83 SER B N 1
ATOM 2887 C CA . SER B 1 83 ? -0.853 -17.234 -14.516 1 97.44 83 SER B CA 1
ATOM 2888 C C . SER B 1 83 ? -1.894 -17.469 -13.43 1 97.44 83 SER B C 1
ATOM 2890 O O . SER B 1 83 ? -2.248 -16.547 -12.688 1 97.44 83 SER B O 1
ATOM 2892 N N . PRO B 1 84 ? -2.312 -18.703 -13.188 1 98.25 84 PRO B N 1
ATOM 2893 C CA . PRO B 1 84 ? -3.217 -18.969 -12.07 1 98.25 84 PRO B CA 1
ATOM 2894 C C . PRO B 1 84 ? -2.561 -18.719 -10.711 1 98.25 84 PRO B C 1
ATOM 2896 O O . PRO B 1 84 ? -3.234 -18.312 -9.758 1 98.25 84 PRO B O 1
ATOM 2899 N N . ALA B 1 85 ? -1.244 -18.922 -10.664 1 98.31 85 ALA B N 1
ATOM 2900 C CA . ALA B 1 85 ? -0.528 -18.672 -9.414 1 98.31 85 ALA B CA 1
ATOM 2901 C C . ALA B 1 85 ? -0.597 -17.188 -9.039 1 98.31 85 ALA B C 1
ATOM 2903 O O . ALA B 1 85 ? -0.886 -16.844 -7.891 1 98.31 85 ALA B O 1
ATOM 2904 N N . VAL B 1 86 ? -0.373 -16.344 -10 1 97.06 86 VAL B N 1
ATOM 2905 C CA . VAL B 1 86 ? -0.401 -14.898 -9.773 1 97.06 86 VAL B CA 1
ATOM 2906 C C . VAL B 1 86 ? -1.826 -14.453 -9.453 1 97.06 86 VAL B C 1
ATOM 2908 O O . VAL B 1 86 ? -2.043 -13.672 -8.531 1 97.06 86 VAL B O 1
ATOM 2911 N N . LEU B 1 87 ? -2.77 -15 -10.172 1 98 87 LEU B N 1
ATOM 2912 C CA . LEU B 1 87 ? -4.168 -14.664 -9.93 1 98 87 LEU B CA 1
ATOM 2913 C C . LEU B 1 87 ? -4.562 -14.992 -8.492 1 98 87 LEU B C 1
ATOM 2915 O O . LEU B 1 87 ? -5.137 -14.156 -7.793 1 98 87 LEU B O 1
ATOM 2919 N N . LEU B 1 88 ? -4.25 -16.188 -8.078 1 98.56 88 LEU B N 1
ATOM 2920 C CA . LEU B 1 88 ? -4.617 -16.625 -6.738 1 98.56 88 LEU B CA 1
ATOM 2921 C C . LEU B 1 88 ? -3.936 -15.766 -5.676 1 98.56 88 LEU B C 1
ATOM 2923 O O . LEU B 1 88 ? -4.523 -15.469 -4.633 1 98.56 88 LEU B O 1
ATOM 2927 N N . SER B 1 89 ? -2.691 -15.344 -5.98 1 97.94 89 SER B N 1
ATOM 2928 C CA . SER B 1 89 ? -1.965 -14.516 -5.023 1 97.94 89 SER B CA 1
ATOM 2929 C C . SER B 1 89 ? -2.621 -13.141 -4.871 1 97.94 89 SER B C 1
ATOM 2931 O O . SER B 1 89 ? -2.414 -12.461 -3.867 1 97.94 89 SER B O 1
ATOM 2933 N N . ALA B 1 90 ? -3.441 -12.711 -5.801 1 97.62 90 ALA B N 1
ATOM 2934 C CA . ALA B 1 90 ? -4.129 -11.422 -5.746 1 97.62 90 ALA B CA 1
ATOM 2935 C C . ALA B 1 90 ? -5.516 -11.57 -5.121 1 97.62 90 ALA B C 1
ATOM 2937 O O . ALA B 1 90 ? -5.996 -10.656 -4.449 1 97.62 90 ALA B O 1
ATOM 2938 N N . VAL B 1 91 ? -6.145 -12.711 -5.266 1 97.94 91 VAL B N 1
ATOM 2939 C CA . VAL B 1 91 ? -7.555 -12.898 -4.941 1 97.94 91 VAL B CA 1
ATOM 2940 C C . VAL B 1 91 ? -7.695 -13.453 -3.527 1 97.94 91 VAL B C 1
ATOM 2942 O O . VAL B 1 91 ? -8.516 -12.977 -2.74 1 97.94 91 VAL B O 1
ATOM 2945 N N . VAL B 1 92 ? -6.898 -14.398 -3.229 1 97.81 92 VAL B N 1
ATOM 2946 C CA . VAL B 1 92 ? -7.098 -15.188 -2.016 1 97.81 92 VAL B CA 1
ATOM 2947 C C . VAL B 1 92 ? -6.906 -14.297 -0.787 1 97.81 92 VAL B C 1
ATOM 2949 O O . VAL B 1 92 ? -7.715 -14.328 0.141 1 97.81 92 VAL B O 1
ATOM 2952 N N . PRO B 1 93 ? -5.871 -13.414 -0.763 1 97.06 93 PRO B N 1
ATOM 2953 C CA . PRO B 1 93 ? -5.738 -12.547 0.407 1 97.06 93 PRO B CA 1
ATOM 2954 C C . PRO B 1 93 ? -6.969 -11.672 0.634 1 97.06 93 PRO B C 1
ATOM 2956 O O . PRO B 1 93 ? -7.348 -11.414 1.779 1 97.06 93 PRO B O 1
ATOM 2959 N N . LEU B 1 94 ? -7.555 -11.172 -0.43 1 96.62 94 LEU B N 1
ATOM 2960 C CA . LEU B 1 94 ? -8.75 -10.352 -0.297 1 96.62 94 LEU B CA 1
ATOM 2961 C C . LEU B 1 94 ? -9.898 -11.148 0.312 1 96.62 94 LEU B C 1
ATOM 2963 O O . LEU B 1 94 ? -10.625 -10.641 1.171 1 96.62 94 LEU B O 1
ATOM 2967 N N . ILE B 1 95 ? -10.031 -12.406 -0.066 1 96 95 ILE B N 1
ATOM 2968 C CA . ILE B 1 95 ? -11.023 -13.305 0.518 1 96 95 ILE B CA 1
ATOM 2969 C C . ILE B 1 95 ? -10.734 -13.492 2.006 1 96 95 ILE B C 1
ATOM 2971 O O . ILE B 1 95 ? -11.648 -13.453 2.832 1 96 95 ILE B O 1
ATOM 2975 N N . MET B 1 96 ? -9.477 -13.57 2.338 1 95.75 96 MET B N 1
ATOM 2976 C CA . MET B 1 96 ? -9.047 -13.891 3.695 1 95.75 96 MET B CA 1
ATOM 2977 C C . MET B 1 96 ? -9.336 -12.734 4.645 1 95.75 96 MET B C 1
ATOM 2979 O O . MET B 1 96 ? -9.281 -12.898 5.867 1 95.75 96 MET B O 1
ATOM 2983 N N . THR B 1 97 ? -9.602 -11.555 4.141 1 94.69 97 THR B N 1
ATOM 2984 C CA . THR B 1 97 ? -9.938 -10.422 5 1 94.69 97 THR B CA 1
ATOM 2985 C C . THR B 1 97 ? -11.336 -10.586 5.582 1 94.69 97 THR B C 1
ATOM 2987 O O . THR B 1 97 ? -11.719 -9.875 6.516 1 94.69 97 THR B O 1
ATOM 2990 N N . GLY B 1 98 ? -12.094 -11.508 5.035 1 93.06 98 GLY B N 1
ATOM 2991 C CA . GLY B 1 98 ? -13.492 -11.648 5.414 1 93.06 98 GLY B CA 1
ATOM 2992 C C . GLY B 1 98 ? -14.43 -10.828 4.555 1 93.06 98 GLY B C 1
ATOM 2993 O O . GLY B 1 98 ? -15.594 -10.633 4.91 1 93.06 98 GLY B O 1
ATOM 2994 N N . CYS B 1 99 ? -13.953 -10.25 3.494 1 93.62 99 CYS B N 1
ATOM 2995 C CA . CYS B 1 99 ? -14.805 -9.539 2.545 1 93.62 99 CYS B CA 1
ATOM 2996 C C . CYS B 1 99 ? -15.953 -10.43 2.08 1 93.62 99 CYS B C 1
ATOM 2998 O O . CYS B 1 99 ? -15.727 -11.523 1.567 1 93.62 99 CYS B O 1
ATOM 3000 N N . PRO B 1 100 ? -17.156 -9.992 2.242 1 91.44 100 PRO B N 1
ATOM 3001 C CA . PRO B 1 100 ? -18.297 -10.883 1.976 1 91.44 100 PRO B CA 1
ATOM 3002 C C . PRO B 1 100 ? -18.484 -11.172 0.488 1 91.44 100 PRO B C 1
ATOM 3004 O O . PRO B 1 100 ? -19.016 -12.219 0.12 1 91.44 100 PRO B O 1
ATOM 3007 N N . GLU B 1 101 ? -18.062 -10.227 -0.348 1 91.5 101 GLU B N 1
ATOM 3008 C CA . GLU B 1 101 ? -18.234 -10.398 -1.787 1 91.5 101 GLU B CA 1
ATOM 3009 C C . GLU B 1 101 ? -17.031 -9.867 -2.553 1 91.5 101 GLU B C 1
ATOM 3011 O O . GLU B 1 101 ? -16.641 -8.703 -2.4 1 91.5 101 GLU B O 1
ATOM 3016 N N . VAL B 1 102 ? -16.453 -10.703 -3.322 1 94.62 102 VAL B N 1
ATOM 3017 C CA . VAL B 1 102 ? -15.328 -10.336 -4.172 1 94.62 102 VAL B CA 1
ATOM 3018 C C . VAL B 1 102 ? -15.68 -10.594 -5.637 1 94.62 102 VAL B C 1
ATOM 3020 O O . VAL B 1 102 ? -16.172 -11.672 -5.988 1 94.62 102 VAL B O 1
ATOM 3023 N N . VAL B 1 103 ? -15.508 -9.594 -6.457 1 93.75 103 VAL B N 1
ATOM 3024 C CA . VAL B 1 103 ? -15.711 -9.703 -7.898 1 93.75 103 VAL B CA 1
ATOM 3025 C C . VAL B 1 103 ? -14.359 -9.617 -8.609 1 93.75 103 VAL B C 1
ATOM 3027 O O . VAL B 1 103 ? -13.5 -8.812 -8.242 1 93.75 103 VAL B O 1
ATOM 3030 N N . VAL B 1 104 ? -14.203 -10.492 -9.594 1 95.94 104 VAL B N 1
ATOM 3031 C CA . VAL B 1 104 ? -12.992 -10.43 -10.398 1 95.94 104 VAL B CA 1
ATOM 3032 C C . VAL B 1 104 ? -13.336 -9.953 -11.812 1 95.94 104 VAL B C 1
ATOM 3034 O O . VAL B 1 104 ? -14.188 -10.539 -12.477 1 95.94 104 VAL B O 1
ATOM 3037 N N . ILE B 1 105 ? -12.664 -8.906 -12.219 1 93.25 105 ILE B N 1
ATOM 3038 C CA . ILE B 1 105 ? -12.914 -8.32 -13.523 1 93.25 105 ILE B CA 1
ATOM 3039 C C . ILE B 1 105 ? -11.656 -8.398 -14.375 1 93.25 105 ILE B C 1
ATOM 3041 O O . ILE B 1 105 ? -10.578 -7.973 -13.945 1 93.25 105 ILE B O 1
ATOM 3045 N N . ARG B 1 106 ? -11.766 -8.945 -15.453 1 94.12 106 ARG B N 1
ATOM 3046 C CA . ARG B 1 106 ? -10.688 -8.977 -16.438 1 94.12 106 ARG B CA 1
ATOM 3047 C C . ARG B 1 106 ? -11.016 -8.102 -17.641 1 94.12 106 ARG B C 1
ATOM 3049 O O . ARG B 1 106 ? -12.078 -8.242 -18.25 1 94.12 106 ARG B O 1
ATOM 3056 N N . HIS B 1 107 ? -10.117 -7.219 -17.906 1 90 107 HIS B N 1
ATOM 3057 C CA . HIS B 1 107 ? -10.32 -6.328 -19.047 1 90 107 HIS B CA 1
ATOM 3058 C C . HIS B 1 107 ? -9.805 -6.953 -20.344 1 90 107 HIS B C 1
ATOM 3060 O O . HIS B 1 107 ? -8.617 -6.848 -20.656 1 90 107 HIS B O 1
ATOM 3066 N N . THR B 1 108 ? -10.719 -7.551 -21.031 1 85 108 THR B N 1
ATOM 3067 C CA . THR B 1 108 ? -10.336 -8.305 -22.219 1 85 108 THR B CA 1
ATOM 3068 C C . THR B 1 108 ? -11.547 -8.539 -23.125 1 85 108 THR B C 1
ATOM 3070 O O . THR B 1 108 ? -12.688 -8.5 -22.656 1 85 108 THR B O 1
ATOM 3073 N N . ASP B 1 109 ? -11.141 -8.773 -24.406 1 82.94 109 ASP B N 1
ATOM 3074 C CA . ASP 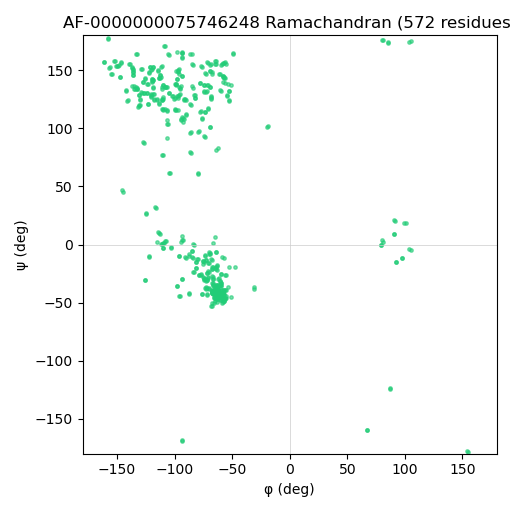B 1 109 ? -12.141 -9.242 -25.359 1 82.94 109 ASP B CA 1
ATOM 3075 C C . ASP B 1 109 ? -12 -10.742 -25.625 1 82.94 109 ASP B C 1
ATOM 3077 O O . ASP B 1 109 ? -12.836 -11.344 -26.297 1 82.94 109 ASP B O 1
ATOM 3081 N N . ALA B 1 110 ? -11.031 -11.25 -25.016 1 86.12 110 ALA B N 1
ATOM 3082 C CA . ALA B 1 110 ? -10.75 -12.664 -25.266 1 86.12 110 ALA B CA 1
ATOM 3083 C C . ALA B 1 110 ? -11.445 -13.547 -24.219 1 86.12 110 ALA B C 1
ATOM 3085 O O . ALA B 1 110 ? -11.906 -13.047 -23.188 1 86.12 110 ALA B O 1
ATOM 3086 N N . ASP B 1 111 ? -11.508 -14.828 -24.562 1 89.31 111 ASP B N 1
ATOM 3087 C CA . ASP B 1 111 ? -12.07 -15.797 -23.625 1 89.31 111 ASP B CA 1
ATOM 3088 C C . ASP B 1 111 ? -11.156 -15.984 -22.422 1 89.31 111 ASP B C 1
ATOM 3090 O O . ASP B 1 111 ? -9.938 -15.844 -22.516 1 89.31 111 ASP B O 1
ATOM 3094 N N . TRP B 1 112 ? -11.805 -16.297 -21.281 1 94.31 112 TRP B N 1
ATOM 3095 C CA . TRP B 1 112 ? -11.039 -16.625 -20.094 1 94.31 112 TRP B CA 1
ATOM 3096 C C . TRP B 1 112 ? -10.312 -17.953 -20.25 1 94.31 112 TRP B C 1
ATOM 3098 O O . TRP B 1 112 ? -10.891 -18.938 -20.719 1 94.31 112 TRP B O 1
ATOM 3108 N N . PRO B 1 113 ? -9.016 -17.906 -20 1 95.38 113 PRO B N 1
ATOM 3109 C CA . PRO B 1 113 ? -8.344 -19.219 -19.938 1 95.38 113 PRO B CA 1
ATOM 3110 C C . PRO B 1 113 ? -8.977 -20.156 -18.922 1 95.38 113 PRO B C 1
ATOM 3112 O O . PRO B 1 113 ? -9.375 -19.719 -17.828 1 95.38 113 PRO B O 1
ATOM 3115 N N . ALA B 1 114 ? -9.023 -21.438 -19.266 1 97.06 114 ALA B N 1
ATOM 3116 C CA . ALA B 1 114 ? -9.602 -22.438 -18.375 1 97.06 114 ALA B CA 1
ATOM 3117 C C . ALA B 1 114 ? -8.859 -22.484 -17.047 1 97.06 114 ALA B C 1
ATOM 3119 O O . ALA B 1 114 ? -9.461 -22.719 -15.992 1 97.06 114 ALA B O 1
ATOM 3120 N N . SER B 1 115 ? -7.551 -22.266 -17.094 1 97.88 115 SER B N 1
ATOM 3121 C CA . SER B 1 115 ? -6.727 -22.312 -15.891 1 97.88 115 SER B CA 1
ATOM 3122 C C . SER B 1 115 ? -7.156 -21.234 -14.891 1 97.88 115 SER B C 1
ATOM 3124 O O . SER B 1 115 ? -7.238 -21.5 -13.688 1 97.88 115 SER B O 1
ATOM 3126 N N . LEU B 1 116 ? -7.484 -20.047 -15.367 1 98.06 116 LEU B N 1
ATOM 3127 C CA . LEU B 1 116 ? -7.895 -18.953 -14.492 1 98.06 116 LEU B CA 1
ATOM 3128 C C . LEU B 1 116 ? -9.289 -19.219 -13.93 1 98.06 116 LEU B C 1
ATOM 3130 O O . LEU B 1 116 ? -9.531 -18.984 -12.742 1 98.06 116 LEU B O 1
ATOM 3134 N N . LEU B 1 117 ? -10.188 -19.672 -14.773 1 97.94 117 LEU B N 1
ATOM 3135 C CA . LEU B 1 117 ? -11.547 -19.953 -14.312 1 97.94 117 LEU B CA 1
ATOM 3136 C C . LEU B 1 117 ? -11.547 -21.047 -13.25 1 97.94 117 LEU B C 1
ATOM 3138 O O . LEU B 1 117 ? -12.266 -20.953 -12.25 1 97.94 117 LEU B O 1
ATOM 3142 N N . ALA B 1 118 ? -10.734 -22.078 -13.516 1 98.19 118 ALA B N 1
ATOM 3143 C CA . ALA B 1 118 ? -10.641 -23.156 -12.539 1 98.19 118 ALA B CA 1
ATOM 3144 C C . ALA B 1 118 ? -10.078 -22.656 -11.211 1 98.19 118 ALA B C 1
ATOM 3146 O O . ALA B 1 118 ? -10.555 -23.047 -10.141 1 98.19 118 ALA B O 1
ATOM 3147 N N . ALA B 1 119 ? -9.055 -21.812 -11.281 1 98.44 119 ALA B N 1
ATOM 3148 C CA . ALA B 1 119 ? -8.477 -21.203 -10.078 1 98.44 119 ALA B CA 1
ATOM 3149 C C . ALA B 1 119 ? -9.516 -20.422 -9.305 1 98.44 119 ALA B C 1
ATOM 3151 O O . ALA B 1 119 ? -9.625 -20.547 -8.078 1 98.44 119 ALA B O 1
ATOM 3152 N N . LEU B 1 120 ? -10.297 -19.609 -10 1 98.12 120 LEU B N 1
ATOM 3153 C CA . LEU B 1 120 ? -11.305 -18.766 -9.367 1 98.12 120 LEU B CA 1
ATOM 3154 C C . LEU B 1 120 ? -12.43 -19.609 -8.773 1 98.12 120 LEU B C 1
ATOM 3156 O O . LEU B 1 120 ? -12.922 -19.312 -7.68 1 98.12 120 LEU B O 1
ATOM 3160 N N . GLU B 1 121 ? -12.805 -20.641 -9.477 1 96.94 121 GLU B N 1
ATOM 3161 C CA . GLU B 1 121 ? -13.812 -21.562 -8.953 1 96.94 121 GLU B CA 1
ATOM 3162 C C . GLU B 1 121 ? -13.344 -22.203 -7.648 1 96.94 121 GLU B C 1
ATOM 3164 O O . GLU B 1 121 ? -14.094 -22.234 -6.664 1 96.94 121 GLU B O 1
ATOM 3169 N N . LEU B 1 122 ? -12.141 -22.672 -7.668 1 97.81 122 LEU B N 1
ATOM 3170 C CA . LEU B 1 122 ? -11.594 -23.344 -6.496 1 97.81 122 LEU B CA 1
ATOM 3171 C C . LEU B 1 122 ? -11.414 -22.359 -5.34 1 97.81 122 LEU B C 1
ATOM 3173 O O . LEU B 1 122 ? -11.492 -22.75 -4.176 1 97.81 122 LEU B O 1
ATOM 3177 N N . ALA B 1 123 ? -11.203 -21.094 -5.648 1 97.5 123 ALA B N 1
ATOM 3178 C CA . ALA B 1 123 ? -11.078 -20.062 -4.621 1 97.5 123 ALA B CA 1
ATOM 3179 C C . ALA B 1 123 ? -12.445 -19.625 -4.105 1 97.5 123 ALA B C 1
ATOM 3181 O O . ALA B 1 123 ? -12.539 -18.844 -3.15 1 97.5 123 ALA B O 1
ATOM 3182 N N . GLY B 1 124 ? -13.516 -19.984 -4.742 1 95.38 124 GLY B N 1
ATOM 3183 C CA . GLY B 1 124 ? -14.867 -19.688 -4.289 1 95.38 124 GLY B CA 1
ATOM 3184 C C . GLY B 1 124 ? -15.398 -18.375 -4.848 1 95.38 124 GLY B C 1
ATOM 3185 O O . GLY B 1 124 ? -16.312 -17.781 -4.27 1 95.38 124 GLY B O 1
ATOM 3186 N N . ILE B 1 125 ? -14.836 -17.891 -5.906 1 96.44 125 ILE B N 1
ATOM 3187 C CA . ILE B 1 125 ? -15.305 -16.656 -6.523 1 96.44 125 ILE B CA 1
ATOM 3188 C C . ILE B 1 125 ? -16.5 -16.938 -7.414 1 96.44 125 ILE B C 1
ATOM 3190 O O . ILE B 1 125 ? -16.422 -17.734 -8.352 1 96.44 125 ILE B O 1
ATOM 3194 N N . GLU B 1 126 ? -17.531 -16.25 -7.195 1 90.88 126 GLU B N 1
ATOM 3195 C CA . GLU B 1 126 ? -18.781 -16.469 -7.934 1 90.88 126 GLU B CA 1
ATOM 3196 C C . GLU B 1 126 ? -18.922 -15.469 -9.078 1 90.88 126 GLU B C 1
ATOM 3198 O O . GLU B 1 126 ? -19.484 -15.797 -10.133 1 90.88 126 GLU B O 1
ATOM 3203 N N . TYR B 1 127 ? -18.469 -14.312 -8.844 1 92.69 127 TYR B N 1
ATOM 3204 C CA . TYR B 1 127 ? -18.688 -13.242 -9.812 1 92.69 127 TYR B CA 1
ATOM 3205 C C . TYR B 1 127 ? -17.391 -12.922 -10.562 1 92.69 127 TYR B C 1
ATOM 3207 O O . TYR B 1 127 ? -16.5 -12.281 -10.008 1 92.69 127 TYR B O 1
ATOM 3215 N N . VAL B 1 128 ? -17.359 -13.383 -11.727 1 95.31 128 VAL B N 1
ATOM 3216 C CA . VAL B 1 128 ? -16.234 -13.18 -12.633 1 95.31 128 VAL B CA 1
ATOM 3217 C C . VAL B 1 128 ? -16.734 -12.539 -13.938 1 95.31 128 VAL B C 1
ATOM 3219 O O . VAL B 1 128 ? -17.703 -13.016 -14.531 1 95.31 128 VAL B O 1
ATOM 3222 N N . ALA B 1 129 ? -16.047 -11.453 -14.336 1 92.56 129 ALA B N 1
ATOM 3223 C CA . ALA B 1 129 ? -16.531 -10.742 -15.516 1 92.56 129 ALA B CA 1
ATOM 3224 C C . ALA B 1 129 ? -15.391 -10.438 -16.484 1 92.56 129 ALA B C 1
ATOM 3226 O O . ALA B 1 129 ? -14.281 -10.094 -16.047 1 92.56 129 ALA B O 1
ATOM 3227 N N . GLY B 1 130 ? -15.594 -10.68 -17.734 1 92.56 130 GLY B N 1
ATOM 3228 C CA . GLY B 1 130 ? -14.766 -10.156 -18.797 1 92.56 130 GLY B CA 1
ATOM 3229 C C . GLY B 1 130 ? -15.359 -8.938 -19.484 1 92.56 130 GLY B C 1
ATOM 3230 O O . GLY B 1 130 ? -16.469 -9 -20.031 1 92.56 130 GLY B O 1
ATOM 3231 N N . VAL B 1 131 ? -14.617 -7.797 -19.328 1 89 131 VAL B N 1
ATOM 3232 C CA . 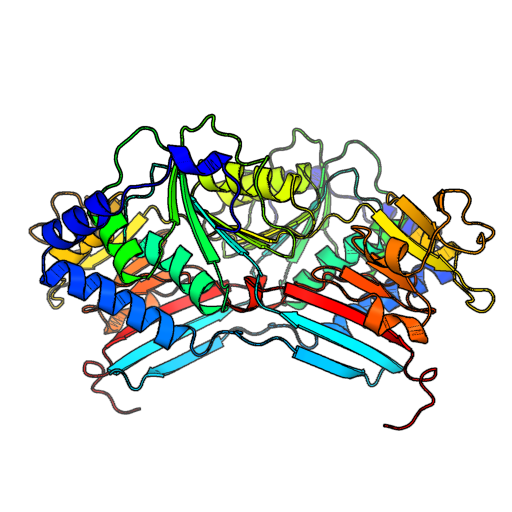VAL B 1 131 ? -15.164 -6.57 -19.891 1 89 131 VAL B CA 1
ATOM 3233 C C . VAL B 1 131 ? -14.195 -6.004 -20.938 1 89 131 VAL B C 1
ATOM 3235 O O . VAL B 1 131 ? -12.984 -6.211 -20.828 1 89 131 VAL B O 1
ATOM 3238 N N . PRO B 1 132 ? -14.711 -5.324 -21.891 1 84.81 132 PRO B N 1
ATOM 3239 C CA . PRO B 1 132 ? -13.805 -4.668 -22.844 1 84.81 132 PRO B CA 1
ATOM 3240 C C . PRO B 1 132 ? -12.945 -3.588 -22.188 1 84.81 132 PRO B C 1
ATOM 3242 O O . PRO B 1 132 ? -13.297 -3.078 -21.125 1 84.81 132 PRO B O 1
ATOM 3245 N N . ALA B 1 133 ? -11.828 -3.328 -22.781 1 75.69 133 ALA B N 1
ATOM 3246 C CA . ALA B 1 133 ? -10.898 -2.334 -22.25 1 75.69 133 ALA B CA 1
ATOM 3247 C C . ALA B 1 133 ? -11.578 -0.978 -22.094 1 75.69 133 ALA B C 1
ATOM 3249 O O . ALA B 1 133 ? -11.227 -0.201 -21.203 1 75.69 133 ALA B O 1
ATOM 3250 N N . SER B 1 134 ? -12.578 -0.74 -22.859 1 73.81 134 SER B N 1
ATOM 3251 C CA . SER B 1 134 ? -13.25 0.554 -22.891 1 73.81 134 SER B CA 1
ATOM 3252 C C . SER B 1 134 ? -14.312 0.636 -21.797 1 73.81 134 SER B C 1
ATOM 3254 O O . SER B 1 134 ? -14.891 1.702 -21.562 1 73.81 134 SER B O 1
ATOM 3256 N N . PHE B 1 135 ? -14.469 -0.51 -21.156 1 75.31 135 PHE B N 1
ATOM 3257 C CA . PHE B 1 135 ? -15.555 -0.571 -20.172 1 75.31 135 PHE B CA 1
ATOM 3258 C C . PHE B 1 135 ? -15.219 0.26 -18.938 1 75.31 135 PHE B C 1
ATOM 3260 O O . PHE B 1 135 ? -14.18 0.064 -18.312 1 75.31 135 PHE B O 1
ATOM 3267 N N . ALA B 1 136 ? -15.992 1.348 -18.609 1 66.5 136 ALA B N 1
ATOM 3268 C CA . ALA B 1 136 ? -15.859 2.123 -17.375 1 66.5 136 ALA B CA 1
ATOM 3269 C C . ALA B 1 136 ? -16.812 1.605 -16.297 1 66.5 136 ALA B C 1
ATOM 3271 O O . ALA B 1 136 ? -18.031 1.582 -16.5 1 66.5 136 ALA B O 1
ATOM 3272 N N . ILE B 1 137 ? -16.312 0.944 -15.211 1 64.81 137 ILE B N 1
ATOM 3273 C CA . ILE B 1 137 ? -17.062 0.307 -14.141 1 64.81 137 ILE B CA 1
ATOM 3274 C C . ILE B 1 137 ? -17.844 1.366 -13.359 1 64.81 137 ILE B C 1
ATOM 3276 O O . ILE B 1 137 ? -18.578 1.041 -12.43 1 64.81 137 ILE B O 1
ATOM 3280 N N . GLN B 1 138 ? -18 2.67 -13.609 1 61.59 138 GLN B N 1
ATOM 3281 C CA . GLN B 1 138 ? -18.438 3.818 -12.82 1 61.59 138 GLN B CA 1
ATOM 3282 C C . GLN B 1 138 ? -19.766 3.531 -12.125 1 61.59 138 GLN B C 1
ATOM 3284 O O . GLN B 1 138 ? -20 3.984 -11.008 1 61.59 138 GLN B O 1
ATOM 3289 N N . GLU B 1 139 ? -20.891 2.934 -12.688 1 57.56 139 GLU B N 1
ATOM 3290 C CA . GLU B 1 139 ? -22.25 3.188 -12.242 1 57.56 139 GLU B CA 1
ATOM 3291 C C . GLU B 1 139 ? -22.703 2.158 -11.211 1 57.56 139 GLU B C 1
ATOM 3293 O O . GLU B 1 139 ? -23.828 2.219 -10.703 1 57.56 139 GLU B O 1
ATOM 3298 N N . THR B 1 140 ? -21.766 1.27 -10.742 1 62.25 140 THR B N 1
ATOM 3299 C CA . THR B 1 140 ? -22.547 0.265 -10.023 1 62.25 140 THR B CA 1
ATOM 3300 C C . THR B 1 140 ? -21.766 -0.258 -8.82 1 62.25 140 THR B C 1
ATOM 3302 O O . THR B 1 140 ? -21.938 -1.414 -8.422 1 62.25 140 THR B O 1
ATOM 3305 N N . LEU B 1 141 ? -21.172 0.686 -8.023 1 75.06 141 LEU B N 1
ATOM 3306 C CA . LEU B 1 141 ? -20.469 0.087 -6.898 1 75.06 141 LEU B CA 1
ATOM 3307 C C . LEU B 1 141 ? -21.312 0.147 -5.633 1 75.06 141 LEU B C 1
ATOM 3309 O O . LEU B 1 141 ? -22.125 1.065 -5.465 1 75.06 141 LEU B O 1
ATOM 3313 N N . PRO B 1 142 ? -21.266 -1.02 -4.867 1 78.06 142 PRO B N 1
ATOM 3314 C CA . PRO B 1 142 ? -21.984 -0.98 -3.596 1 78.06 142 PRO B CA 1
ATOM 3315 C C . PRO B 1 142 ? -21.516 0.152 -2.686 1 78.06 142 PRO B C 1
ATOM 3317 O O . PRO B 1 142 ? -20.422 0.674 -2.863 1 78.06 142 PRO B O 1
ATOM 3320 N N . ALA B 1 143 ? -22.469 0.498 -1.806 1 78.12 143 ALA B N 1
ATOM 3321 C CA . ALA B 1 143 ? -22.078 1.477 -0.788 1 78.12 143 ALA B CA 1
ATOM 3322 C C . ALA B 1 143 ? -21.141 0.864 0.237 1 78.12 143 ALA B C 1
ATOM 3324 O O . ALA B 1 143 ? -21.062 -0.36 0.368 1 78.12 143 ALA B O 1
ATOM 3325 N N . GLY B 1 144 ? -20.359 1.701 0.921 1 83.94 144 GLY B N 1
ATOM 3326 C CA . GLY B 1 144 ? -19.484 1.237 1.993 1 83.94 144 GLY B CA 1
ATOM 3327 C C . GLY B 1 144 ? -18.031 1.163 1.589 1 83.94 144 GLY B C 1
ATOM 3328 O O . GLY B 1 144 ? -17.688 1.359 0.42 1 83.94 144 GLY B O 1
ATOM 3329 N N . PRO B 1 145 ? -17.234 0.853 2.59 1 90.56 145 PRO B N 1
ATOM 3330 C CA . PRO B 1 145 ? -15.789 0.813 2.324 1 90.56 145 PRO B CA 1
ATOM 3331 C C . PRO B 1 145 ? -15.367 -0.439 1.561 1 90.56 145 PRO B C 1
ATOM 3333 O O . PRO B 1 145 ? -15.461 -1.55 2.09 1 90.56 145 PRO B O 1
ATOM 3336 N N . GLY B 1 146 ? -15.039 -0.23 0.331 1 93.19 146 GLY B N 1
ATOM 3337 C CA . GLY B 1 146 ? -14.578 -1.318 -0.517 1 93.19 146 GLY B CA 1
ATOM 3338 C C . GLY B 1 146 ? -13.086 -1.303 -0.752 1 93.19 146 GLY B C 1
ATOM 3339 O O . GLY B 1 146 ? -12.406 -0.338 -0.394 1 93.19 146 GLY B O 1
ATOM 3340 N N . THR B 1 147 ? -12.578 -2.41 -1.205 1 95.5 147 THR B N 1
ATOM 3341 C CA . THR B 1 147 ? -11.172 -2.525 -1.578 1 95.5 147 THR B CA 1
ATOM 3342 C C . THR B 1 147 ? -11.031 -3.059 -3.002 1 95.5 147 THR B C 1
ATOM 3344 O O . THR B 1 147 ? -11.703 -4.023 -3.377 1 95.5 147 THR B O 1
ATOM 3347 N N . VAL B 1 148 ? -10.242 -2.387 -3.756 1 94.5 148 VAL B N 1
ATOM 3348 C CA . VAL B 1 148 ? -9.961 -2.814 -5.125 1 94.5 148 VAL B CA 1
ATOM 3349 C C . VAL B 1 148 ? -8.492 -3.186 -5.262 1 94.5 148 VAL B C 1
ATOM 3351 O O . VAL B 1 148 ? -7.609 -2.385 -4.938 1 94.5 148 VAL B O 1
ATOM 3354 N N . VAL B 1 149 ? -8.227 -4.41 -5.723 1 96.62 149 VAL B N 1
ATOM 3355 C CA . VAL B 1 149 ? -6.875 -4.895 -5.996 1 96.62 149 VAL B CA 1
ATOM 3356 C C . VAL B 1 149 ? -6.633 -4.922 -7.504 1 96.62 149 VAL B C 1
ATOM 3358 O O . VAL B 1 149 ? -7.453 -5.441 -8.258 1 96.62 149 VAL B O 1
ATOM 3361 N N . SER B 1 150 ? -5.531 -4.352 -7.934 1 95.06 150 SER B N 1
ATOM 3362 C CA . SER B 1 150 ? -5.234 -4.289 -9.359 1 95.06 150 SER B CA 1
ATOM 3363 C C . SER B 1 150 ? -4.008 -5.133 -9.703 1 95.06 150 SER B C 1
ATOM 3365 O O . SER B 1 150 ? -3.068 -5.223 -8.914 1 95.06 150 SER B O 1
ATOM 3367 N N . VAL B 1 151 ? -4.051 -5.758 -10.844 1 94.69 151 VAL B N 1
ATOM 3368 C CA . VAL B 1 151 ? -2.908 -6.473 -11.398 1 94.69 151 VAL B CA 1
ATOM 3369 C C . VAL B 1 151 ? -2.689 -6.047 -12.852 1 94.69 151 VAL B C 1
ATOM 3371 O O . VAL B 1 151 ? -3.582 -6.191 -13.688 1 94.69 151 VAL B O 1
ATOM 3374 N N . GLY B 1 152 ? -1.526 -5.516 -13.102 1 90.25 152 GLY B N 1
ATOM 3375 C CA . GLY B 1 152 ? -1.227 -5.055 -14.453 1 90.25 152 GLY B CA 1
ATOM 3376 C C . GLY B 1 152 ? -1.705 -3.641 -14.719 1 90.25 152 GLY B C 1
ATOM 3377 O O . GLY B 1 152 ? -2.459 -3.072 -13.922 1 90.25 152 GLY B O 1
ATOM 3378 N N . GLU B 1 153 ? -1.366 -3.117 -15.859 1 85.56 153 GLU B N 1
ATOM 3379 C CA . GLU B 1 153 ? -1.586 -1.711 -16.188 1 85.56 153 GLU B CA 1
ATOM 3380 C C . GLU B 1 153 ? -3.074 -1.403 -16.328 1 85.56 153 GLU B C 1
ATOM 3382 O O . GLU B 1 153 ? -3.572 -0.438 -15.742 1 85.56 153 GLU B O 1
ATOM 3387 N N . GLN B 1 154 ? -3.764 -2.15 -17.141 1 88 154 GLN B N 1
ATOM 3388 C CA . GLN B 1 154 ? -5.188 -1.898 -17.328 1 88 154 GLN B CA 1
ATOM 3389 C C . GLN B 1 154 ? -5.961 -2.127 -16.031 1 88 154 GLN B C 1
ATOM 3391 O O . GLN B 1 154 ? -6.969 -1.463 -15.789 1 88 154 GLN B O 1
ATOM 3396 N N . GLY B 1 155 ? -5.504 -3.127 -15.266 1 90.12 155 GLY B N 1
ATOM 3397 C CA . GLY B 1 155 ? -6.086 -3.32 -13.945 1 90.12 155 GLY B CA 1
ATOM 3398 C C . GLY B 1 155 ? -5.965 -2.098 -13.055 1 90.12 155 GLY B C 1
ATOM 3399 O O . GLY B 1 155 ? -6.918 -1.731 -12.367 1 90.12 155 GLY B O 1
ATOM 3400 N N . ARG B 1 156 ? -4.824 -1.442 -13.094 1 87.88 156 ARG B N 1
ATOM 3401 C CA . ARG B 1 156 ? -4.574 -0.242 -12.297 1 87.88 156 ARG B CA 1
ATOM 3402 C C . ARG B 1 156 ? -5.477 0.905 -12.742 1 87.88 156 ARG B C 1
ATOM 3404 O O . ARG B 1 156 ? -6.031 1.625 -11.906 1 87.88 156 ARG B O 1
ATOM 3411 N N . VAL B 1 157 ? -5.613 1.041 -14 1 85.75 157 VAL B N 1
ATOM 3412 C CA . VAL B 1 157 ? -6.465 2.09 -14.547 1 85.75 157 VAL B CA 1
ATOM 3413 C C . VAL B 1 157 ? -7.91 1.871 -14.102 1 85.75 157 VAL B C 1
ATOM 3415 O O . VAL B 1 157 ? -8.586 2.812 -13.68 1 85.75 157 VAL B O 1
ATOM 3418 N N . ALA B 1 158 ? -8.336 0.674 -14.172 1 87.56 158 ALA B N 1
ATOM 3419 C CA . ALA B 1 158 ? -9.688 0.33 -13.75 1 87.56 158 ALA B CA 1
ATOM 3420 C C . ALA B 1 158 ? -9.891 0.604 -12.266 1 87.56 158 ALA B C 1
ATOM 3422 O O . ALA B 1 158 ? -10.922 1.144 -11.859 1 87.56 158 ALA B O 1
ATOM 3423 N N . ALA B 1 159 ? -8.875 0.187 -11.484 1 88.06 159 ALA B N 1
ATOM 3424 C CA . ALA B 1 159 ? -8.938 0.413 -10.039 1 88.06 159 ALA B CA 1
ATOM 3425 C C . ALA B 1 159 ? -9.031 1.903 -9.727 1 88.06 159 ALA B C 1
ATOM 3427 O O . ALA B 1 159 ? -9.805 2.312 -8.859 1 88.06 159 ALA B O 1
ATOM 3428 N N . GLN B 1 160 ? -8.297 2.678 -10.398 1 83.69 160 GLN B N 1
ATOM 3429 C CA . GLN B 1 160 ? -8.32 4.121 -10.195 1 83.69 160 GLN B CA 1
ATOM 3430 C C . GLN B 1 160 ? -9.688 4.707 -10.539 1 83.69 160 GLN B C 1
ATOM 3432 O O . GLN B 1 160 ? -10.172 5.613 -9.859 1 83.69 160 GLN B O 1
ATOM 3437 N N . THR B 1 161 ? -10.227 4.227 -11.625 1 83.62 161 THR B N 1
ATOM 3438 C CA . THR B 1 161 ? -11.562 4.664 -12.031 1 83.62 161 THR B CA 1
ATOM 3439 C C . THR B 1 161 ? -12.586 4.336 -10.945 1 83.62 161 THR B C 1
ATOM 3441 O O . THR B 1 161 ? -13.422 5.172 -10.609 1 83.62 161 THR B O 1
ATOM 3444 N N . ILE B 1 162 ? -12.5 3.17 -10.391 1 85.5 162 ILE B N 1
ATOM 3445 C CA . ILE B 1 162 ? -13.406 2.752 -9.32 1 85.5 162 ILE B CA 1
ATOM 3446 C C . ILE B 1 162 ? -13.227 3.66 -8.109 1 85.5 162 ILE B C 1
ATOM 3448 O O . ILE B 1 162 ? -14.203 4.121 -7.52 1 85.5 162 ILE B O 1
ATOM 3452 N N . GLN B 1 163 ? -11.984 3.895 -7.75 1 84.06 163 GLN B N 1
ATOM 3453 C CA . GLN B 1 163 ? -11.695 4.738 -6.598 1 84.06 163 GLN B CA 1
ATOM 3454 C C . GLN B 1 163 ? -12.25 6.148 -6.793 1 84.06 163 GLN B C 1
ATOM 3456 O O . GLN B 1 163 ? -12.664 6.797 -5.828 1 84.06 163 GLN B O 1
ATOM 3461 N N . SER B 1 164 ? -12.305 6.613 -8.016 1 80.62 164 SER B N 1
ATOM 3462 C CA . SER B 1 164 ? -12.758 7.969 -8.297 1 80.62 164 SER B CA 1
ATOM 3463 C C . SER B 1 164 ? -14.258 8.109 -8.078 1 80.62 164 SER B C 1
ATOM 3465 O O . SER B 1 164 ? -14.758 9.203 -7.816 1 80.62 164 SER B O 1
ATOM 3467 N N . VAL B 1 165 ? -14.961 7.043 -8.172 1 80.69 165 VAL B N 1
ATOM 3468 C CA . VAL B 1 165 ? -16.406 7.137 -8.07 1 80.69 165 VAL B CA 1
ATOM 3469 C C . VAL B 1 165 ? -16.875 6.504 -6.762 1 80.69 165 VAL B C 1
ATOM 3471 O O . VAL B 1 165 ? -18.078 6.48 -6.469 1 80.69 165 VAL B O 1
ATOM 3474 N N . SER B 1 166 ? -16 5.969 -6.027 1 81.56 166 SER B N 1
ATOM 3475 C CA . SER B 1 166 ? -16.312 5.383 -4.727 1 81.56 166 SER B CA 1
ATOM 3476 C C . SER B 1 166 ? -15.43 5.957 -3.631 1 81.56 166 SER B C 1
ATOM 3478 O O . SER B 1 166 ? -14.422 5.352 -3.254 1 81.56 166 SER B O 1
ATOM 3480 N N . PRO B 1 167 ? -15.922 7.031 -3.113 1 74.81 167 PRO B N 1
ATOM 3481 C CA . PRO B 1 167 ? -15.141 7.613 -2.021 1 74.81 167 PRO B CA 1
ATOM 3482 C C . PRO B 1 167 ? -14.961 6.652 -0.848 1 74.81 167 PRO B C 1
ATOM 3484 O O . PRO B 1 167 ? -15.891 5.934 -0.486 1 74.81 167 PRO B O 1
ATOM 3487 N N . GLY B 1 168 ? -13.758 6.523 -0.367 1 77.06 168 GLY B N 1
ATOM 3488 C CA . GLY B 1 168 ? -13.461 5.656 0.762 1 77.06 168 GLY B CA 1
ATOM 3489 C C . GLY B 1 168 ? -12.938 4.293 0.347 1 77.06 168 GLY B C 1
ATOM 3490 O O . GLY B 1 168 ? -12.539 3.492 1.194 1 77.06 168 GLY B O 1
ATOM 3491 N N . CYS B 1 169 ? -13.078 4.051 -0.945 1 88.38 169 CYS B N 1
ATOM 3492 C CA . CYS B 1 169 ? -12.555 2.791 -1.462 1 88.38 169 CYS B CA 1
ATOM 3493 C C . CYS B 1 169 ? -11.031 2.777 -1.428 1 88.38 169 CYS B C 1
ATOM 3495 O O . CYS B 1 169 ? -10.391 3.768 -1.786 1 88.38 169 CYS B O 1
ATOM 3497 N N . ARG B 1 170 ? -10.523 1.664 -0.977 1 91.12 170 ARG B N 1
ATOM 3498 C CA . ARG B 1 170 ? -9.078 1.5 -0.921 1 91.12 170 ARG B CA 1
ATOM 3499 C C . ARG B 1 170 ? -8.555 0.775 -2.16 1 91.12 170 ARG B C 1
ATOM 3501 O O . ARG B 1 170 ? -9.156 -0.203 -2.609 1 91.12 170 ARG B O 1
ATOM 3508 N N . GLY B 1 171 ? -7.504 1.33 -2.678 1 91.44 171 GLY B N 1
ATOM 3509 C CA . GLY B 1 171 ? -6.828 0.674 -3.785 1 91.44 171 GLY B CA 1
ATOM 3510 C C . GLY B 1 171 ? -5.5 0.054 -3.393 1 91.44 171 GLY B C 1
ATOM 3511 O O . GLY B 1 171 ? -4.727 0.651 -2.641 1 91.44 171 GLY B O 1
ATOM 3512 N N . VAL B 1 172 ? -5.266 -1.184 -3.859 1 93 172 VAL B N 1
ATOM 3513 C CA . VAL B 1 172 ? -4 -1.873 -3.631 1 93 172 VAL B CA 1
ATOM 3514 C C . VAL B 1 172 ? -3.469 -2.428 -4.953 1 93 172 VAL B C 1
ATOM 3516 O O . VAL B 1 172 ? -4.164 -3.178 -5.641 1 93 172 VAL B O 1
ATOM 3519 N N . ASP B 1 173 ? -2.26 -2.049 -5.273 1 90.62 173 ASP B N 1
ATOM 3520 C CA . ASP B 1 173 ? -1.62 -2.576 -6.477 1 90.62 173 ASP B CA 1
ATOM 3521 C C . ASP B 1 173 ? -0.845 -3.855 -6.168 1 90.62 173 ASP B C 1
ATOM 3523 O O . ASP B 1 173 ? 0.175 -3.818 -5.477 1 90.62 173 ASP B O 1
ATOM 3527 N N . HIS B 1 174 ? -1.358 -4.902 -6.707 1 93.69 174 HIS B N 1
ATOM 3528 C CA . HIS B 1 174 ? -0.624 -6.16 -6.641 1 93.69 174 HIS B CA 1
ATOM 3529 C C . HIS B 1 174 ? 0.505 -6.195 -7.664 1 93.69 174 HIS B C 1
ATOM 3531 O O . HIS B 1 174 ? 0.324 -5.77 -8.805 1 93.69 174 HIS B O 1
ATOM 3537 N N . PRO B 1 175 ? 1.66 -6.727 -7.266 1 90.25 175 PRO B N 1
ATOM 3538 C CA . PRO B 1 175 ? 2.732 -6.859 -8.258 1 90.25 175 PRO B CA 1
ATOM 3539 C C . PRO B 1 175 ? 2.316 -7.691 -9.469 1 90.25 175 PRO B C 1
ATOM 3541 O O . PRO B 1 175 ? 1.473 -8.586 -9.344 1 90.25 175 PRO B O 1
ATOM 3544 N N . ASP B 1 176 ? 2.816 -7.32 -10.602 1 91.06 176 ASP B N 1
ATOM 3545 C CA . ASP B 1 176 ? 2.648 -8.023 -11.875 1 91.06 176 ASP B CA 1
ATOM 3546 C C . ASP B 1 176 ? 3.963 -8.648 -12.328 1 91.06 176 ASP B C 1
ATOM 3548 O O . ASP B 1 176 ? 4.637 -8.117 -13.211 1 91.06 176 ASP B O 1
ATOM 3552 N N . PRO B 1 177 ? 4.312 -9.789 -11.695 1 93.69 177 PRO B N 1
ATOM 3553 C CA . PRO B 1 177 ? 5.598 -10.398 -12.039 1 93.69 177 PRO B CA 1
ATOM 3554 C C . PRO B 1 177 ? 5.719 -10.727 -13.523 1 93.69 177 PRO B C 1
ATOM 3556 O O . PRO B 1 177 ? 4.742 -11.141 -14.148 1 93.69 177 PRO B O 1
ATOM 3559 N N . LYS B 1 178 ? 6.969 -10.562 -14.047 1 93.12 178 LYS B N 1
ATOM 3560 C CA . LYS B 1 178 ? 7.207 -10.805 -15.469 1 93.12 178 LYS B CA 1
ATOM 3561 C C . LYS B 1 178 ? 8.344 -11.797 -15.672 1 93.12 178 LYS B C 1
ATOM 3563 O O . LYS B 1 178 ? 8.328 -12.578 -16.625 1 93.12 178 LYS B O 1
ATOM 3568 N N . ARG B 1 179 ? 9.273 -11.812 -14.789 1 95.31 179 ARG B N 1
ATOM 3569 C CA . ARG B 1 179 ? 10.5 -12.562 -15.031 1 95.31 179 ARG B CA 1
ATOM 3570 C C . ARG B 1 179 ? 10.844 -13.453 -13.844 1 95.31 179 ARG B C 1
ATOM 3572 O O . ARG B 1 179 ? 10.93 -12.977 -12.711 1 95.31 179 ARG B O 1
ATOM 3579 N N . LEU B 1 180 ? 11.07 -14.656 -14.141 1 97.94 180 LEU B N 1
ATOM 3580 C CA . LEU B 1 180 ? 11.469 -15.641 -13.148 1 97.94 180 LEU B CA 1
ATOM 3581 C C . LEU B 1 180 ? 12.844 -16.219 -13.484 1 97.94 180 LEU B C 1
ATOM 3583 O O . LEU B 1 180 ? 13.281 -16.172 -14.641 1 97.94 180 LEU B O 1
ATOM 3587 N N . GLY B 1 181 ? 13.531 -16.656 -12.477 1 97.62 181 GLY B N 1
ATOM 3588 C CA . GLY B 1 181 ? 14.797 -17.344 -12.641 1 97.62 181 GLY B CA 1
ATOM 3589 C C . GLY B 1 181 ? 14.812 -18.719 -11.992 1 97.62 181 GLY B C 1
ATOM 3590 O O . GLY B 1 181 ? 14.25 -18.906 -10.914 1 97.62 181 GLY B O 1
ATOM 3591 N N . LEU B 1 182 ? 15.383 -19.656 -12.68 1 96.94 182 LEU B N 1
ATOM 3592 C CA . LEU B 1 182 ? 15.57 -21 -12.156 1 96.94 182 LEU B CA 1
ATOM 3593 C C . LEU B 1 182 ? 17.047 -21.391 -12.195 1 96.94 182 LEU B C 1
ATOM 3595 O O . LEU B 1 182 ? 17.688 -21.312 -13.242 1 96.94 182 LEU B O 1
ATOM 3599 N N . TRP B 1 183 ? 17.531 -21.688 -11.039 1 96 183 TRP B N 1
ATOM 3600 C CA . TRP B 1 183 ? 18.875 -22.234 -10.938 1 96 183 TRP B CA 1
ATOM 3601 C C . TRP B 1 183 ? 18.844 -23.75 -10.906 1 96 183 TRP B C 1
ATOM 3603 O O . TRP B 1 183 ? 18.438 -24.344 -9.906 1 96 183 TRP B O 1
ATOM 3613 N N . ASN B 1 184 ? 19.281 -24.359 -12 1 91.5 184 ASN B N 1
ATOM 3614 C CA . ASN B 1 184 ? 19.156 -25.812 -12.125 1 91.5 184 ASN B CA 1
ATOM 3615 C C . ASN B 1 184 ? 20.516 -26.5 -11.961 1 91.5 184 ASN B C 1
ATOM 3617 O O . ASN B 1 184 ? 21.438 -26.281 -12.75 1 91.5 184 ASN B O 1
ATOM 3621 N N . ARG B 1 185 ? 20.625 -27.125 -10.828 1 76.81 185 ARG B N 1
ATOM 3622 C CA . ARG B 1 185 ? 21.781 -27.984 -10.594 1 76.81 185 ARG B CA 1
ATOM 3623 C C . ARG B 1 185 ? 21.453 -29.438 -10.969 1 76.81 185 ARG B C 1
ATOM 3625 O O . ARG B 1 185 ? 20.297 -29.781 -11.219 1 76.81 185 ARG B O 1
ATOM 3632 N N . GLU B 1 186 ? 22.469 -30.328 -11.102 1 65.25 186 GLU B N 1
ATOM 3633 C CA . GLU B 1 186 ? 22.375 -31.734 -11.492 1 65.25 186 GLU B CA 1
ATOM 3634 C C . GLU B 1 186 ? 21.375 -32.469 -10.617 1 65.25 186 GLU B C 1
ATOM 3636 O O . GLU B 1 186 ? 20.734 -33.438 -11.07 1 65.25 186 GLU B O 1
ATOM 3641 N N . GLN B 1 187 ? 21.062 -31.906 -9.469 1 63.97 187 GLN B N 1
ATOM 3642 C CA . GLN B 1 187 ? 20.344 -32.812 -8.555 1 63.97 187 GLN B CA 1
ATOM 3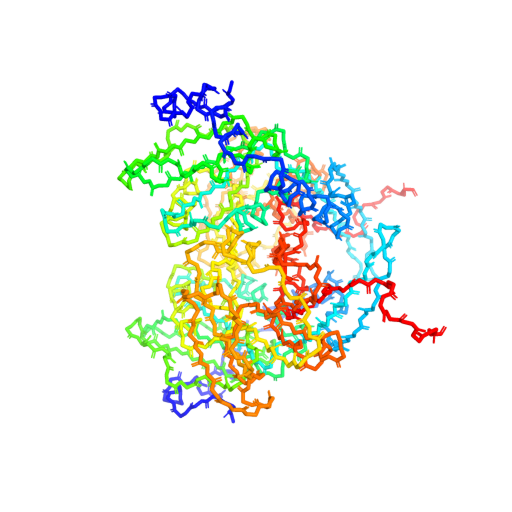643 C C . GLN B 1 187 ? 18.938 -32.312 -8.297 1 63.97 187 GLN B C 1
ATOM 3645 O O . GLN B 1 187 ? 18.109 -33.031 -7.742 1 63.97 187 GLN B O 1
ATOM 3650 N N . ALA B 1 188 ? 18.469 -31.25 -8.859 1 65.69 188 ALA B N 1
ATOM 3651 C CA . ALA B 1 188 ? 17.125 -30.812 -8.469 1 65.69 188 ALA B CA 1
ATOM 3652 C C . ALA B 1 188 ? 16.078 -31.312 -9.461 1 65.69 188 ALA B C 1
ATOM 3654 O O . ALA B 1 188 ? 16.328 -31.359 -10.672 1 65.69 188 ALA B O 1
ATOM 3655 N N . SER B 1 189 ? 15.023 -32 -8.797 1 83.62 189 SER B N 1
ATOM 3656 C CA . SER B 1 189 ? 13.883 -32.406 -9.625 1 83.62 189 SER B CA 1
ATOM 3657 C C . SER B 1 189 ? 12.781 -31.344 -9.602 1 83.62 189 SER B C 1
ATOM 3659 O O . SER B 1 189 ? 12.125 -31.156 -8.578 1 83.62 189 SER B O 1
ATOM 3661 N N . TRP B 1 190 ? 12.68 -30.625 -10.672 1 92.06 190 TRP B N 1
ATOM 3662 C CA . TRP B 1 190 ? 11.656 -29.578 -10.789 1 92.06 190 TRP B CA 1
ATOM 3663 C C . TRP B 1 190 ? 10.414 -30.125 -11.484 1 92.06 190 TRP B C 1
ATOM 3665 O O . TRP B 1 190 ? 10.508 -30.891 -12.445 1 92.06 190 TRP B O 1
ATOM 3675 N N . ASN B 1 191 ? 9.297 -29.781 -10.938 1 94.44 191 ASN B N 1
ATOM 3676 C CA . ASN B 1 191 ? 8.047 -30.047 -11.641 1 94.44 191 ASN B CA 1
ATOM 3677 C C . ASN B 1 191 ? 7.84 -29.078 -12.797 1 94.44 191 ASN B C 1
ATOM 3679 O O . ASN B 1 191 ? 7.227 -28.031 -12.633 1 94.44 191 ASN B O 1
ATOM 3683 N N . THR B 1 192 ? 8.273 -29.484 -13.992 1 94.12 192 THR B N 1
ATOM 3684 C CA . THR B 1 192 ? 8.312 -28.578 -15.133 1 94.12 192 THR B CA 1
ATOM 3685 C C . THR B 1 192 ? 6.91 -28.328 -15.68 1 94.12 192 THR B C 1
ATOM 3687 O O . THR B 1 192 ? 6.633 -27.266 -16.234 1 94.12 192 THR B O 1
ATOM 3690 N N . GLU B 1 193 ? 6.105 -29.297 -15.508 1 95 193 GLU B N 1
ATOM 3691 C CA . GLU B 1 193 ? 4.723 -29.078 -15.93 1 95 193 GLU B CA 1
ATOM 3692 C C . GLU B 1 193 ? 4.055 -28 -15.086 1 95 193 GLU B C 1
ATOM 3694 O O . GLU B 1 193 ? 3.363 -27.125 -15.609 1 95 193 GLU B O 1
ATOM 3699 N N . ALA B 1 194 ? 4.242 -28.094 -13.797 1 96.69 194 ALA B N 1
ATOM 3700 C CA . ALA B 1 194 ? 3.686 -27.094 -12.898 1 96.69 194 ALA B CA 1
ATOM 3701 C C . ALA B 1 194 ? 4.219 -25.703 -13.234 1 96.69 194 ALA B C 1
ATOM 3703 O O . ALA B 1 194 ? 3.457 -24.734 -13.297 1 96.69 194 ALA B O 1
ATOM 3704 N N . LEU B 1 195 ? 5.523 -25.641 -13.445 1 96.19 195 LEU B N 1
ATOM 3705 C CA . LEU B 1 195 ? 6.133 -24.359 -13.797 1 96.19 195 LEU B CA 1
ATOM 3706 C C . LEU B 1 195 ? 5.492 -23.781 -15.055 1 96.19 195 LEU B C 1
ATOM 3708 O O . LEU B 1 195 ? 5.141 -22.594 -15.086 1 96.19 195 LEU B O 1
ATOM 3712 N N . SER B 1 196 ? 5.27 -24.609 -16.062 1 96.12 196 SER B N 1
ATOM 3713 C CA . SER B 1 196 ? 4.738 -24.172 -17.359 1 96.12 196 SER B CA 1
ATOM 3714 C C . SER B 1 196 ? 3.277 -23.75 -17.234 1 96.12 196 SER B C 1
ATOM 3716 O O . SER B 1 196 ? 2.848 -22.781 -17.859 1 96.12 196 SER B O 1
ATOM 3718 N N . TRP B 1 197 ? 2.598 -24.469 -16.438 1 97.12 197 TRP B N 1
ATOM 3719 C CA . TRP B 1 197 ? 1.153 -24.266 -16.375 1 97.12 197 TRP B CA 1
ATOM 3720 C C . TRP B 1 197 ? 0.791 -23.172 -15.375 1 97.12 197 TRP B C 1
ATOM 3722 O O . TRP B 1 197 ? -0.026 -22.297 -15.664 1 97.12 197 TRP B O 1
ATOM 3732 N N . MET B 1 198 ? 1.438 -23.125 -14.164 1 98.12 198 MET B N 1
ATOM 3733 C CA . MET B 1 198 ? 1.087 -22.203 -13.086 1 98.12 198 MET B CA 1
ATOM 3734 C C . MET B 1 198 ? 1.602 -20.797 -13.367 1 98.12 198 MET B C 1
ATOM 3736 O O . MET B 1 198 ? 1.055 -19.828 -12.867 1 98.12 198 MET B O 1
ATOM 3740 N N . TYR B 1 199 ? 2.66 -20.719 -14.172 1 97.62 199 TYR B N 1
ATOM 3741 C CA . TYR B 1 199 ? 3.287 -19.422 -14.422 1 97.62 199 TYR B CA 1
ATOM 3742 C C . TYR B 1 199 ? 3.176 -19.031 -15.891 1 97.62 199 TYR B C 1
ATOM 3744 O O . TYR B 1 199 ? 4.066 -18.375 -16.438 1 97.62 199 TYR B O 1
ATOM 3752 N N . ALA B 1 200 ? 2.059 -19.5 -16.516 1 96.12 200 ALA B N 1
ATOM 3753 C CA . ALA B 1 200 ? 1.781 -19.125 -17.891 1 96.12 200 ALA B CA 1
ATOM 3754 C C . ALA B 1 200 ? 1.84 -17.625 -18.094 1 96.12 200 ALA B C 1
ATOM 3756 O O . ALA B 1 200 ? 1.341 -16.859 -17.25 1 96.12 200 ALA B O 1
ATOM 3757 N N . GLY B 1 201 ? 2.445 -17.156 -19.188 1 94.44 201 GLY B N 1
ATOM 3758 C CA . GLY B 1 201 ? 2.52 -15.734 -19.531 1 94.44 201 GLY B CA 1
ATOM 3759 C C . GLY B 1 201 ? 3.773 -15.062 -19 1 94.44 201 GLY B C 1
ATOM 3760 O O . GLY B 1 201 ? 4.109 -13.953 -19.406 1 94.44 201 GLY B O 1
ATOM 3761 N N . LEU B 1 202 ? 4.523 -15.664 -18.062 1 96.5 202 LEU B N 1
ATOM 3762 C CA . LEU B 1 202 ? 5.77 -15.117 -17.531 1 96.5 202 LEU B CA 1
ATOM 3763 C C . LEU B 1 202 ? 6.969 -15.672 -18.297 1 96.5 202 LEU B C 1
ATOM 3765 O O . LEU B 1 202 ? 6.844 -16.656 -19.031 1 96.5 202 LEU B O 1
ATOM 3769 N N . SER B 1 203 ? 8.078 -15 -18.203 1 97.06 203 SER B N 1
ATOM 3770 C CA . SER B 1 203 ? 9.336 -15.5 -18.75 1 97.06 203 SER B CA 1
ATOM 3771 C C . SER B 1 203 ? 10.156 -16.203 -17.688 1 97.06 203 SER B C 1
ATOM 3773 O O . SER B 1 203 ? 10.078 -15.867 -16.5 1 97.06 203 SER B O 1
ATOM 3775 N N . LEU B 1 204 ? 10.875 -17.203 -18.109 1 97.06 204 LEU B N 1
ATOM 3776 C CA . LEU B 1 204 ? 11.719 -17.969 -17.203 1 97.06 204 LEU B CA 1
ATOM 3777 C C . LEU B 1 204 ? 13.125 -18.125 -17.781 1 97.06 204 LEU B C 1
ATOM 3779 O O . LEU B 1 204 ? 13.289 -18.625 -18.906 1 97.06 204 LEU B O 1
ATOM 3783 N N . ASP B 1 205 ? 14.117 -17.625 -17.078 1 97 205 ASP B N 1
ATOM 3784 C CA . ASP B 1 205 ? 15.516 -17.891 -17.375 1 97 205 ASP B CA 1
ATOM 3785 C C . ASP B 1 205 ? 16.016 -19.109 -16.625 1 97 205 ASP B C 1
ATOM 3787 O O . ASP B 1 205 ? 15.883 -19.188 -15.391 1 97 205 ASP B O 1
ATOM 3791 N N . VAL B 1 206 ? 16.547 -20.047 -17.344 1 95.94 206 VAL B N 1
ATOM 3792 C CA . VAL B 1 206 ? 17.094 -21.25 -16.703 1 95.94 206 VAL B CA 1
ATOM 3793 C C . VAL B 1 206 ? 18.625 -21.203 -16.75 1 95.94 206 VAL B C 1
ATOM 3795 O O . VAL B 1 206 ? 19.219 -21.203 -17.828 1 95.94 206 VAL B O 1
ATOM 3798 N N . TRP B 1 207 ? 19.125 -21.141 -15.555 1 94.69 207 TRP B N 1
ATOM 3799 C CA . TRP B 1 207 ? 20.578 -21.094 -15.422 1 94.69 207 TRP B CA 1
ATOM 3800 C C . TRP B 1 207 ? 21.141 -22.469 -15.109 1 94.69 207 TRP B C 1
ATOM 3802 O O . TRP B 1 207 ? 20.531 -23.25 -14.391 1 94.69 207 TRP B O 1
ATOM 3812 N N . GLY B 1 208 ? 22.344 -22.75 -15.547 1 87.44 208 GLY B N 1
ATOM 3813 C CA . GLY B 1 208 ? 23 -24.016 -15.312 1 87.44 208 GLY B CA 1
ATOM 3814 C C . GLY B 1 208 ? 22.656 -25.062 -16.375 1 87.44 208 GLY B C 1
ATOM 3815 O O . GLY B 1 208 ? 22.812 -24.812 -17.562 1 87.44 208 GLY B O 1
ATOM 3816 N N . ARG B 1 209 ? 22.141 -26.156 -15.883 1 84.38 209 ARG B N 1
ATOM 3817 C CA . ARG B 1 209 ? 21.828 -27.234 -16.812 1 84.38 209 ARG B CA 1
ATOM 3818 C C . ARG B 1 209 ? 20.453 -27.031 -17.438 1 84.38 209 ARG B C 1
ATOM 3820 O O . ARG B 1 209 ? 19.516 -26.641 -16.75 1 84.38 209 ARG B O 1
ATOM 3827 N N . PRO B 1 210 ? 20.438 -27.25 -18.625 1 80 210 PRO B N 1
ATOM 3828 C CA . PRO B 1 210 ? 19.109 -27.156 -19.25 1 80 210 PRO B CA 1
ATOM 3829 C C . PRO B 1 210 ? 18.094 -28.109 -18.609 1 80 210 PRO B C 1
ATOM 3831 O O . PRO B 1 210 ? 18.469 -29.172 -18.125 1 80 210 PRO B O 1
ATOM 3834 N N . VAL B 1 211 ? 16.984 -27.656 -18.469 1 80.69 211 VAL B N 1
ATOM 3835 C CA . VAL B 1 211 ? 15.875 -28.469 -17.984 1 80.69 211 VAL B CA 1
ATOM 3836 C C . VAL B 1 211 ? 15.008 -28.906 -19.156 1 80.69 211 VAL B C 1
ATOM 3838 O O . VAL B 1 211 ? 14.523 -28.078 -19.938 1 80.69 211 VAL B O 1
ATOM 3841 N N . ASP B 1 212 ? 14.844 -30.188 -19.234 1 79.12 212 ASP B N 1
ATOM 3842 C CA . ASP B 1 212 ? 14.031 -30.719 -20.328 1 79.12 212 ASP B CA 1
ATOM 3843 C C . ASP B 1 212 ? 12.562 -30.312 -20.172 1 79.12 212 ASP B C 1
ATOM 3845 O O . ASP B 1 212 ? 12.094 -30.094 -19.047 1 79.12 212 ASP B O 1
ATOM 3849 N N . ASP B 1 213 ? 11.805 -30.109 -21.156 1 84.38 213 ASP B N 1
ATOM 3850 C CA . ASP B 1 213 ? 10.367 -29.875 -21.203 1 84.38 213 ASP B CA 1
ATOM 3851 C C . ASP B 1 213 ? 10.031 -28.438 -20.859 1 84.38 213 ASP B C 1
ATOM 3853 O O . ASP B 1 213 ? 8.891 -28.125 -20.5 1 84.38 213 ASP B O 1
ATOM 3857 N N . LEU B 1 214 ? 11.062 -27.625 -20.656 1 89.75 214 LEU B N 1
ATOM 3858 C CA . LEU B 1 214 ? 10.836 -26.188 -20.516 1 89.75 214 LEU B CA 1
ATOM 3859 C C . LEU B 1 214 ? 11.266 -25.453 -21.781 1 89.75 214 LEU B C 1
ATOM 3861 O O . LEU B 1 214 ? 12.125 -24.562 -21.734 1 89.75 214 LEU B O 1
ATOM 3865 N N . SER B 1 215 ? 10.633 -25.781 -22.875 1 85.69 215 SER B N 1
ATOM 3866 C CA . SER B 1 215 ? 11.031 -25.25 -24.172 1 85.69 215 SER B CA 1
ATOM 3867 C C . SER B 1 215 ? 10.766 -23.75 -24.266 1 85.69 215 SER B C 1
ATOM 3869 O O . SER B 1 215 ? 11.398 -23.062 -25.062 1 85.69 215 SER B O 1
ATOM 3871 N N . TRP B 1 216 ? 9.914 -23.281 -23.453 1 89.88 216 TRP B N 1
ATOM 3872 C CA . TRP B 1 216 ? 9.562 -21.859 -23.5 1 89.88 216 TRP B CA 1
ATOM 3873 C C . TRP B 1 216 ? 10.555 -21.016 -22.703 1 89.88 216 TRP B C 1
ATOM 3875 O O . TRP B 1 216 ? 10.547 -19.797 -22.797 1 89.88 216 TRP B O 1
ATOM 3885 N N . ALA B 1 217 ? 11.43 -21.672 -21.891 1 94.12 217 ALA B N 1
ATOM 3886 C CA . ALA B 1 217 ? 12.375 -20.969 -21.031 1 94.12 217 ALA B CA 1
ATOM 3887 C C . ALA B 1 217 ? 13.633 -20.594 -21.797 1 94.12 217 ALA B C 1
ATOM 3889 O O . ALA B 1 217 ? 13.938 -21.188 -22.844 1 94.12 217 ALA B O 1
ATOM 3890 N N . THR B 1 218 ? 14.336 -19.562 -21.375 1 95.31 218 THR B N 1
ATOM 3891 C CA . THR B 1 218 ? 15.586 -19.094 -21.969 1 95.31 218 THR B CA 1
ATOM 3892 C C . THR B 1 218 ? 16.781 -19.625 -21.219 1 95.31 218 THR B C 1
ATOM 3894 O O . THR B 1 218 ? 17 -19.281 -20.047 1 95.31 218 THR B O 1
ATOM 3897 N N . PRO B 1 219 ? 17.578 -20.438 -21.875 1 93.62 219 PRO B N 1
ATOM 3898 C CA . PRO B 1 219 ? 18.781 -20.922 -21.219 1 93.62 219 PRO B CA 1
ATOM 3899 C C . PRO B 1 219 ? 19.859 -19.844 -21.078 1 93.62 219 PRO B C 1
ATOM 3901 O O . PRO B 1 219 ? 20.094 -19.078 -22.016 1 93.62 219 PRO B O 1
ATOM 3904 N N . LEU B 1 220 ? 20.391 -19.719 -19.906 1 93.81 220 LEU B N 1
ATOM 3905 C CA . LEU B 1 220 ? 21.438 -18.75 -19.641 1 93.81 220 LEU B CA 1
ATOM 3906 C C . LEU B 1 220 ? 22.641 -19.422 -18.969 1 93.81 220 LEU B C 1
ATOM 3908 O O . LEU B 1 220 ? 22.484 -20.453 -18.297 1 93.81 220 LEU B O 1
ATOM 3912 N N . GLU B 1 221 ? 23.781 -18.812 -19.25 1 92.69 221 GLU B N 1
ATOM 3913 C CA . GLU B 1 221 ? 25.016 -19.25 -18.594 1 92.69 221 GLU B CA 1
ATOM 3914 C C . GLU B 1 221 ? 25.578 -18.156 -17.672 1 92.69 221 GLU B C 1
ATOM 3916 O O . GLU B 1 221 ? 25.359 -16.969 -17.922 1 92.69 221 GLU B O 1
ATOM 3921 N N . GLY B 1 222 ? 26.25 -18.625 -16.625 1 93.62 222 GLY B N 1
ATOM 3922 C CA . GLY B 1 222 ? 26.875 -17.688 -15.727 1 93.62 222 GLY B CA 1
ATOM 3923 C C . GLY B 1 222 ? 27.062 -18.219 -14.32 1 93.62 222 GLY B C 1
ATOM 3924 O O . GLY B 1 222 ? 26.766 -19.391 -14.055 1 93.62 222 GLY B O 1
ATOM 3925 N N . SER B 1 223 ? 27.594 -17.375 -13.445 1 95 223 SER B N 1
ATOM 3926 C CA . SER B 1 223 ? 27.859 -17.734 -12.062 1 95 223 SER B CA 1
ATOM 3927 C C . SER B 1 223 ? 26.641 -17.516 -11.188 1 95 223 SER B C 1
ATOM 3929 O O . SER B 1 223 ? 25.672 -16.891 -11.617 1 95 223 SER B O 1
ATOM 3931 N N . TRP B 1 224 ? 26.672 -18.109 -10.016 1 95.69 224 TRP B N 1
ATOM 3932 C CA . TRP B 1 224 ? 25.625 -17.891 -9.023 1 95.69 224 TRP B CA 1
ATOM 3933 C C . TRP B 1 224 ? 25.469 -16.406 -8.711 1 95.69 224 TRP B C 1
ATOM 3935 O O . TRP B 1 224 ? 24.344 -15.914 -8.578 1 95.69 224 TRP B O 1
ATOM 3945 N N . GLU B 1 225 ? 26.609 -15.711 -8.648 1 95.38 225 GLU B N 1
ATOM 3946 C CA . GLU B 1 225 ? 26.594 -14.281 -8.367 1 95.38 225 GLU B CA 1
ATOM 3947 C C . GLU B 1 225 ? 25.859 -13.508 -9.453 1 95.38 225 GLU B C 1
ATOM 3949 O O . GLU B 1 225 ? 25.109 -12.57 -9.164 1 95.38 225 GLU B O 1
ATOM 3954 N N . MET B 1 226 ? 26.062 -13.914 -10.656 1 95.81 226 MET B N 1
ATOM 3955 C CA . MET B 1 226 ? 25.375 -13.273 -11.773 1 95.81 226 MET B CA 1
ATOM 3956 C C . MET B 1 226 ? 23.875 -13.539 -11.711 1 95.81 226 MET B C 1
ATOM 3958 O O . MET B 1 226 ? 23.062 -12.633 -11.977 1 95.81 226 MET B O 1
ATOM 3962 N N . PHE B 1 227 ? 23.531 -14.812 -11.383 1 96.75 227 PHE B N 1
ATOM 3963 C CA . PHE B 1 227 ? 22.125 -15.188 -11.211 1 96.75 227 PHE B CA 1
ATOM 3964 C C . PHE B 1 227 ? 21.453 -14.305 -10.164 1 96.75 227 PHE B C 1
ATOM 3966 O O . PHE B 1 227 ? 20.406 -13.727 -10.422 1 96.75 227 PHE B O 1
ATOM 3973 N N . CYS B 1 228 ? 22.078 -14.102 -9.016 1 95.69 228 CYS B N 1
ATOM 3974 C CA . CYS B 1 228 ? 21.516 -13.367 -7.887 1 95.69 228 CYS B CA 1
ATOM 3975 C C . CYS B 1 228 ? 21.422 -11.875 -8.195 1 95.69 228 CYS B C 1
ATOM 3977 O O . CYS B 1 228 ? 20.594 -11.172 -7.625 1 95.69 228 CYS B O 1
ATOM 3979 N N . ALA B 1 229 ? 22.234 -11.398 -9.109 1 92.69 229 ALA B N 1
ATOM 3980 C CA . ALA B 1 229 ? 22.297 -9.977 -9.43 1 92.69 229 ALA B CA 1
ATOM 3981 C C . ALA B 1 229 ? 21.172 -9.57 -10.375 1 92.69 229 ALA B C 1
ATOM 3983 O O . ALA B 1 229 ? 20.906 -8.383 -10.555 1 92.69 229 ALA B O 1
ATOM 3984 N N . ARG B 1 230 ? 20.531 -10.594 -10.984 1 92.75 230 ARG B N 1
ATOM 3985 C CA . ARG B 1 230 ? 19.438 -10.305 -11.898 1 92.75 230 ARG B CA 1
ATOM 3986 C C . ARG B 1 230 ? 18.188 -9.859 -11.133 1 92.75 230 ARG B C 1
ATOM 3988 O O . ARG B 1 230 ? 17.953 -10.297 -10 1 92.75 230 ARG B O 1
ATOM 3995 N N . SER B 1 231 ? 17.438 -8.977 -11.773 1 90.06 231 SER B N 1
ATOM 3996 C CA . SER B 1 231 ? 16.203 -8.5 -11.18 1 90.06 231 SER B CA 1
ATOM 3997 C C . SER B 1 231 ? 15.031 -9.43 -11.508 1 90.06 231 SER B C 1
ATOM 3999 O O . SER B 1 231 ? 14.242 -9.156 -12.406 1 90.06 231 SER B O 1
ATOM 4001 N N . TYR B 1 232 ? 14.945 -10.539 -10.781 1 95.69 232 TYR B N 1
ATOM 4002 C CA . TYR B 1 232 ? 13.82 -11.469 -10.906 1 95.69 232 TYR B CA 1
ATOM 4003 C C . TYR B 1 232 ? 12.742 -11.156 -9.883 1 95.69 232 TYR B C 1
ATOM 4005 O O . TYR B 1 232 ? 13.047 -10.797 -8.742 1 95.69 232 TYR B O 1
ATOM 4013 N N . ASP B 1 233 ? 11.5 -11.344 -10.273 1 94.94 233 ASP B N 1
ATOM 4014 C CA . ASP B 1 233 ? 10.391 -11.258 -9.328 1 94.94 233 ASP B CA 1
ATOM 4015 C C . ASP B 1 233 ? 10.367 -12.469 -8.398 1 94.94 233 ASP B C 1
ATOM 4017 O O . ASP B 1 233 ? 10.039 -12.352 -7.219 1 94.94 233 ASP B O 1
ATOM 4021 N N . GLY B 1 234 ? 10.68 -13.555 -8.867 1 97.44 234 GLY B N 1
ATOM 4022 C CA . GLY B 1 234 ? 10.773 -14.812 -8.156 1 97.44 234 GLY B CA 1
ATOM 4023 C C . GLY B 1 234 ? 11.828 -15.742 -8.727 1 97.44 234 GLY B C 1
ATOM 4024 O O . GLY B 1 234 ? 12.156 -15.664 -9.914 1 97.44 234 GLY B O 1
ATOM 4025 N N . VAL B 1 235 ? 12.328 -16.578 -7.891 1 98 235 VAL B N 1
ATOM 4026 C CA . VAL B 1 235 ? 13.359 -17.516 -8.344 1 98 235 VAL B CA 1
ATOM 4027 C C . VAL B 1 235 ? 13.07 -18.906 -7.797 1 98 235 VAL B C 1
ATOM 4029 O O . VAL B 1 235 ? 12.445 -19.047 -6.742 1 98 235 VAL B O 1
ATOM 4032 N N . PHE B 1 236 ? 13.469 -19.859 -8.539 1 97.19 236 PHE B N 1
ATOM 4033 C CA . PHE B 1 236 ? 13.477 -21.266 -8.156 1 97.19 236 PHE B CA 1
ATOM 4034 C C . PHE B 1 236 ? 14.906 -21.766 -7.961 1 97.19 236 PHE B C 1
ATOM 4036 O O . PHE B 1 236 ? 15.68 -21.828 -8.922 1 97.19 236 PHE B O 1
ATOM 4043 N N . VAL B 1 237 ? 15.219 -22.141 -6.75 1 96.12 237 VAL B N 1
ATOM 4044 C CA . VAL B 1 237 ? 16.594 -22.531 -6.449 1 96.12 237 VAL B CA 1
ATOM 4045 C C . VAL B 1 237 ? 16.609 -23.75 -5.531 1 96.12 237 VAL B C 1
ATOM 4047 O O . VAL B 1 237 ? 15.617 -24.031 -4.855 1 96.12 237 VAL B O 1
ATOM 4050 N N . PRO B 1 238 ? 17.734 -24.5 -5.605 1 93.75 238 PRO B N 1
ATOM 4051 C CA . PRO B 1 238 ? 17.859 -25.578 -4.621 1 93.75 238 PRO B CA 1
ATOM 4052 C C . PRO B 1 238 ? 17.828 -25.062 -3.182 1 93.75 238 PRO B C 1
ATOM 4054 O O . PRO B 1 238 ? 18.141 -23.891 -2.93 1 93.75 238 PRO B O 1
ATOM 4057 N N . GLU B 1 239 ? 17.453 -25.875 -2.279 1 91.56 239 GLU B N 1
ATOM 4058 C CA . GLU B 1 239 ? 17.234 -25.5 -0.886 1 91.56 239 GLU B CA 1
ATOM 4059 C C . GLU B 1 239 ? 18.5 -24.906 -0.269 1 91.56 239 GLU B C 1
ATOM 4061 O O . GLU B 1 239 ? 18.422 -23.984 0.541 1 91.56 239 GLU B O 1
ATOM 4066 N N . ASP B 1 240 ? 19.609 -25.469 -0.612 1 90.81 240 ASP B N 1
ATOM 4067 C CA . ASP B 1 240 ? 20.859 -25.031 -0.005 1 90.81 240 ASP B CA 1
ATOM 4068 C C . ASP B 1 240 ? 21.25 -23.625 -0.471 1 90.81 240 ASP B C 1
ATOM 4070 O O . ASP B 1 240 ? 22.141 -23.016 0.094 1 90.81 240 ASP B O 1
ATOM 4074 N N . ARG B 1 241 ? 20.5 -23.078 -1.485 1 93.75 241 ARG B N 1
ATOM 4075 C CA . ARG B 1 241 ? 20.781 -21.75 -2.01 1 93.75 241 ARG B CA 1
ATOM 4076 C C . ARG B 1 241 ? 19.688 -20.766 -1.649 1 93.75 241 ARG B C 1
ATOM 4078 O O . ARG B 1 241 ? 19.75 -19.578 -1.999 1 93.75 241 ARG B O 1
ATOM 4085 N N . MET B 1 242 ? 18.75 -21.234 -0.975 1 94.62 242 MET B N 1
ATOM 4086 C CA . MET B 1 242 ? 17.531 -20.469 -0.717 1 94.62 242 MET B CA 1
ATOM 4087 C C . MET B 1 242 ? 17.844 -19.141 -0.036 1 94.62 242 MET B C 1
ATOM 4089 O O . MET B 1 242 ? 17.438 -18.078 -0.51 1 94.62 242 MET B O 1
ATOM 4093 N N . ARG B 1 243 ? 18.656 -19.172 1.013 1 93.19 243 ARG B N 1
ATOM 4094 C CA . ARG B 1 243 ? 18.938 -17.969 1.8 1 93.19 243 ARG B CA 1
ATOM 4095 C C . ARG B 1 243 ? 19.719 -16.953 0.986 1 93.19 243 ARG B C 1
ATOM 4097 O O . ARG B 1 243 ? 19.438 -15.758 1.023 1 93.19 243 ARG B O 1
ATOM 4104 N N . SER B 1 244 ? 20.656 -17.438 0.239 1 95.38 244 SER B N 1
ATOM 4105 C CA . SER B 1 244 ? 21.516 -16.531 -0.521 1 95.38 244 SER B CA 1
ATOM 4106 C C . SER B 1 244 ? 20.797 -15.953 -1.727 1 95.38 244 SER B C 1
ATOM 4108 O O . SER B 1 244 ? 21.25 -14.992 -2.334 1 95.38 244 SER B O 1
ATOM 4110 N N . ALA B 1 245 ? 19.656 -16.547 -2.098 1 96.69 245 ALA B N 1
ATOM 4111 C CA . ALA B 1 245 ? 18.891 -16.078 -3.246 1 96.69 245 ALA B CA 1
ATOM 4112 C C . ALA B 1 245 ? 17.906 -14.984 -2.832 1 96.69 245 ALA B C 1
ATOM 4114 O O . ALA B 1 245 ? 17.297 -14.336 -3.686 1 96.69 245 ALA B O 1
ATOM 4115 N N . MET B 1 246 ? 17.734 -14.766 -1.547 1 95.5 246 MET B N 1
ATOM 4116 C CA . MET B 1 246 ? 16.766 -13.797 -1.062 1 95.5 246 MET B CA 1
ATOM 4117 C C . MET B 1 246 ? 17.219 -12.367 -1.359 1 95.5 246 MET B C 1
ATOM 4119 O O . MET B 1 246 ? 18.406 -12.055 -1.253 1 95.5 246 MET B O 1
ATOM 4123 N N . ALA B 1 247 ? 16.344 -11.57 -1.785 1 93.06 247 ALA B N 1
ATOM 4124 C CA . ALA B 1 247 ? 16.531 -10.156 -2.096 1 93.06 247 ALA B CA 1
ATOM 4125 C C . ALA B 1 247 ? 15.227 -9.383 -1.912 1 93.06 247 ALA B C 1
ATOM 4127 O O . ALA B 1 247 ? 14.133 -9.961 -1.983 1 93.06 247 ALA B O 1
ATOM 4128 N N . PRO B 1 248 ? 15.297 -8.133 -1.715 1 90.62 248 PRO B N 1
ATOM 4129 C CA . PRO B 1 248 ? 14.086 -7.34 -1.49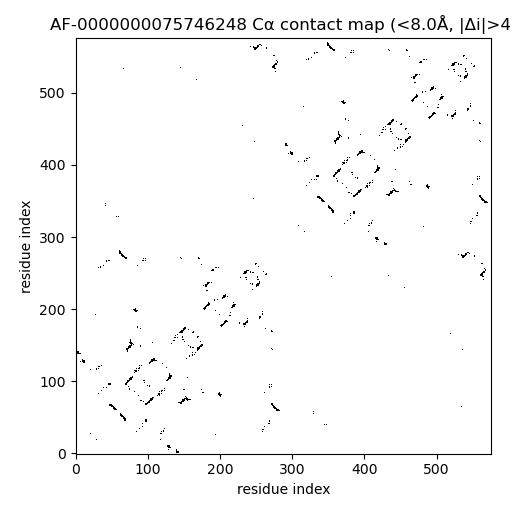2 1 90.62 248 PRO B CA 1
ATOM 4130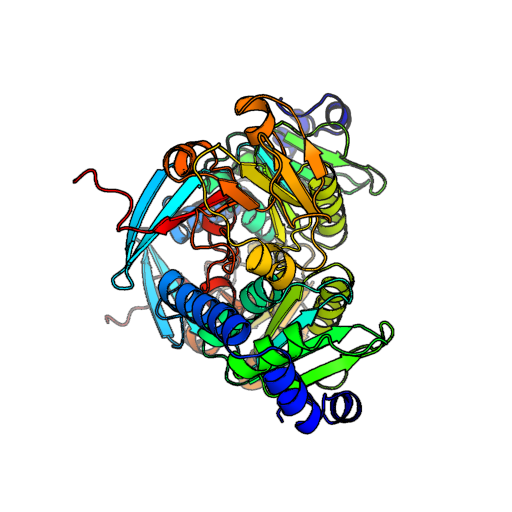 C C . PRO B 1 248 ? 13.055 -7.52 -2.598 1 90.62 248 PRO B C 1
ATOM 4132 O O . PRO B 1 248 ? 13.367 -7.348 -3.777 1 90.62 248 PRO B O 1
ATOM 4135 N N . GLY B 1 249 ? 11.891 -7.82 -2.09 1 91.69 249 GLY B N 1
ATOM 4136 C CA . GLY B 1 249 ? 10.773 -7.941 -3.01 1 91.69 249 GLY B CA 1
ATOM 4137 C C . GLY B 1 249 ? 10.742 -9.266 -3.742 1 91.69 249 GLY B C 1
ATOM 4138 O O . GLY B 1 249 ? 9.812 -9.539 -4.508 1 91.69 249 GLY B O 1
ATOM 4139 N N . ARG B 1 250 ? 11.672 -10.164 -3.518 1 95.25 250 ARG B N 1
ATOM 4140 C CA . ARG B 1 250 ? 11.797 -11.398 -4.285 1 95.25 250 ARG B CA 1
ATOM 4141 C C . ARG B 1 250 ? 11.164 -12.57 -3.547 1 95.25 250 ARG B C 1
ATOM 4143 O O . ARG B 1 250 ? 11.305 -12.688 -2.328 1 95.25 250 ARG B O 1
ATOM 4150 N N . LEU B 1 251 ? 10.469 -13.367 -4.301 1 97.75 251 LEU B N 1
ATOM 4151 C CA . LEU B 1 251 ? 10.008 -14.656 -3.785 1 97.75 251 LEU B CA 1
ATOM 4152 C C . LEU B 1 251 ? 10.969 -15.773 -4.18 1 97.75 251 LEU B C 1
ATOM 4154 O O . LEU B 1 251 ? 11.344 -15.891 -5.348 1 97.75 251 LEU B O 1
ATOM 4158 N N . VAL B 1 252 ? 11.367 -16.531 -3.217 1 98.12 252 VAL B N 1
ATOM 4159 C CA . VAL B 1 252 ? 12.273 -17.656 -3.453 1 98.12 252 VAL B CA 1
ATOM 4160 C C . VAL B 1 252 ? 11.555 -18.969 -3.182 1 98.12 252 VAL B C 1
ATOM 4162 O O . VAL B 1 252 ? 11.062 -19.203 -2.072 1 98.12 252 VAL B O 1
ATOM 4165 N N . LEU B 1 253 ? 11.516 -19.75 -4.16 1 97.69 253 LEU B N 1
ATOM 4166 C CA . LEU B 1 253 ? 10.844 -21.031 -4.039 1 97.69 253 LEU B CA 1
ATOM 4167 C C . LEU B 1 253 ? 11.828 -22.188 -4.27 1 97.69 253 LEU B C 1
ATOM 4169 O O . LEU B 1 253 ? 12.711 -22.078 -5.125 1 97.69 253 LEU B O 1
ATOM 4173 N N . THR B 1 254 ? 11.688 -23.219 -3.527 1 95.88 254 THR B N 1
ATOM 4174 C CA . THR B 1 254 ? 12.516 -24.422 -3.643 1 95.88 254 THR B CA 1
ATOM 4175 C C . THR B 1 254 ? 11.719 -25.578 -4.227 1 95.88 254 THR B C 1
ATOM 4177 O O . THR B 1 254 ? 10.516 -25.453 -4.469 1 95.88 254 THR B O 1
ATOM 4180 N N . PRO B 1 255 ? 12.422 -26.734 -4.574 1 93.69 255 PRO B N 1
ATOM 4181 C CA . PRO B 1 255 ? 11.695 -27.844 -5.176 1 93.69 255 PRO B CA 1
ATOM 4182 C C . PRO B 1 255 ? 10.477 -28.281 -4.355 1 93.69 255 PRO B C 1
ATOM 4184 O O . PRO B 1 255 ? 10.578 -28.422 -3.133 1 93.69 255 PRO B O 1
ATOM 4187 N N . GLY B 1 256 ? 9.391 -28.422 -5.023 1 93.31 256 GLY B N 1
ATOM 4188 C CA . GLY B 1 256 ? 8.148 -28.766 -4.355 1 93.31 256 GLY B CA 1
ATOM 4189 C C . GLY B 1 256 ? 7.191 -27.594 -4.23 1 93.31 256 GLY B C 1
ATOM 4190 O O . GLY B 1 256 ? 6.039 -27.766 -3.834 1 93.31 256 GLY B O 1
ATOM 4191 N N . PHE B 1 257 ? 7.641 -26.438 -4.648 1 96 257 PHE B N 1
ATOM 4192 C CA . PHE B 1 257 ? 6.809 -25.25 -4.523 1 96 257 PHE B CA 1
ATOM 4193 C C . PHE B 1 257 ? 6.625 -24.562 -5.875 1 96 257 PHE B C 1
ATOM 4195 O O . PHE B 1 257 ? 6.359 -23.375 -5.941 1 96 257 PHE B O 1
ATOM 4202 N N . GLU B 1 258 ? 6.707 -25.359 -6.957 1 95.56 258 GLU B N 1
ATOM 4203 C CA . GLU B 1 258 ? 6.602 -24.844 -8.32 1 95.56 258 GLU B CA 1
ATOM 4204 C C . GLU B 1 258 ? 5.18 -24.375 -8.625 1 95.56 258 GLU B C 1
ATOM 4206 O O . GLU B 1 258 ? 4.93 -23.781 -9.68 1 95.56 258 GLU B O 1
ATOM 4211 N N . TYR B 1 259 ? 4.289 -24.594 -7.75 1 94.94 259 TYR B N 1
ATOM 4212 C CA . TYR B 1 259 ? 2.902 -24.219 -8 1 94.94 259 TYR B CA 1
ATOM 4213 C C . TYR B 1 259 ? 2.449 -23.125 -7.039 1 94.94 259 TYR B C 1
ATOM 4215 O O . TYR B 1 259 ? 1.271 -22.766 -7.012 1 94.94 259 TYR B O 1
ATOM 4223 N N . CYS B 1 260 ? 3.412 -22.531 -6.285 1 95.56 260 CYS B N 1
ATOM 4224 C CA . CYS B 1 260 ? 3.064 -21.547 -5.273 1 95.56 260 CYS B CA 1
ATOM 4225 C C . CYS B 1 260 ? 3.568 -20.156 -5.668 1 95.56 260 CYS B C 1
ATOM 4227 O O . CYS B 1 260 ? 4.621 -20.031 -6.301 1 95.56 260 CYS B O 1
ATOM 4229 N N . TRP B 1 261 ? 2.807 -19.172 -5.352 1 97.38 261 TRP B N 1
ATOM 4230 C CA . TRP B 1 261 ? 3.197 -17.781 -5.508 1 97.38 261 TRP B CA 1
ATOM 4231 C C . TRP B 1 261 ? 2.572 -16.906 -4.414 1 97.38 261 TRP B C 1
ATOM 4233 O O . TRP B 1 261 ? 1.457 -17.172 -3.965 1 97.38 261 TRP B O 1
ATOM 4243 N N . CYS B 1 262 ? 3.289 -15.961 -3.998 1 95.88 262 CYS B N 1
ATOM 4244 C CA . CYS B 1 262 ? 2.826 -15.008 -2.994 1 95.88 262 CYS B CA 1
ATOM 4245 C C . CYS B 1 262 ? 3.568 -13.68 -3.117 1 95.88 262 CYS B C 1
ATOM 4247 O O . CYS B 1 262 ? 4.719 -13.648 -3.555 1 95.88 262 CYS B O 1
ATOM 4249 N N . ASP B 1 263 ? 2.908 -12.609 -2.828 1 94.19 263 ASP B N 1
ATOM 4250 C CA . ASP B 1 263 ? 3.572 -11.32 -2.701 1 94.19 263 ASP B CA 1
ATOM 4251 C C . ASP B 1 263 ? 4.293 -11.195 -1.359 1 94.19 263 ASP B C 1
ATOM 4253 O O . ASP B 1 263 ? 3.652 -11.102 -0.311 1 94.19 263 ASP B O 1
ATOM 4257 N N . PRO B 1 264 ? 5.648 -11.109 -1.386 1 93.38 264 PRO B N 1
ATOM 4258 C CA . PRO B 1 264 ? 6.387 -11.062 -0.121 1 93.38 264 PRO B CA 1
ATOM 4259 C C . PRO B 1 264 ? 6.051 -9.828 0.711 1 93.38 264 PRO B C 1
ATOM 4261 O O . PRO B 1 264 ? 6.27 -9.812 1.925 1 93.38 264 PRO B O 1
ATOM 4264 N N . GLU B 1 265 ? 5.504 -8.844 0.123 1 91 265 GLU B N 1
ATOM 4265 C CA . GLU B 1 265 ? 5.391 -7.566 0.818 1 91 265 GLU B CA 1
ATOM 4266 C C . GLU B 1 265 ? 3.943 -7.262 1.189 1 91 265 GLU B C 1
ATOM 4268 O O . GLU B 1 265 ? 3.656 -6.234 1.808 1 91 265 GLU B O 1
ATOM 4273 N N . LEU B 1 266 ? 3.021 -8.125 0.898 1 91.56 266 LEU B N 1
ATOM 4274 C CA . LEU B 1 266 ? 1.614 -7.891 1.203 1 91.56 266 LEU B CA 1
ATOM 4275 C C . LEU B 1 266 ? 1.304 -8.25 2.65 1 91.56 266 LEU B C 1
ATOM 4277 O O . LEU B 1 266 ? 1.659 -9.336 3.111 1 91.56 266 LEU B O 1
ATOM 4281 N N . GLU B 1 267 ? 0.701 -7.336 3.311 1 88.38 267 GLU B N 1
ATOM 4282 C CA . GLU B 1 267 ? 0.067 -7.578 4.602 1 88.38 267 GLU B CA 1
ATOM 4283 C C . GLU B 1 267 ? -1.454 -7.559 4.484 1 88.38 267 GLU B C 1
ATOM 4285 O O . GLU B 1 267 ? -2.025 -6.629 3.906 1 88.38 267 GLU B O 1
ATOM 4290 N N . LEU B 1 268 ? -2.121 -8.531 5.113 1 90.31 268 LEU B N 1
ATOM 4291 C CA . LEU B 1 268 ? -3.572 -8.625 4.988 1 90.31 268 LEU B CA 1
ATOM 4292 C C . LEU B 1 268 ? -4.246 -7.367 5.527 1 90.31 268 LEU B C 1
ATOM 4294 O O . LEU B 1 268 ? -5.281 -6.941 5.004 1 90.31 268 LEU B O 1
ATOM 4298 N N . ALA B 1 269 ? -3.623 -6.824 6.57 1 87.69 269 ALA B N 1
ATOM 4299 C CA . ALA B 1 269 ? -4.203 -5.645 7.199 1 87.69 269 ALA B CA 1
ATOM 4300 C C . ALA B 1 269 ? -4.316 -4.492 6.203 1 87.69 269 ALA B C 1
ATOM 4302 O O . ALA B 1 269 ? -5.176 -3.619 6.348 1 87.69 269 ALA B O 1
ATOM 4303 N N . SER B 1 270 ? -3.475 -4.504 5.195 1 90.25 270 SER B N 1
ATOM 4304 C CA . SER B 1 270 ? -3.475 -3.428 4.211 1 90.25 270 SER B CA 1
ATOM 4305 C C . SER B 1 270 ? -4.684 -3.523 3.283 1 90.25 270 SER B C 1
ATOM 4307 O O . SER B 1 270 ? -4.973 -2.59 2.531 1 90.25 270 SER B O 1
ATOM 4309 N N . LEU B 1 271 ? -5.422 -4.602 3.35 1 93.88 271 LEU B N 1
ATOM 4310 C CA . LEU B 1 271 ? -6.598 -4.785 2.506 1 93.88 271 LEU B CA 1
ATOM 4311 C C . LEU B 1 271 ? -7.867 -4.379 3.248 1 93.88 271 LEU B C 1
ATOM 4313 O O . LEU B 1 271 ? -8.945 -4.34 2.658 1 93.88 271 LEU B O 1
ATOM 4317 N N . GLY B 1 272 ? -7.73 -4.141 4.535 1 93.69 272 GLY B N 1
ATOM 4318 C CA . GLY B 1 272 ? -8.859 -3.699 5.344 1 93.69 272 GLY B CA 1
ATOM 4319 C C . GLY B 1 272 ? -8.953 -2.189 5.465 1 93.69 272 GLY B C 1
ATOM 4320 O O . GLY B 1 272 ? -8.352 -1.459 4.676 1 93.69 272 GLY B O 1
ATOM 4321 N N . HIS B 1 273 ? -9.82 -1.798 6.395 1 94.44 273 HIS B N 1
ATOM 4322 C CA . HIS B 1 273 ? -10.031 -0.371 6.609 1 94.44 273 HIS B CA 1
ATOM 4323 C C . HIS B 1 273 ? -9.812 0.002 8.07 1 94.44 273 HIS B C 1
ATOM 4325 O O . HIS B 1 273 ? -10.195 -0.746 8.977 1 94.44 273 HIS B O 1
ATOM 4331 N N . ARG B 1 274 ? -9.227 1.186 8.258 1 94.06 274 ARG B N 1
ATOM 4332 C CA . ARG B 1 274 ? -8.969 1.695 9.602 1 94.06 274 ARG B CA 1
ATOM 4333 C C . ARG B 1 274 ? -9.344 3.168 9.711 1 94.06 274 ARG B C 1
ATOM 4335 O O . ARG B 1 274 ? -9.328 3.895 8.711 1 94.06 274 ARG B O 1
ATOM 4342 N N . SER B 1 275 ? -9.75 3.541 10.844 1 95.38 275 SER B N 1
ATOM 4343 C CA . SER B 1 275 ? -9.914 4.934 11.25 1 95.38 275 SER B CA 1
ATOM 4344 C C . SER B 1 275 ? -9.062 5.266 12.469 1 95.38 275 SER B C 1
ATOM 4346 O O . SER B 1 275 ? -8.664 4.367 13.219 1 95.38 275 SER B O 1
ATOM 4348 N N . LEU B 1 276 ? -8.695 6.504 12.57 1 97.31 276 LEU B N 1
ATOM 4349 C CA . LEU B 1 276 ? -7.832 6.949 13.656 1 97.31 276 LEU B CA 1
ATOM 4350 C C . LEU B 1 276 ? -8.359 8.242 14.273 1 97.31 276 LEU B C 1
ATOM 4352 O O . LEU B 1 276 ? -8.773 9.156 13.555 1 97.31 276 LEU B O 1
ATOM 4356 N N . ALA B 1 277 ? -8.406 8.305 15.57 1 97.75 277 ALA B N 1
ATOM 4357 C CA . ALA B 1 277 ? -8.797 9.508 16.297 1 97.75 277 ALA B CA 1
ATOM 4358 C C . ALA B 1 277 ? -7.742 9.883 17.344 1 97.75 277 ALA B C 1
ATOM 4360 O O . ALA B 1 277 ? -7.16 9.008 17.984 1 97.75 277 ALA B O 1
ATOM 4361 N N . TRP B 1 278 ? -7.465 11.102 17.5 1 96.44 278 TRP B N 1
ATOM 4362 C CA . TRP B 1 278 ? -6.559 11.633 18.516 1 96.44 278 TRP B CA 1
ATOM 4363 C C . TRP B 1 278 ? -7.285 12.586 19.453 1 96.44 278 TRP B C 1
ATOM 4365 O O . TRP B 1 278 ? -8.047 13.445 19 1 96.44 278 TRP B O 1
ATOM 4375 N N . ALA B 1 279 ? -7.051 12.453 20.703 1 94.5 279 ALA B N 1
ATOM 4376 C CA . ALA B 1 279 ? -7.656 13.305 21.719 1 94.5 279 ALA B CA 1
ATOM 4377 C C . ALA B 1 279 ? -6.703 13.516 22.891 1 94.5 279 ALA B C 1
ATOM 4379 O O . ALA B 1 279 ? -5.758 12.75 23.078 1 94.5 279 ALA B O 1
ATOM 4380 N N . ASP B 1 280 ? -6.949 14.609 23.594 1 89.5 280 ASP B N 1
ATOM 4381 C CA . ASP B 1 280 ? -6.215 14.867 24.828 1 89.5 280 ASP B CA 1
ATOM 4382 C C . ASP B 1 280 ? -6.711 13.961 25.953 1 89.5 280 ASP B C 1
ATOM 4384 O O . ASP B 1 280 ? -7.906 13.664 26.031 1 89.5 280 ASP B O 1
ATOM 4388 N N . THR B 1 281 ? -5.77 13.266 26.734 1 77.19 281 THR B N 1
ATOM 4389 C CA . THR B 1 281 ? -6.164 12.414 27.859 1 77.19 281 THR B CA 1
ATOM 4390 C C . THR B 1 281 ? -6.82 13.227 28.969 1 77.19 281 THR B C 1
ATOM 4392 O O . THR B 1 281 ? -7.633 12.703 29.734 1 77.19 281 THR B O 1
ATOM 4395 N N . GLN B 1 282 ? -6.293 14.414 29.266 1 63.19 282 GLN B N 1
ATOM 4396 C CA . GLN B 1 282 ? -6.77 15.188 30.406 1 63.19 282 GLN B CA 1
ATOM 4397 C C . GLN B 1 282 ? -8.234 15.57 30.234 1 63.19 282 GLN B C 1
ATOM 4399 O O . GLN B 1 282 ? -8.938 15.812 31.219 1 63.19 282 GLN B O 1
ATOM 4404 N N . ALA B 1 283 ? -8.719 15.742 29.172 1 52.16 283 ALA B N 1
ATOM 4405 C CA . ALA B 1 283 ? -10.117 16.141 29.016 1 52.16 283 ALA B CA 1
ATOM 4406 C C . ALA B 1 283 ? -11.062 14.992 29.344 1 52.16 283 ALA B C 1
ATOM 4408 O O . ALA B 1 283 ? -12.281 15.188 29.438 1 52.16 283 ALA B O 1
ATOM 4409 N N . THR B 1 284 ? -10.594 13.703 29.094 1 48.41 284 THR B N 1
ATOM 4410 C CA . THR B 1 284 ? -11.531 12.617 29.391 1 48.41 284 THR B CA 1
ATOM 4411 C C . THR B 1 284 ? -11.555 12.312 30.875 1 48.41 284 THR B C 1
ATOM 4413 O O . THR B 1 284 ? -10.625 11.703 31.422 1 48.41 284 THR B O 1
ATOM 4416 N N . GLY B 1 285 ? -11.883 13.133 31.641 1 37.28 285 GLY B N 1
ATOM 4417 C CA . GLY B 1 285 ? -12.141 12.914 33.062 1 37.28 285 GLY B CA 1
ATOM 4418 C C . GLY B 1 285 ? -12.664 11.523 33.344 1 37.28 285 GLY B C 1
ATOM 4419 O O . GLY B 1 285 ? -12.875 11.172 34.5 1 37.28 285 GLY B O 1
ATOM 4420 N N . GLU B 1 286 ? -13.523 10.852 32.562 1 36.47 286 GLU B N 1
ATOM 4421 C CA . GLU B 1 286 ? -14.18 9.703 33.219 1 36.47 286 GLU B CA 1
ATOM 4422 C C . GLU B 1 286 ? -13.25 8.492 33.25 1 36.47 286 GLU B C 1
ATOM 4424 O O . GLU B 1 286 ? -12.695 8.094 32.219 1 36.47 286 GLU B O 1
ATOM 4429 N N . GLY B 1 287 ? -12.484 8.172 34.312 1 31.23 287 GLY B N 1
ATOM 4430 C CA . GLY B 1 287 ? -11.875 6.922 34.719 1 31.23 287 GLY B CA 1
ATOM 4431 C C . GLY B 1 287 ? -12.492 5.703 34.062 1 31.23 287 GLY B C 1
ATOM 4432 O O . GLY B 1 287 ? -13.711 5.547 34.062 1 31.23 287 GLY B O 1
ATOM 4433 N N . ILE B 1 288 ? -11.766 5.18 33.031 1 26.84 288 ILE B N 1
ATOM 4434 C CA . ILE B 1 288 ? -12.211 3.801 32.875 1 26.84 288 ILE B CA 1
ATOM 4435 C C . ILE B 1 288 ? -11.938 3.01 34.156 1 26.84 288 ILE B C 1
ATOM 4437 O O . ILE B 1 288 ? -10.883 3.166 34.781 1 26.84 288 ILE B O 1
#

pLDDT: mean 89.58, std 11.45, range [26.33, 98.56]